Protein AF-A0A0G1YGH4-F1 (afdb_monomer)

Secondary structure (DSSP, 8-state):
----HHHHHHHHHHHHHTTTTT---TT-TTS-EEE---PPPPSSSPPPHHHHHHHHHHHHHHHHHHHTT-EEE-EEEE--SSHHHHHHHHHHT--HHHHHHHHHHHHHHHHHHHT---EEEEEEETTSHHHHHHHHHHHHHHHHTT-EEEEEEEEEEETTTTEEE-GGGEETTEETTT-PBPEEEEEEEEEE-GGGGHHHHHHHHHHS---HHHHHHHHHHH-B--EEEEEEEEETSTT-EEEEEES-GGGGGG--EEEE-TT-GGGG-HHHHTTSS-HHHHHHHHHHHTTS-HHHHHH-SS--EEEEEEEEEEPTTT--EEEEEEETTS-TTSTTSEEEE-TTT-HHHHHHIIIIIHHHH-S-GGGG----EEEPHHHHTTS-EEEETTEEEEHHHHHHTTSS---S-EEE-S-GGGTTSBHHHHHHHHHHHTT-EEE--BGGGG--EE-----S--------------------PPP-----------------------STHHHHHHHHHHHTTSSSS--

Radius of gyration: 31.5 Å; Cα contacts (8 Å, |Δi|>4): 763; chains: 1; bounding box: 83×82×84 Å

pLDDT: mean 78.15, std 22.45, range [21.91, 98.0]

Foldseek 3Di:
DDDDCVVVLVVVLVVVVVVLLQAFDPPPPVAAEDEQEFPAEALLAEDDVVNVVRQVVSQVVQVVCVVVVHRYAYAYEHALDDDSLVVSCVVVVHDSVVSSVVSVVNRVVVVSSSVGSHNDVPYDYCPDPVHCVVVVVVQVVCVVVVQKDKDKDWFWADPVSRFTDFPVQADPCAGVPPRGHTDTDTDTFMFGPCVVCLVVQLVVLVPDPDDVVVNVVSCVQQAWAWWWWFWWDKPQAPPDIDIATDSQLLQLLQQQEKEAELPAVLCVDPRSLVRFDPNPVSVVVSVVLSVDDLVSLCPDPDKEKDWGHRMFTQRLQPRDTHTYIYISPQDCLPGNRMHRQRLQADVVSVNCLVHHVCVHVVDDSLVSHDDFFQAAPVVQVVQDWDADPNDTDRVRVCS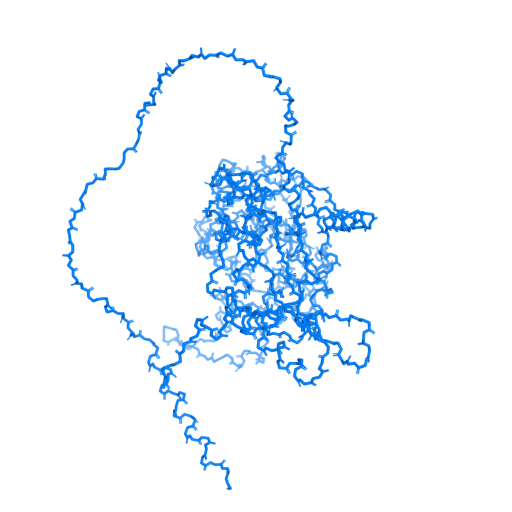VSSVDHHNDWHATDSRPPRHRPTSVVCSVVSCVSSVMDIDIGTSNVPRGRDTPVPPPPPPPPPPDDDDDDDDDDDDDDDDDDDDDDDDDDDDDDDDDDDDPDPDVPPPVVVVVVVVVVVPPPDD

Sequence (523 aa):
MAYDHTDIEKKAREKWAGLDLYSTDLLDASRELYYLLVEFPYPSGDLHIGHWYAFAVTDIYARLLRARGKNVLFPIGFDAFGLPAENAAIKNGVDPKEWTYTNMERMREQLATMGASFDWSKEVVTCDPEYYHWTQWLFVKLFEHKLAERKEAAVKWCPKDQTVLANEQVQDGCCERCGTPIEEKWLTQWFFKITDYAERLLDGLETLPWRNEIKDAQRAWIGKSEGAKLKFKVQGVSDKEIEVFTTRPDTVFGATYVVLAPEHPLLSDVGFTKSYMNGEEVEKYVKATTKKTERERSENKEKTGVKLEGVVAINPATKEEIPIFIADYVLASYGTGAVMAVPAHDERDFEFAQTVIASETRSDPQSFIKLVVEPDLVVVKSWGREWINGKEISLLDEIRAGRYPYTGNGTLVNSGEFTGRNSEEVKWDIVKAAGGEKTSPARLARESAEILGMSHSYRLYPRREAARHPARASAVAPADGCGLSAEGRPAFGGHSFKITTRVIQGTQRARDQNIRRGLDAGV

Mean predicted aligned error: 15.32 Å

Solvent-accessible surface area (backbone atoms only — not comparable to full-atom values): 30436 Å² total; per-residue (Å²): 132,82,91,60,62,72,63,52,52,52,54,50,42,60,54,48,69,76,59,66,79,34,65,62,68,91,80,55,76,93,32,58,76,42,84,48,81,64,90,54,50,63,32,52,57,80,87,51,72,69,54,52,53,58,50,51,59,50,39,56,51,51,51,52,42,41,75,72,57,34,41,50,44,30,49,47,43,33,50,54,55,62,64,65,29,42,52,43,11,59,76,69,75,41,57,44,66,62,41,31,54,55,22,42,54,54,41,51,53,54,48,52,72,71,59,61,67,50,13,71,91,60,54,46,48,50,64,39,69,94,44,41,54,55,54,54,50,49,50,51,50,34,38,77,69,67,35,37,47,77,48,75,40,80,38,42,27,30,81,84,78,71,38,69,46,38,63,89,46,45,49,95,57,12,32,64,84,78,65,45,64,50,43,82,42,80,44,78,45,44,30,49,52,60,57,85,40,46,64,60,57,56,62,50,51,75,77,49,98,62,60,63,72,62,48,51,52,49,52,63,54,41,38,72,43,65,30,30,39,40,56,25,43,35,49,81,42,90,97,43,66,48,54,20,39,38,72,59,50,55,42,53,58,14,41,47,33,37,38,29,10,68,76,24,70,62,76,74,34,69,72,57,49,70,47,32,75,51,48,69,60,52,53,52,49,33,64,58,53,73,73,48,44,75,59,60,35,67,69,45,82,76,71,54,66,48,74,50,38,78,37,32,29,30,38,54,70,72,65,45,81,22,49,34,33,37,26,59,82,41,51,49,88,48,83,60,8,25,34,69,32,27,19,27,46,32,68,66,38,30,51,36,33,62,48,43,44,26,66,75,66,73,44,67,38,66,82,46,37,38,65,24,60,43,73,40,72,75,61,54,73,73,55,71,78,45,78,58,96,90,39,82,43,50,64,66,58,38,37,74,69,52,76,44,54,48,74,72,72,24,34,20,32,80,40,72,94,49,42,76,37,50,32,75,87,40,22,65,60,46,31,55,72,33,69,31,44,84,47,62,61,40,59,45,72,76,52,46,48,54,72,81,70,72,78,66,78,77,70,77,74,74,86,76,76,90,79,90,83,88,86,83,90,80,90,81,85,84,81,86,85,83,88,82,88,86,85,83,86,83,81,91,79,94,77,86,84,79,78,86,86,80,76,74,75,69,64,55,62,58,53,60,58,55,60,66,64,66,74,81,74,84,128

Structure (mmCIF, N/CA/C/O backbone):
data_AF-A0A0G1YGH4-F1
#
_entry.id   AF-A0A0G1YGH4-F1
#
loop_
_atom_site.group_PDB
_atom_site.id
_atom_site.type_symbol
_atom_site.label_atom_id
_atom_site.label_alt_id
_atom_site.label_comp_id
_atom_site.label_asym_id
_atom_site.label_entity_id
_atom_site.label_seq_id
_atom_site.pdbx_PDB_ins_code
_atom_site.Cartn_x
_atom_site.Cartn_y
_atom_site.Cartn_z
_atom_site.occupancy
_atom_site.B_iso_or_equiv
_atom_site.auth_seq_id
_atom_site.auth_comp_id
_atom_site.auth_asym_id
_atom_site.auth_atom_id
_atom_site.pdbx_PDB_model_num
ATOM 1 N N . MET A 1 1 ? 52.676 3.681 -25.878 1.00 76.19 1 MET A N 1
ATOM 2 C CA . MET A 1 1 ? 51.630 4.677 -26.193 1.00 76.19 1 MET A CA 1
ATOM 3 C C . MET A 1 1 ? 50.621 4.668 -25.061 1.00 76.19 1 MET A C 1
ATOM 5 O O . MET A 1 1 ? 50.390 3.597 -24.512 1.00 76.19 1 MET A O 1
ATOM 9 N N . ALA A 1 2 ? 50.095 5.829 -24.673 1.00 86.44 2 ALA A N 1
ATOM 10 C CA . ALA A 1 2 ? 49.012 5.902 -23.694 1.00 86.44 2 ALA A CA 1
ATOM 11 C C . ALA A 1 2 ? 47.699 5.402 -24.322 1.00 86.44 2 ALA A C 1
ATOM 13 O O . ALA A 1 2 ? 47.532 5.485 -25.538 1.00 86.44 2 ALA A O 1
ATOM 14 N N . TYR A 1 3 ? 46.800 4.859 -23.503 1.00 91.75 3 TYR A N 1
ATOM 15 C CA . TYR A 1 3 ? 45.451 4.492 -23.929 1.00 91.75 3 TYR A CA 1
ATOM 16 C C . TYR A 1 3 ? 44.639 5.765 -24.211 1.00 91.75 3 TYR A C 1
ATOM 18 O O . TYR A 1 3 ? 44.468 6.584 -23.310 1.00 91.75 3 TYR A O 1
ATOM 26 N N . ASP A 1 4 ? 44.160 5.927 -25.446 1.00 92.81 4 ASP A N 1
ATOM 27 C CA . ASP A 1 4 ? 43.261 7.013 -25.850 1.00 92.81 4 ASP A CA 1
ATOM 28 C C . ASP A 1 4 ? 41.860 6.447 -26.093 1.00 92.81 4 ASP A C 1
ATOM 30 O O . ASP A 1 4 ? 41.567 5.862 -27.138 1.00 92.81 4 ASP A O 1
ATOM 34 N N . HIS A 1 5 ? 40.994 6.598 -25.096 1.00 92.94 5 HIS A N 1
ATOM 35 C CA . HIS A 1 5 ? 39.629 6.092 -25.167 1.00 92.94 5 HIS A CA 1
ATOM 36 C C . HIS A 1 5 ? 38.777 6.843 -26.202 1.00 92.94 5 HIS A C 1
ATOM 38 O O . HIS A 1 5 ? 37.872 6.249 -26.780 1.00 92.94 5 HIS A O 1
ATOM 44 N N . THR A 1 6 ? 39.074 8.116 -26.489 1.00 91.81 6 THR A N 1
ATOM 45 C CA . THR A 1 6 ? 38.208 8.963 -27.323 1.00 91.81 6 THR A CA 1
ATOM 46 C C . THR A 1 6 ? 38.146 8.475 -28.770 1.00 91.81 6 THR A C 1
ATOM 48 O O . THR A 1 6 ? 37.062 8.362 -29.349 1.00 91.81 6 THR A O 1
ATOM 51 N N . ASP A 1 7 ? 39.299 8.115 -29.336 1.00 91.25 7 ASP A N 1
ATOM 52 C CA . ASP A 1 7 ? 39.414 7.563 -30.686 1.00 91.25 7 ASP A CA 1
ATOM 53 C C . ASP A 1 7 ? 38.901 6.114 -30.755 1.00 91.25 7 ASP A C 1
ATOM 55 O O . ASP A 1 7 ? 38.148 5.755 -31.665 1.00 91.25 7 ASP A O 1
ATOM 59 N N . ILE A 1 8 ? 39.256 5.284 -29.765 1.00 93.25 8 ILE A N 1
ATOM 60 C CA . ILE A 1 8 ? 38.905 3.855 -29.741 1.00 93.25 8 ILE A CA 1
ATOM 61 C C . ILE A 1 8 ? 37.393 3.656 -29.595 1.00 93.25 8 ILE A C 1
ATOM 63 O O . ILE A 1 8 ? 36.799 2.886 -30.354 1.00 93.25 8 ILE A O 1
ATOM 67 N N . GLU A 1 9 ? 36.753 4.353 -28.655 1.00 93.56 9 GLU A N 1
ATOM 68 C CA . GLU A 1 9 ? 35.314 4.232 -28.410 1.00 93.56 9 GLU A CA 1
ATOM 69 C C . GLU A 1 9 ? 34.501 4.720 -29.610 1.00 93.56 9 GLU A C 1
ATOM 71 O O . GLU A 1 9 ? 33.551 4.053 -30.021 1.00 93.56 9 GLU A O 1
ATOM 76 N N . LYS A 1 10 ? 34.893 5.848 -30.223 1.00 90.44 10 LYS A N 1
ATOM 77 C CA . LYS A 1 10 ? 34.224 6.370 -31.422 1.00 90.44 10 LYS A CA 1
ATOM 78 C C . LYS A 1 10 ? 34.267 5.356 -32.566 1.00 90.44 10 LYS A C 1
ATOM 80 O O . LYS A 1 10 ? 33.216 5.004 -33.099 1.00 90.44 10 LYS A O 1
ATOM 85 N N . LYS A 1 11 ? 35.455 4.833 -32.886 1.00 92.00 11 LYS A N 1
ATOM 86 C CA . LYS A 1 11 ? 35.634 3.821 -33.940 1.00 92.00 11 LYS A CA 1
ATOM 87 C C . LYS A 1 11 ? 34.844 2.544 -33.660 1.00 92.00 11 LYS A C 1
ATOM 89 O O . LYS A 1 11 ? 34.265 1.967 -34.579 1.00 92.00 11 LYS A O 1
ATOM 94 N N . ALA A 1 12 ? 34.811 2.090 -32.406 1.00 90.62 12 ALA A N 1
ATOM 95 C CA . ALA A 1 12 ? 34.050 0.906 -32.017 1.00 90.62 12 ALA A CA 1
ATOM 96 C C . ALA A 1 12 ? 32.539 1.110 -32.205 1.00 90.62 12 ALA A C 1
ATOM 98 O O . ALA A 1 12 ? 31.884 0.250 -32.795 1.00 90.62 12 ALA A O 1
ATOM 99 N N . ARG A 1 13 ? 31.998 2.258 -31.774 1.00 87.69 13 ARG A N 1
ATOM 100 C CA . ARG A 1 13 ? 30.577 2.597 -31.952 1.00 87.69 13 ARG A CA 1
ATOM 101 C C . ARG A 1 13 ? 30.182 2.677 -33.423 1.00 87.69 13 ARG A C 1
ATOM 103 O O . ARG A 1 13 ? 29.207 2.043 -33.810 1.00 87.69 13 ARG A O 1
ATOM 110 N N . GLU A 1 14 ? 30.954 3.395 -34.240 1.00 87.06 14 GLU A N 1
ATOM 111 C CA . GLU A 1 14 ? 30.711 3.509 -35.688 1.00 87.06 14 GLU A CA 1
ATOM 112 C C . GLU A 1 14 ? 30.722 2.134 -36.365 1.00 87.06 14 GLU A C 1
ATOM 114 O O . GLU A 1 14 ? 29.841 1.818 -37.164 1.00 87.06 14 GLU A O 1
ATOM 119 N N . LYS A 1 15 ? 31.675 1.274 -35.985 1.00 89.31 15 LYS A N 1
ATOM 120 C CA . LYS A 1 15 ? 31.732 -0.104 -36.473 1.00 89.31 15 LYS A CA 1
ATOM 121 C C . LYS A 1 15 ? 30.492 -0.904 -36.071 1.00 89.31 15 LYS A C 1
ATOM 123 O O . LYS A 1 15 ? 29.946 -1.610 -36.909 1.00 89.31 15 LYS A O 1
ATOM 128 N N . TRP A 1 16 ? 30.064 -0.845 -34.811 1.00 86.56 16 TRP A N 1
ATOM 129 C CA . TRP A 1 16 ? 28.913 -1.621 -34.335 1.00 86.56 16 TRP A CA 1
ATOM 130 C C . TRP A 1 16 ? 27.584 -1.141 -34.915 1.00 86.56 16 TRP A C 1
ATOM 132 O O . TRP A 1 16 ? 26.745 -1.982 -35.229 1.00 86.56 16 TRP A O 1
ATOM 142 N N . ALA A 1 17 ? 27.413 0.169 -35.111 1.00 79.50 17 ALA A N 1
ATOM 143 C CA . ALA A 1 17 ? 26.212 0.738 -35.719 1.00 79.50 17 ALA A CA 1
ATOM 144 C C . ALA A 1 17 ? 25.970 0.206 -37.144 1.00 79.50 17 ALA A C 1
ATOM 146 O O . ALA A 1 17 ? 24.829 -0.020 -37.528 1.00 79.50 17 ALA A O 1
ATOM 147 N N . GLY A 1 18 ? 27.034 -0.058 -37.911 1.00 80.81 18 GLY A N 1
ATOM 148 C CA . GLY A 1 18 ? 26.932 -0.615 -39.266 1.00 80.81 18 GLY A CA 1
ATOM 149 C C . GLY A 1 18 ? 26.749 -2.136 -39.347 1.00 80.81 18 GLY A C 1
ATOM 150 O O . GLY A 1 18 ? 26.661 -2.666 -40.450 1.00 80.81 18 GLY A O 1
ATOM 151 N N . LEU A 1 19 ? 26.744 -2.851 -38.217 1.00 86.19 19 LEU A N 1
ATOM 152 C CA . LEU A 1 19 ? 26.753 -4.320 -38.178 1.00 86.19 19 LEU A CA 1
ATOM 153 C C . LEU A 1 19 ? 25.432 -4.945 -37.700 1.00 86.19 19 LEU A C 1
ATOM 155 O O . LEU A 1 19 ? 25.368 -6.167 -37.611 1.00 86.19 19 LEU A O 1
ATOM 159 N N . ASP A 1 20 ? 24.428 -4.129 -37.362 1.00 82.75 20 ASP A N 1
ATOM 160 C CA . ASP A 1 20 ? 23.116 -4.559 -36.841 1.00 82.75 20 ASP A CA 1
ATOM 161 C C . ASP A 1 20 ? 23.207 -5.672 -35.772 1.00 82.75 20 ASP A C 1
ATOM 163 O O . ASP A 1 20 ? 22.497 -6.673 -35.778 1.00 82.75 20 ASP A O 1
ATOM 167 N N . LEU A 1 21 ? 24.167 -5.527 -34.851 1.00 85.12 21 LEU A N 1
ATOM 168 C CA . LEU A 1 21 ? 24.580 -6.605 -33.940 1.00 85.12 21 LEU A CA 1
ATOM 169 C C . LEU A 1 21 ? 23.538 -6.972 -32.879 1.00 85.12 21 LEU A C 1
ATOM 171 O O . LEU A 1 21 ? 23.675 -8.009 -32.223 1.00 85.12 21 LEU A O 1
ATOM 175 N N . TYR A 1 22 ? 22.588 -6.076 -32.622 1.00 90.38 22 TYR A N 1
ATOM 176 C CA . TYR A 1 22 ? 21.732 -6.121 -31.437 1.00 90.38 22 TYR A CA 1
ATOM 177 C C . TYR A 1 22 ? 20.243 -6.226 -31.766 1.00 90.38 22 TYR A C 1
ATOM 179 O O . TYR A 1 22 ? 19.450 -6.372 -30.838 1.00 90.38 22 TYR A O 1
ATOM 187 N N . SER A 1 23 ? 19.877 -6.205 -33.052 1.00 92.56 23 SER A N 1
ATOM 188 C CA . SER A 1 23 ? 18.525 -6.534 -33.497 1.00 92.56 23 SER A CA 1
ATOM 189 C C . SER A 1 23 ? 18.212 -7.994 -33.176 1.00 92.56 23 SER A C 1
ATOM 191 O O . SER A 1 23 ? 18.995 -8.902 -33.469 1.00 92.56 23 SER A O 1
ATOM 193 N N . THR A 1 24 ? 17.079 -8.213 -32.515 1.00 94.06 24 THR A N 1
ATOM 194 C CA . THR A 1 24 ? 16.657 -9.524 -32.023 1.00 94.06 24 THR A CA 1
ATOM 195 C C . THR A 1 24 ? 15.520 -10.056 -32.887 1.00 94.06 24 THR A C 1
ATOM 197 O O . THR A 1 24 ? 14.430 -9.475 -32.927 1.00 94.06 24 THR A O 1
ATOM 200 N N . ASP A 1 25 ? 15.748 -11.196 -33.542 1.00 94.19 25 ASP A N 1
ATOM 201 C CA . ASP A 1 25 ? 14.679 -11.961 -34.182 1.00 94.19 25 ASP A CA 1
ATOM 202 C C . ASP A 1 25 ? 13.964 -12.816 -33.130 1.00 94.19 25 ASP A C 1
ATOM 204 O O . ASP A 1 25 ? 14.507 -13.799 -32.633 1.00 94.19 25 ASP A O 1
ATOM 208 N N . LEU A 1 26 ? 12.735 -12.440 -32.777 1.00 94.94 26 LEU A N 1
ATOM 209 C CA . LEU A 1 26 ? 11.937 -13.151 -31.773 1.00 94.94 26 LEU A CA 1
ATOM 210 C C . LEU A 1 26 ? 11.408 -14.504 -32.267 1.00 94.94 26 LEU A C 1
ATOM 212 O O . LEU A 1 26 ? 10.915 -15.290 -31.459 1.00 94.94 26 LEU A O 1
ATOM 216 N N . LEU A 1 27 ? 11.490 -14.772 -33.573 1.00 94.62 27 LEU A N 1
ATOM 217 C CA . LEU A 1 27 ? 11.050 -16.023 -34.185 1.00 94.62 27 LEU A CA 1
ATOM 218 C C . LEU A 1 27 ? 12.198 -17.025 -34.365 1.00 94.62 27 LEU A C 1
ATOM 220 O O . LEU A 1 27 ? 11.942 -18.186 -34.692 1.00 94.62 27 LEU A O 1
ATOM 224 N N . ASP A 1 28 ? 13.447 -16.614 -34.124 1.00 93.75 28 ASP A N 1
ATOM 225 C CA . 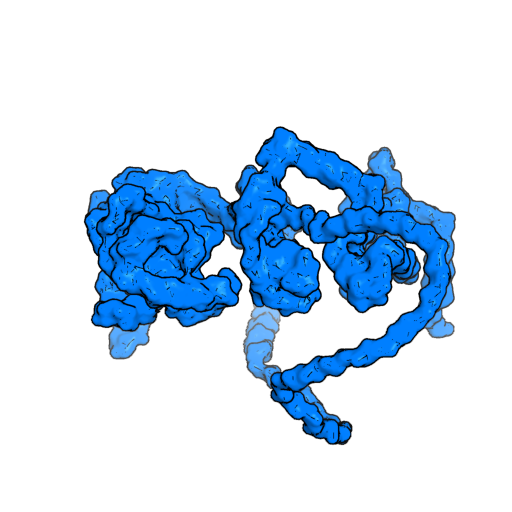ASP A 1 28 ? 14.600 -17.509 -34.171 1.00 93.75 28 ASP A CA 1
ATOM 226 C C . ASP A 1 28 ? 14.578 -18.498 -32.996 1.00 93.75 28 ASP A C 1
ATOM 228 O O . ASP A 1 28 ? 15.026 -18.209 -31.884 1.00 93.75 28 ASP A O 1
ATOM 232 N N . ALA A 1 29 ? 14.077 -19.701 -33.278 1.00 92.94 29 ALA A N 1
ATOM 233 C CA . ALA A 1 29 ? 14.044 -20.825 -32.350 1.00 92.94 29 ALA A CA 1
ATOM 234 C C . ALA A 1 29 ? 15.343 -21.660 -32.340 1.00 92.94 29 ALA A C 1
ATOM 236 O O . ALA A 1 29 ? 15.432 -22.632 -31.590 1.00 92.94 29 ALA A O 1
ATOM 237 N N . SER A 1 30 ? 16.349 -21.326 -33.163 1.00 95.75 30 SER A N 1
ATOM 238 C CA . SER A 1 30 ? 17.633 -22.051 -33.191 1.00 95.75 30 SER A CA 1
ATOM 239 C C . SER A 1 30 ? 18.516 -21.749 -31.976 1.00 95.75 30 SER A C 1
ATOM 241 O O . SER A 1 30 ? 19.449 -22.494 -31.666 1.00 95.75 30 SER A O 1
ATOM 243 N N . ARG A 1 31 ? 18.206 -20.661 -31.269 1.00 95.00 31 ARG A N 1
ATOM 244 C CA . ARG A 1 31 ? 18.906 -20.171 -30.086 1.00 95.00 31 ARG A CA 1
ATOM 245 C C . ARG A 1 31 ? 17.909 -19.985 -28.952 1.00 95.00 31 ARG A C 1
ATOM 247 O O . ARG A 1 31 ? 16.755 -19.634 -29.166 1.00 95.00 31 ARG A O 1
ATOM 254 N N . GLU A 1 32 ? 18.367 -20.177 -27.721 1.00 96.88 32 GLU A N 1
ATOM 255 C CA . GLU A 1 32 ? 17.540 -19.908 -26.543 1.00 96.88 32 GLU A CA 1
ATOM 256 C C . GLU A 1 32 ? 17.245 -18.402 -26.451 1.00 96.88 32 GLU A C 1
ATOM 258 O O . GLU A 1 32 ? 18.174 -17.604 -26.277 1.00 96.88 32 GLU A O 1
ATOM 263 N N . LEU A 1 33 ? 15.967 -18.024 -26.565 1.00 97.25 33 LEU A N 1
ATOM 264 C CA . LEU A 1 33 ? 15.517 -16.651 -26.350 1.00 97.25 33 LEU A CA 1
ATOM 265 C C . LEU A 1 33 ? 15.671 -16.280 -24.873 1.00 97.25 33 LEU A C 1
ATOM 267 O O . LEU A 1 33 ? 15.206 -16.989 -23.983 1.00 97.25 33 LEU A O 1
ATOM 271 N N . TYR A 1 34 ? 16.293 -15.136 -24.618 1.00 97.44 34 TYR A N 1
ATOM 272 C CA . TYR A 1 34 ? 16.432 -14.567 -23.289 1.00 97.44 34 TYR A CA 1
ATOM 273 C C . TYR A 1 34 ? 15.987 -13.108 -23.305 1.00 97.44 34 TYR A C 1
ATOM 275 O O . TYR A 1 34 ? 16.586 -12.283 -23.993 1.00 97.44 34 TYR A O 1
ATOM 283 N N . TYR A 1 35 ? 14.955 -12.787 -22.526 1.00 97.06 35 TYR A N 1
ATOM 284 C CA . TYR A 1 35 ? 14.499 -11.415 -22.348 1.00 97.06 35 TYR A CA 1
ATOM 285 C C . TYR A 1 35 ? 15.181 -10.808 -21.123 1.00 97.06 35 TYR A C 1
ATOM 287 O O . TYR A 1 35 ? 14.943 -11.223 -19.990 1.00 97.06 35 TYR A O 1
ATOM 295 N N . LEU A 1 36 ? 16.047 -9.831 -21.370 1.00 96.19 36 LEU A N 1
ATOM 296 C CA . LEU A 1 36 ? 16.668 -9.009 -20.348 1.00 96.19 36 LEU A CA 1
ATOM 297 C C . LEU A 1 36 ? 16.105 -7.589 -20.436 1.00 96.19 36 LEU A C 1
ATOM 299 O O . LEU A 1 36 ? 16.067 -7.007 -21.514 1.00 96.19 36 LEU A O 1
ATOM 303 N N . LEU A 1 37 ? 15.675 -7.029 -19.309 1.00 95.31 37 LEU A N 1
ATOM 304 C CA . LEU A 1 37 ? 15.043 -5.714 -19.256 1.00 95.31 37 LEU A CA 1
ATOM 305 C C . LEU A 1 37 ? 15.737 -4.835 -18.220 1.00 95.31 37 LEU A C 1
ATOM 307 O O . LEU A 1 37 ? 16.139 -5.309 -17.158 1.00 95.31 37 LEU A O 1
ATOM 311 N N . VAL A 1 38 ? 15.833 -3.550 -18.536 1.00 94.25 38 VAL A N 1
ATOM 312 C CA . VAL A 1 38 ? 16.108 -2.489 -17.573 1.00 94.25 38 VAL A CA 1
ATOM 313 C C . VAL A 1 38 ? 14.945 -1.506 -17.604 1.00 94.25 38 VAL A C 1
ATOM 315 O O . VAL A 1 38 ? 14.315 -1.336 -18.647 1.00 94.25 38 VAL A O 1
ATOM 318 N N . GLU A 1 39 ? 14.641 -0.887 -16.468 1.00 94.62 39 GLU A N 1
ATOM 319 C CA . GLU A 1 39 ? 13.624 0.161 -16.402 1.00 94.62 39 GLU A CA 1
ATOM 320 C C . GLU A 1 39 ? 14.024 1.309 -17.339 1.00 94.62 39 GLU A C 1
ATOM 322 O O . GLU A 1 39 ? 15.094 1.908 -17.204 1.00 94.62 39 GLU A O 1
ATOM 327 N N . PHE A 1 40 ? 13.189 1.555 -18.346 1.00 93.38 40 PHE A N 1
ATOM 328 C CA . PHE A 1 40 ? 13.378 2.621 -19.321 1.00 93.38 40 PHE A CA 1
ATOM 329 C C . PHE A 1 40 ? 13.272 4.023 -18.683 1.00 93.38 40 PHE A C 1
ATOM 331 O O . PHE A 1 40 ? 12.554 4.211 -17.701 1.00 93.38 40 PHE A O 1
ATOM 338 N N . PRO A 1 41 ? 14.015 5.021 -19.187 1.00 93.56 41 PRO A N 1
ATOM 339 C CA . PRO A 1 41 ? 14.107 6.314 -18.525 1.00 93.56 41 PRO A CA 1
ATOM 340 C C . PRO A 1 41 ? 12.920 7.241 -18.820 1.00 93.56 41 PRO A C 1
ATOM 342 O O . PRO A 1 41 ? 12.350 7.236 -19.914 1.00 93.56 41 PRO A O 1
ATOM 345 N N . TYR A 1 42 ? 12.647 8.138 -17.871 1.00 92.06 42 TYR A N 1
ATOM 346 C CA . TYR A 1 42 ? 11.815 9.319 -18.100 1.00 92.06 42 TYR A CA 1
ATOM 347 C C . TYR A 1 42 ? 12.600 10.377 -18.901 1.00 92.06 42 TYR A C 1
ATOM 349 O O . TYR A 1 42 ? 13.700 10.753 -18.480 1.00 92.06 42 TYR A O 1
ATOM 357 N N . PRO A 1 43 ? 12.050 10.949 -19.989 1.00 91.44 43 PRO A N 1
ATOM 358 C CA . PRO A 1 43 ? 12.686 12.011 -20.769 1.00 91.44 43 PRO A CA 1
ATOM 359 C C . PRO A 1 43 ? 12.522 13.395 -20.115 1.00 91.44 43 PRO A C 1
ATOM 361 O O . PRO A 1 43 ? 12.089 14.371 -20.730 1.00 91.44 43 PRO A O 1
ATOM 364 N N . SER A 1 44 ? 12.865 13.494 -18.831 1.00 84.06 44 SER A N 1
ATOM 365 C CA . SER A 1 44 ? 12.723 14.708 -18.017 1.00 84.06 44 SER A CA 1
ATOM 366 C C . SER A 1 44 ? 13.978 15.595 -18.000 1.00 84.06 44 SER A C 1
ATOM 368 O O . SER A 1 44 ? 13.933 16.698 -17.453 1.00 84.06 44 SER A O 1
ATOM 370 N N . GLY A 1 45 ? 15.087 15.151 -18.603 1.00 86.62 45 GLY A N 1
ATOM 371 C CA . GLY A 1 45 ? 16.360 15.872 -18.602 1.00 86.62 45 GLY A CA 1
ATOM 372 C C . GLY A 1 45 ? 17.510 15.085 -19.233 1.00 86.62 45 GLY A C 1
ATOM 373 O O . GLY A 1 45 ? 17.347 14.482 -20.290 1.00 86.62 45 GLY A O 1
ATOM 374 N N . ASP A 1 46 ? 18.690 15.158 -18.618 1.00 91.88 46 ASP A N 1
ATOM 375 C CA . ASP A 1 46 ? 19.894 14.419 -19.016 1.00 91.88 46 ASP A CA 1
ATOM 376 C C . ASP A 1 46 ? 20.076 13.134 -18.205 1.00 91.88 46 ASP A C 1
ATOM 378 O O . ASP A 1 46 ? 19.733 13.070 -17.020 1.00 91.88 46 ASP A O 1
ATOM 382 N N . LEU A 1 47 ? 20.707 12.124 -18.810 1.00 92.56 47 LEU A N 1
ATOM 383 C CA . LEU A 1 47 ? 21.104 10.919 -18.091 1.00 92.56 47 LEU A CA 1
ATOM 384 C C . LEU A 1 47 ? 22.209 11.214 -17.064 1.00 92.56 47 LEU A C 1
ATOM 386 O O . LEU A 1 47 ? 23.333 11.574 -17.405 1.00 92.56 47 LEU A O 1
ATOM 390 N N . HIS A 1 48 ? 21.918 10.979 -15.786 1.00 91.50 48 HIS A N 1
ATOM 391 C CA . HIS A 1 48 ? 22.906 10.989 -14.698 1.00 91.50 48 HIS A CA 1
ATOM 392 C C . HIS A 1 48 ? 23.538 9.611 -14.410 1.00 91.50 48 HIS A C 1
ATOM 394 O O . HIS A 1 48 ? 23.055 8.579 -14.873 1.00 91.50 48 HIS A O 1
ATOM 400 N N . ILE A 1 49 ? 24.566 9.564 -13.549 1.00 92.00 49 ILE A N 1
ATOM 401 C CA . ILE A 1 49 ? 25.341 8.347 -13.215 1.00 92.00 49 ILE A CA 1
ATOM 402 C C . ILE A 1 49 ? 24.497 7.161 -12.709 1.00 92.00 49 ILE A C 1
ATOM 404 O O . ILE A 1 49 ? 24.854 6.011 -12.946 1.00 92.00 49 ILE A O 1
ATOM 408 N N . GLY A 1 50 ? 23.354 7.418 -12.063 1.00 91.81 50 GLY A N 1
ATOM 409 C CA . GLY A 1 50 ? 22.402 6.362 -11.689 1.00 91.81 50 GLY A CA 1
ATOM 410 C C . GLY A 1 50 ? 21.886 5.556 -12.890 1.00 91.81 50 GLY A C 1
ATOM 411 O O . GLY A 1 50 ? 21.862 4.330 -12.831 1.00 91.81 50 GLY A O 1
ATOM 412 N N . HIS A 1 51 ? 21.575 6.224 -14.007 1.00 93.69 51 HIS A N 1
ATOM 413 C CA . HIS A 1 51 ? 21.182 5.558 -15.248 1.00 93.69 51 HIS A CA 1
ATOM 414 C C . HIS A 1 51 ? 22.334 4.728 -15.816 1.00 93.69 51 HIS A C 1
ATOM 416 O O . HIS A 1 51 ? 22.148 3.566 -16.160 1.00 93.69 51 HIS A O 1
ATOM 422 N N . TRP A 1 52 ? 23.548 5.291 -15.838 1.00 91.69 52 TRP A N 1
ATOM 423 C CA . TRP A 1 52 ? 24.746 4.575 -16.282 1.00 91.69 52 TRP A CA 1
ATOM 424 C C . TRP A 1 52 ? 24.976 3.292 -15.485 1.00 91.69 52 TRP A C 1
ATOM 426 O O . TRP A 1 52 ? 25.271 2.258 -16.075 1.00 91.69 52 TRP A O 1
ATOM 436 N N . TYR A 1 53 ? 24.805 3.332 -14.162 1.00 92.31 53 TYR A N 1
ATOM 437 C CA . TYR A 1 53 ? 24.926 2.144 -13.322 1.00 92.31 53 TYR A CA 1
ATOM 438 C C . TYR A 1 53 ? 23.886 1.074 -13.689 1.00 92.31 53 TYR A C 1
ATOM 440 O O . TYR A 1 53 ? 24.256 -0.077 -13.922 1.00 92.31 53 TYR A O 1
ATOM 448 N N . ALA A 1 54 ? 22.608 1.450 -13.797 1.00 92.38 54 ALA A N 1
ATOM 449 C CA . ALA A 1 54 ? 21.531 0.519 -14.137 1.00 92.38 54 ALA A CA 1
ATOM 450 C C . ALA A 1 54 ? 21.716 -0.105 -15.534 1.00 92.38 54 ALA A C 1
ATOM 452 O O . ALA A 1 54 ? 21.582 -1.321 -15.709 1.00 92.38 54 ALA A O 1
ATOM 453 N N . PHE A 1 55 ? 22.072 0.713 -16.527 1.00 95.06 55 PHE A N 1
ATOM 454 C CA . PHE A 1 55 ? 22.194 0.270 -17.912 1.00 95.06 55 PHE A CA 1
ATOM 455 C C . PHE A 1 55 ? 23.481 -0.523 -18.154 1.00 95.06 55 PHE A C 1
ATOM 457 O O . PHE A 1 55 ? 23.421 -1.586 -18.766 1.00 95.06 55 PHE A O 1
ATOM 464 N N . ALA A 1 56 ? 24.635 -0.074 -17.647 1.00 93.38 56 ALA A N 1
ATOM 465 C CA . ALA A 1 56 ? 25.916 -0.736 -17.899 1.00 93.38 56 ALA A CA 1
ATOM 466 C C . ALA A 1 56 ? 25.999 -2.131 -17.261 1.00 93.38 56 ALA A C 1
ATOM 468 O O . ALA A 1 56 ? 26.499 -3.064 -17.889 1.00 93.38 56 ALA A O 1
ATOM 469 N N . VAL A 1 57 ? 25.486 -2.308 -16.036 1.00 93.00 57 VAL A N 1
ATOM 470 C CA . VAL A 1 57 ? 25.477 -3.623 -15.367 1.00 93.00 57 VAL A CA 1
ATOM 471 C C . VAL A 1 57 ? 24.643 -4.628 -16.164 1.00 93.00 57 VAL A C 1
ATOM 473 O O . VAL A 1 57 ? 25.075 -5.760 -16.394 1.00 93.00 57 VAL A O 1
ATOM 476 N N . THR A 1 58 ? 23.476 -4.195 -16.637 1.00 95.06 58 THR A N 1
ATOM 477 C CA . THR A 1 58 ? 22.579 -5.025 -17.445 1.00 95.06 58 THR A CA 1
ATOM 478 C C . THR A 1 58 ? 23.182 -5.314 -18.826 1.00 95.06 58 THR A C 1
ATOM 480 O O . THR A 1 58 ? 23.146 -6.454 -19.287 1.00 95.06 58 THR A O 1
ATOM 483 N N . ASP A 1 59 ? 23.841 -4.331 -19.447 1.00 96.00 59 ASP A N 1
ATOM 484 C CA . ASP A 1 59 ? 24.527 -4.473 -20.737 1.00 96.00 59 ASP A CA 1
ATOM 485 C C . ASP A 1 59 ? 25.671 -5.498 -20.702 1.00 96.00 59 ASP A C 1
ATOM 487 O O . ASP A 1 59 ? 25.795 -6.334 -21.602 1.00 96.00 59 ASP A O 1
ATOM 491 N N . ILE A 1 60 ? 26.479 -5.498 -19.634 1.00 96.25 60 ILE A N 1
ATOM 492 C CA . ILE A 1 60 ? 27.536 -6.501 -19.423 1.00 96.25 60 ILE A CA 1
ATOM 493 C C . ILE A 1 60 ? 26.937 -7.913 -19.448 1.00 96.25 60 ILE A C 1
ATOM 495 O O . ILE A 1 60 ? 27.487 -8.819 -20.084 1.00 96.25 60 ILE A O 1
ATOM 499 N N . TYR A 1 61 ? 25.790 -8.102 -18.794 1.00 97.00 61 TYR A N 1
ATOM 500 C CA . TYR A 1 61 ? 25.109 -9.390 -18.771 1.00 97.00 61 TYR A CA 1
ATOM 501 C C . TYR A 1 61 ? 24.500 -9.750 -20.134 1.00 97.00 61 TYR A C 1
ATOM 503 O O . TYR A 1 61 ? 24.675 -10.881 -20.592 1.00 97.00 61 TYR A O 1
ATOM 511 N N . ALA A 1 62 ? 23.886 -8.789 -20.834 1.00 96.81 62 ALA A N 1
ATOM 512 C CA . ALA A 1 62 ? 23.375 -8.979 -22.194 1.00 96.81 62 ALA A CA 1
ATOM 513 C C . ALA A 1 62 ? 24.474 -9.494 -23.136 1.00 96.81 62 ALA A C 1
ATOM 515 O O . ALA A 1 62 ? 24.300 -10.491 -23.843 1.00 96.81 62 ALA A O 1
ATOM 516 N N . ARG A 1 63 ? 25.649 -8.855 -23.106 1.00 96.06 63 ARG A N 1
ATOM 517 C CA . ARG A 1 63 ? 26.818 -9.237 -23.911 1.00 96.06 63 ARG A CA 1
ATOM 518 C C . ARG A 1 63 ? 27.338 -10.624 -23.554 1.00 96.06 63 ARG A C 1
ATOM 520 O O . ARG A 1 63 ? 27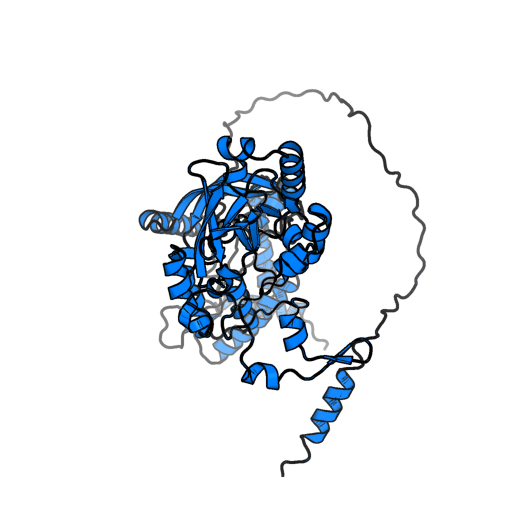.626 -11.406 -24.458 1.00 96.06 63 ARG A O 1
ATOM 527 N N . LEU A 1 64 ? 27.416 -10.952 -22.263 1.00 97.69 64 LEU A N 1
ATOM 528 C CA . LEU A 1 64 ? 27.800 -12.288 -21.801 1.00 97.69 64 LEU A CA 1
ATOM 529 C C . LEU A 1 64 ? 26.847 -13.366 -22.336 1.00 97.69 64 LEU A C 1
ATOM 531 O O . LEU A 1 64 ? 27.301 -14.405 -22.813 1.00 97.69 64 LEU A O 1
ATOM 535 N N . LEU A 1 65 ? 25.535 -13.130 -22.272 1.00 97.31 65 LEU A N 1
ATOM 536 C CA . LEU A 1 65 ? 24.528 -14.074 -22.759 1.00 97.31 65 LEU A CA 1
ATOM 537 C C . LEU A 1 65 ? 24.591 -14.248 -24.281 1.00 97.31 65 LEU A C 1
ATOM 539 O O . LEU A 1 65 ? 24.567 -15.385 -24.758 1.00 97.31 65 LEU A O 1
ATOM 543 N N . ARG A 1 66 ? 24.760 -13.157 -25.040 1.00 95.50 66 ARG A N 1
ATOM 544 C CA . ARG A 1 66 ? 24.967 -13.224 -26.497 1.00 95.50 66 ARG A CA 1
ATOM 545 C C . ARG A 1 66 ? 26.237 -14.000 -26.849 1.00 95.50 66 ARG A C 1
ATOM 547 O O . ARG A 1 66 ? 26.192 -14.863 -27.720 1.00 95.50 66 ARG A O 1
ATOM 554 N N . ALA A 1 67 ? 27.340 -13.765 -26.133 1.00 96.00 67 ALA A N 1
ATOM 555 C CA . ALA A 1 67 ? 28.598 -14.495 -26.322 1.00 96.00 67 ALA A CA 1
ATOM 556 C C . ALA A 1 67 ? 28.480 -15.995 -25.993 1.00 96.00 67 ALA A C 1
ATOM 558 O O . ALA A 1 67 ? 29.200 -16.811 -26.560 1.00 96.00 67 ALA A O 1
ATOM 559 N N . ARG A 1 68 ? 27.543 -16.372 -25.115 1.00 96.94 68 ARG A N 1
ATOM 560 C CA . ARG A 1 68 ? 27.178 -17.771 -24.828 1.00 96.94 68 ARG A CA 1
ATOM 561 C C . ARG A 1 68 ? 26.204 -18.374 -25.847 1.00 96.94 68 ARG A C 1
ATOM 563 O O . ARG A 1 68 ? 25.747 -19.493 -25.648 1.00 96.94 68 ARG A O 1
ATOM 570 N N . GLY A 1 69 ? 25.878 -17.652 -26.916 1.00 95.56 69 GLY A N 1
ATOM 571 C CA . GLY A 1 69 ? 25.021 -18.133 -27.997 1.00 95.56 69 GLY A CA 1
ATOM 572 C C . GLY A 1 69 ? 23.522 -17.923 -27.776 1.00 95.56 69 GLY A C 1
ATOM 573 O O . GLY A 1 69 ? 22.744 -18.328 -28.635 1.00 95.56 69 GLY A O 1
ATOM 574 N N . LYS A 1 70 ? 23.081 -17.254 -26.700 1.00 97.00 70 LYS A N 1
ATOM 575 C CA . LYS A 1 70 ? 21.648 -16.954 -26.499 1.00 97.00 70 LYS A CA 1
ATOM 576 C C . LYS A 1 70 ? 21.156 -15.871 -27.451 1.00 97.00 70 LYS A C 1
ATOM 578 O O . LYS A 1 70 ? 21.922 -14.966 -27.784 1.00 97.00 70 LYS A O 1
ATOM 583 N N . ASN A 1 71 ? 19.895 -15.946 -27.859 1.00 96.69 71 ASN A N 1
ATOM 584 C CA . ASN A 1 71 ? 19.205 -14.889 -28.590 1.00 96.69 71 ASN A CA 1
ATOM 585 C C . ASN A 1 71 ? 18.645 -13.890 -27.569 1.00 96.69 71 ASN A C 1
ATOM 587 O O . ASN A 1 71 ? 17.725 -14.219 -26.831 1.00 96.69 71 ASN A O 1
ATOM 591 N N . VAL A 1 72 ? 19.272 -12.723 -27.416 1.00 97.25 72 VAL A N 1
ATOM 592 C CA . VAL A 1 72 ? 18.998 -11.830 -26.278 1.00 97.25 72 VAL A CA 1
ATOM 593 C C . VAL A 1 72 ? 18.196 -10.620 -26.729 1.00 97.25 72 VAL A C 1
ATOM 595 O O . VAL A 1 72 ? 18.767 -9.726 -27.356 1.00 97.25 72 VAL A O 1
ATOM 598 N N . LEU A 1 73 ? 16.928 -10.564 -26.315 1.00 97.50 73 LEU A N 1
ATOM 599 C CA . LEU A 1 73 ? 16.118 -9.352 -26.370 1.00 97.50 73 LEU A CA 1
ATOM 600 C C . LEU A 1 73 ? 16.543 -8.447 -25.213 1.00 97.50 73 LEU A C 1
ATOM 602 O O . LEU A 1 73 ? 16.259 -8.749 -24.054 1.00 97.50 73 LEU A O 1
ATOM 606 N N . PHE A 1 74 ? 17.228 -7.350 -25.535 1.00 96.94 74 PHE A N 1
ATOM 607 C CA . PHE A 1 74 ? 17.583 -6.293 -24.588 1.00 96.94 74 PHE A CA 1
ATOM 608 C C . PHE A 1 74 ? 17.060 -4.955 -25.124 1.00 96.94 74 PHE A C 1
ATOM 610 O O . PHE A 1 74 ? 17.793 -4.254 -25.820 1.00 96.94 74 PHE A O 1
ATOM 617 N N . PRO A 1 75 ? 15.773 -4.640 -24.907 1.00 96.75 75 PRO A N 1
ATOM 618 C CA . PRO A 1 75 ? 15.132 -3.480 -25.502 1.00 96.75 75 PRO A CA 1
ATOM 619 C C . PRO A 1 75 ? 15.358 -2.232 -24.646 1.00 96.75 75 PRO A C 1
ATOM 621 O O . PRO A 1 75 ? 15.797 -2.305 -23.495 1.00 96.75 75 PRO A O 1
ATOM 624 N N . ILE A 1 76 ? 15.008 -1.085 -25.215 1.00 96.25 76 ILE A N 1
ATOM 625 C CA . ILE A 1 76 ? 14.934 0.197 -24.518 1.00 96.25 76 ILE A CA 1
ATOM 626 C C . ILE A 1 76 ? 13.696 0.951 -25.006 1.00 96.25 76 ILE A C 1
ATOM 628 O O . ILE A 1 76 ? 13.041 0.540 -25.960 1.00 96.25 76 ILE A O 1
ATOM 632 N N . GLY A 1 77 ? 13.358 2.045 -24.345 1.00 96.38 77 GLY A N 1
ATOM 633 C CA . GLY A 1 77 ? 12.289 2.941 -24.754 1.00 96.38 77 GLY A CA 1
ATOM 634 C C . GLY A 1 77 ? 12.320 4.201 -23.908 1.00 96.38 77 GLY A C 1
ATOM 635 O O . GLY A 1 77 ? 13.318 4.474 -23.241 1.00 96.38 77 GLY A O 1
ATOM 636 N N . PHE A 1 78 ? 11.213 4.930 -23.902 1.00 96.44 78 PHE A N 1
ATOM 637 C CA . PHE A 1 78 ? 11.049 6.132 -23.099 1.00 96.44 78 PHE A CA 1
ATOM 638 C C . PHE A 1 78 ? 9.684 6.139 -22.428 1.00 96.44 78 PHE A C 1
ATOM 640 O O . PHE A 1 78 ? 8.652 6.058 -23.105 1.00 96.44 78 PHE A O 1
ATOM 647 N N . ASP A 1 79 ? 9.685 6.293 -21.103 1.00 94.25 79 ASP A N 1
ATOM 648 C CA . ASP A 1 79 ? 8.460 6.547 -20.356 1.00 94.25 79 ASP A CA 1
ATOM 649 C C . ASP A 1 79 ? 8.114 8.036 -20.433 1.00 94.25 79 ASP A C 1
ATOM 651 O O . ASP A 1 79 ? 8.531 8.858 -19.619 1.00 94.25 79 ASP A O 1
ATOM 655 N N . ALA A 1 80 ? 7.447 8.398 -21.521 1.00 91.44 80 ALA A N 1
ATOM 656 C CA . ALA A 1 80 ? 7.330 9.753 -22.030 1.00 91.44 80 ALA A CA 1
ATOM 657 C C . ALA A 1 80 ? 6.000 10.446 -21.683 1.00 91.44 80 ALA A C 1
ATOM 659 O O . ALA A 1 80 ? 5.805 11.606 -22.052 1.00 91.44 80 ALA A O 1
ATOM 660 N N . PHE A 1 81 ? 5.087 9.765 -20.986 1.00 84.44 81 PHE A N 1
ATOM 661 C CA . PHE A 1 81 ? 3.878 10.372 -20.428 1.00 84.44 81 PHE A CA 1
ATOM 662 C C . PHE A 1 81 ? 4.018 10.692 -18.938 1.00 84.44 81 PHE A C 1
ATOM 664 O O . PHE A 1 81 ? 4.942 10.269 -18.249 1.00 84.44 81 PHE A O 1
ATOM 671 N N . GLY A 1 82 ? 3.046 11.446 -18.434 1.00 78.56 82 GLY A N 1
ATOM 672 C CA . GLY A 1 82 ? 2.913 11.716 -17.016 1.00 78.56 82 GLY A CA 1
ATOM 673 C C . GLY A 1 82 ? 3.712 12.919 -16.528 1.00 78.56 82 GLY A C 1
ATOM 674 O O . GLY A 1 82 ? 4.335 13.686 -17.266 1.00 78.56 82 GLY A O 1
ATOM 675 N N . LEU A 1 83 ? 3.636 13.088 -15.217 1.00 72.75 83 LEU A N 1
ATOM 676 C CA . LEU A 1 83 ? 3.999 14.320 -14.534 1.00 72.75 83 LEU A CA 1
ATOM 677 C C . LEU A 1 83 ? 5.501 14.658 -14.560 1.00 72.75 83 LEU A C 1
ATOM 679 O O . LEU A 1 83 ? 5.807 15.848 -14.573 1.00 72.75 83 LEU A O 1
ATOM 683 N N . PRO A 1 84 ? 6.462 13.707 -14.609 1.00 75.56 84 PRO A N 1
ATOM 684 C CA . PRO A 1 84 ? 7.881 14.057 -14.714 1.00 75.56 84 PRO A CA 1
ATOM 685 C C . PRO A 1 84 ? 8.223 14.892 -15.957 1.00 75.56 84 PRO A C 1
ATOM 687 O O . PRO A 1 84 ? 8.920 15.902 -15.840 1.00 75.56 84 PRO A O 1
ATOM 690 N N . ALA A 1 85 ? 7.728 14.498 -17.135 1.00 75.62 85 ALA A N 1
ATOM 691 C CA . ALA A 1 85 ? 7.993 15.201 -18.390 1.00 75.62 85 ALA A CA 1
ATOM 692 C C . ALA A 1 85 ? 7.215 16.526 -18.471 1.00 75.62 85 ALA A C 1
ATOM 694 O O . ALA A 1 85 ? 7.788 17.562 -18.813 1.00 75.62 85 ALA A O 1
ATOM 695 N N . GLU A 1 86 ? 5.938 16.514 -18.077 1.00 78.19 86 GLU A N 1
ATOM 696 C CA . GLU A 1 86 ? 5.073 17.699 -18.077 1.00 78.19 86 GLU A CA 1
ATOM 697 C C . GLU A 1 86 ? 5.577 18.785 -17.113 1.00 78.19 86 GLU A C 1
ATOM 699 O O . GLU A 1 86 ? 5.759 19.936 -17.514 1.00 78.19 86 GLU A O 1
ATOM 704 N N . ASN A 1 87 ? 5.901 18.429 -15.865 1.00 76.94 87 ASN A N 1
ATOM 705 C CA . ASN A 1 87 ? 6.408 19.387 -14.880 1.00 76.94 87 ASN A CA 1
ATOM 706 C C . ASN A 1 87 ? 7.754 19.987 -15.305 1.00 76.94 87 ASN A C 1
ATOM 708 O O . ASN A 1 87 ? 8.009 21.172 -15.072 1.00 76.94 87 ASN A O 1
ATOM 712 N N . ALA A 1 88 ? 8.624 19.185 -15.926 1.00 77.62 88 ALA A N 1
ATOM 713 C CA . ALA A 1 88 ? 9.896 19.668 -16.447 1.00 77.62 88 ALA A CA 1
ATOM 714 C C . ALA A 1 88 ? 9.686 20.664 -17.598 1.00 77.62 88 ALA A C 1
ATOM 716 O O . ALA A 1 88 ? 10.323 21.720 -17.606 1.00 77.62 88 ALA A O 1
ATOM 717 N N . ALA A 1 89 ? 8.751 20.392 -18.509 1.00 83.38 89 ALA A N 1
ATOM 718 C CA . ALA A 1 89 ? 8.394 21.311 -19.584 1.00 83.38 89 ALA A CA 1
ATOM 719 C C . ALA A 1 89 ? 7.810 22.631 -19.050 1.00 83.38 89 ALA A C 1
ATOM 721 O O . ALA A 1 89 ? 8.299 23.708 -19.401 1.00 83.38 89 ALA A O 1
ATOM 722 N N . ILE A 1 90 ? 6.857 22.558 -18.110 1.00 80.75 90 ILE A N 1
ATOM 723 C CA . ILE A 1 90 ? 6.248 23.727 -17.451 1.00 80.75 90 ILE A CA 1
ATOM 724 C C . ILE A 1 90 ? 7.314 24.577 -16.753 1.00 80.75 90 ILE A C 1
ATOM 726 O O . ILE A 1 90 ? 7.346 25.796 -16.927 1.00 80.75 90 ILE A O 1
ATOM 730 N N . LYS A 1 91 ? 8.222 23.951 -15.993 1.00 80.50 91 LYS A N 1
ATOM 731 C CA . LYS A 1 91 ? 9.306 24.649 -15.284 1.00 80.50 91 LYS A CA 1
ATOM 732 C C . LYS A 1 91 ? 10.223 25.429 -16.230 1.00 80.50 91 LYS A C 1
ATOM 734 O O . LYS A 1 91 ? 10.752 26.465 -15.834 1.00 80.50 91 LYS A O 1
ATOM 739 N N . ASN A 1 92 ? 10.416 24.936 -17.452 1.00 81.31 92 ASN A N 1
ATOM 740 C CA . ASN A 1 92 ? 11.260 25.569 -18.464 1.00 81.31 92 ASN A CA 1
ATOM 741 C C . ASN A 1 92 ? 10.474 26.463 -19.439 1.00 81.31 92 ASN A C 1
ATOM 743 O O . ASN A 1 92 ? 11.085 27.104 -20.290 1.00 81.31 92 ASN A O 1
ATOM 747 N N . GLY A 1 93 ? 9.144 26.542 -19.312 1.00 87.81 93 GLY A N 1
ATOM 748 C CA . GLY A 1 93 ? 8.291 27.341 -20.193 1.00 87.81 93 GLY A CA 1
ATOM 749 C C . GLY A 1 93 ? 8.234 26.823 -21.634 1.00 87.81 93 GLY A C 1
ATOM 750 O O . GLY A 1 93 ? 8.071 27.623 -22.552 1.00 87.81 93 GLY A O 1
ATOM 751 N N . VAL A 1 94 ? 8.397 25.511 -21.830 1.00 90.06 94 VAL A N 1
ATOM 752 C CA . VAL A 1 94 ? 8.410 24.845 -23.144 1.00 90.06 94 VAL A CA 1
ATOM 753 C C . VAL A 1 94 ? 7.167 23.967 -23.288 1.00 90.06 94 VAL A C 1
ATOM 755 O O . VAL A 1 94 ? 6.620 23.487 -22.294 1.00 90.06 94 VAL A O 1
ATOM 758 N N . ASP A 1 95 ? 6.708 23.755 -24.522 1.00 90.31 95 ASP A N 1
ATOM 759 C CA . ASP A 1 95 ? 5.639 22.798 -24.808 1.00 90.31 95 ASP A CA 1
ATOM 760 C C . ASP A 1 95 ? 6.046 21.373 -24.359 1.00 90.31 95 ASP A C 1
ATOM 762 O O . ASP A 1 95 ? 7.149 20.926 -24.692 1.00 90.31 95 ASP A O 1
ATOM 766 N N . PRO A 1 96 ? 5.197 20.631 -23.614 1.00 87.62 96 PRO A N 1
ATOM 767 C CA . PRO A 1 96 ? 5.538 19.296 -23.124 1.00 87.62 96 PRO A CA 1
ATOM 768 C C . PRO A 1 96 ? 5.915 18.302 -24.213 1.00 87.62 96 PRO A C 1
ATOM 770 O O . PRO A 1 96 ? 6.795 17.470 -23.991 1.00 87.62 96 PRO A O 1
ATOM 773 N N . LYS A 1 97 ? 5.297 18.394 -25.396 1.00 91.12 97 LYS A N 1
ATOM 774 C CA . LYS A 1 97 ? 5.648 17.535 -26.522 1.00 91.12 97 LYS A CA 1
ATOM 775 C C . LYS A 1 97 ? 7.053 17.886 -27.000 1.00 91.12 97 LYS A C 1
ATOM 777 O O . LYS A 1 97 ? 7.916 17.015 -27.029 1.00 91.12 97 LYS A O 1
ATOM 782 N N . GLU A 1 98 ? 7.308 19.154 -27.312 1.00 92.56 98 GLU A N 1
ATOM 783 C CA . GLU A 1 98 ? 8.623 19.614 -27.783 1.00 92.56 98 GLU A CA 1
ATOM 784 C C . GLU A 1 98 ? 9.750 19.277 -26.794 1.00 92.56 98 GLU A C 1
ATOM 786 O O . GLU A 1 98 ? 10.779 18.724 -27.192 1.00 92.56 98 GLU A O 1
ATOM 791 N N . TRP A 1 99 ? 9.533 19.539 -25.502 1.00 91.00 99 TRP A N 1
ATOM 792 C CA . TRP A 1 99 ? 10.465 19.203 -24.425 1.00 91.00 99 TRP A CA 1
ATOM 793 C C . TRP A 1 99 ? 10.787 17.705 -24.395 1.00 91.00 99 TRP A C 1
ATOM 795 O O . TRP A 1 99 ? 11.955 17.313 -24.364 1.00 91.00 99 TRP A O 1
ATOM 805 N N . THR A 1 100 ? 9.746 16.873 -24.446 1.00 92.38 100 THR A N 1
ATOM 806 C CA . THR A 1 100 ? 9.861 15.416 -24.361 1.00 92.38 100 THR A CA 1
ATOM 807 C C . THR A 1 100 ? 10.652 14.849 -25.535 1.00 92.38 100 THR A C 1
ATOM 809 O O . THR A 1 100 ? 11.637 14.151 -25.308 1.00 92.38 100 THR A O 1
ATOM 812 N N . TYR A 1 101 ? 10.305 15.193 -26.783 1.00 95.00 101 TYR A N 1
ATOM 813 C CA . TYR A 1 101 ? 11.050 14.696 -27.950 1.00 95.00 101 TYR A CA 1
ATOM 814 C C . TYR A 1 101 ? 12.486 15.220 -27.990 1.00 95.00 101 TYR A C 1
ATOM 816 O O . TYR A 1 101 ? 13.396 14.446 -28.268 1.00 95.00 101 TYR A O 1
ATOM 824 N N . THR A 1 102 ? 12.721 16.486 -27.632 1.00 94.75 102 THR A N 1
ATOM 825 C CA . THR A 1 102 ? 14.085 17.041 -27.580 1.00 94.75 102 THR A CA 1
ATOM 826 C C . THR A 1 102 ? 14.957 16.296 -26.568 1.00 94.75 102 THR A C 1
ATOM 828 O O . THR A 1 102 ? 16.110 15.970 -26.857 1.00 94.75 102 THR A O 1
ATOM 831 N N . ASN A 1 103 ? 14.413 15.983 -25.389 1.00 94.38 103 ASN A N 1
ATOM 832 C CA . ASN A 1 103 ? 15.131 15.191 -24.396 1.00 94.38 103 ASN A CA 1
ATOM 833 C C . ASN A 1 103 ? 15.341 13.749 -24.855 1.00 94.38 103 ASN A C 1
ATOM 835 O O . ASN A 1 103 ? 16.431 13.227 -24.649 1.00 94.38 103 ASN A O 1
ATOM 839 N N . MET A 1 104 ? 14.350 13.121 -25.499 1.00 95.75 104 MET A N 1
ATOM 840 C CA . MET A 1 104 ? 14.514 11.776 -26.057 1.00 95.75 104 MET A CA 1
ATOM 841 C C . MET A 1 104 ? 15.662 11.733 -27.067 1.00 95.75 104 MET A C 1
ATOM 843 O O . MET A 1 104 ? 16.537 10.887 -26.916 1.00 95.75 104 MET A O 1
ATOM 847 N N . GLU A 1 105 ? 15.742 12.673 -28.019 1.00 96.25 105 GLU A N 1
ATOM 848 C CA . GLU A 1 105 ? 16.861 12.717 -28.976 1.00 96.25 105 GLU A CA 1
ATOM 849 C C . GLU A 1 105 ? 18.215 12.841 -28.271 1.00 96.25 105 GLU A C 1
ATOM 851 O O . GLU A 1 105 ? 19.132 12.054 -28.514 1.00 96.25 105 GLU A O 1
ATOM 856 N N . ARG A 1 106 ? 18.329 13.766 -27.313 1.00 95.25 106 ARG A N 1
ATOM 857 C CA . ARG A 1 106 ? 19.564 13.944 -26.539 1.00 95.25 106 ARG A CA 1
ATOM 858 C C . ARG A 1 106 ? 19.926 12.696 -25.731 1.00 95.25 106 ARG A C 1
ATOM 860 O O . ARG A 1 106 ? 21.095 12.327 -25.632 1.00 95.25 106 ARG A O 1
ATOM 867 N N . MET A 1 107 ? 18.938 12.020 -25.155 1.00 95.44 107 MET A N 1
ATOM 868 C CA . MET A 1 107 ? 19.152 10.783 -24.410 1.00 95.44 107 MET A CA 1
ATOM 869 C C . MET A 1 107 ? 19.537 9.624 -25.330 1.00 95.44 107 MET A C 1
ATOM 871 O O . MET A 1 107 ? 20.395 8.832 -24.945 1.00 95.44 107 MET A O 1
ATOM 875 N N . ARG A 1 108 ? 18.994 9.538 -26.554 1.00 94.25 108 ARG A N 1
ATOM 876 C CA . ARG A 1 108 ? 19.462 8.576 -27.567 1.00 94.25 108 ARG A CA 1
ATOM 877 C C . ARG A 1 108 ? 20.938 8.792 -27.878 1.00 94.25 108 ARG A C 1
ATOM 879 O O . ARG A 1 108 ? 21.696 7.824 -27.874 1.00 94.25 108 ARG A O 1
ATOM 886 N N . GLU A 1 109 ? 21.375 10.040 -28.052 1.00 92.62 109 GLU A N 1
ATOM 887 C CA . GLU A 1 109 ? 22.796 10.362 -28.241 1.00 92.62 109 GLU A CA 1
ATOM 888 C C . GLU A 1 109 ? 23.643 9.919 -27.037 1.00 92.62 109 GLU A C 1
ATOM 890 O O . GLU A 1 109 ? 24.665 9.251 -27.209 1.00 92.62 109 GLU A O 1
ATOM 895 N N . GLN A 1 110 ? 23.205 10.216 -25.809 1.00 93.50 110 GLN A N 1
ATOM 896 C CA . GLN A 1 110 ? 23.904 9.809 -24.583 1.00 93.50 110 GLN A CA 1
ATOM 897 C C . GLN A 1 110 ? 24.008 8.282 -24.454 1.00 93.50 110 GLN A C 1
ATOM 899 O O . GLN A 1 110 ? 25.099 7.758 -24.216 1.00 93.50 110 GLN A O 1
ATOM 904 N N . LEU A 1 111 ? 22.914 7.550 -24.672 1.00 91.69 111 LEU A N 1
ATOM 905 C CA . LEU A 1 111 ? 22.903 6.082 -24.668 1.00 91.69 111 LEU A CA 1
ATOM 906 C C . LEU A 1 111 ? 23.783 5.506 -25.780 1.00 91.69 111 LEU A C 1
ATOM 908 O O . LEU A 1 111 ? 24.490 4.521 -25.560 1.00 91.69 111 LEU A O 1
ATOM 912 N N . ALA A 1 112 ? 23.807 6.144 -26.952 1.00 88.31 112 ALA A N 1
ATOM 913 C CA . ALA A 1 112 ? 24.717 5.769 -28.021 1.00 88.31 112 ALA A CA 1
ATOM 914 C C . ALA A 1 112 ? 26.177 5.942 -27.582 1.00 88.31 112 ALA A C 1
ATOM 916 O O . ALA A 1 112 ? 26.983 5.049 -27.838 1.00 88.31 112 ALA A O 1
ATOM 917 N N . THR A 1 113 ? 26.531 7.016 -26.857 1.00 89.38 113 THR A N 1
ATOM 918 C CA . THR A 1 113 ? 27.908 7.195 -26.354 1.00 89.38 113 THR A CA 1
ATOM 919 C C . THR A 1 113 ? 28.350 6.096 -25.390 1.00 89.38 113 THR A C 1
ATOM 921 O O . THR A 1 113 ? 29.518 5.706 -25.448 1.00 89.38 113 THR A O 1
ATOM 924 N N . MET A 1 114 ? 27.423 5.528 -24.603 1.00 88.38 114 MET A N 1
ATOM 925 C CA . MET A 1 114 ? 27.676 4.356 -23.753 1.00 88.38 114 MET A CA 1
ATOM 926 C C . MET A 1 114 ? 28.102 3.126 -24.564 1.00 88.38 114 MET A C 1
ATOM 928 O O . MET A 1 114 ? 28.744 2.224 -24.033 1.00 88.38 114 MET A O 1
ATOM 932 N N . GLY A 1 115 ? 27.740 3.068 -25.849 1.00 87.88 115 GLY A N 1
ATOM 933 C CA . GLY A 1 115 ? 27.912 1.873 -26.665 1.00 87.88 115 GLY A CA 1
ATOM 934 C C . GLY A 1 115 ? 27.018 0.730 -26.187 1.00 87.88 115 GLY A C 1
ATOM 935 O O . GLY A 1 115 ? 27.400 -0.428 -26.328 1.00 87.88 115 GLY A O 1
ATOM 936 N N . ALA A 1 116 ? 25.865 1.047 -25.594 1.00 86.81 116 ALA A N 1
ATOM 937 C CA . ALA A 1 116 ? 24.905 0.074 -25.089 1.00 86.81 116 ALA A CA 1
ATOM 938 C C . ALA A 1 116 ? 24.440 -0.886 -26.193 1.00 86.81 116 ALA A C 1
ATOM 940 O O . ALA A 1 116 ? 24.239 -0.486 -27.338 1.00 86.81 116 ALA A O 1
ATOM 941 N N . SER A 1 117 ? 24.230 -2.151 -25.847 1.00 92.75 117 SER A N 1
ATOM 942 C CA . SER A 1 117 ? 23.805 -3.205 -26.769 1.00 92.75 117 SER A CA 1
ATOM 943 C C . SER A 1 117 ? 22.285 -3.381 -26.829 1.00 92.75 117 SER A C 1
ATOM 945 O O . SER A 1 117 ? 21.782 -4.511 -26.867 1.00 92.75 117 SER A O 1
ATOM 947 N N . PHE A 1 118 ? 21.566 -2.256 -26.811 1.00 94.44 118 PHE A N 1
ATOM 948 C CA . PHE A 1 118 ? 20.112 -2.228 -26.922 1.00 94.44 118 PHE A CA 1
ATOM 949 C C . PHE A 1 118 ? 19.639 -2.593 -28.329 1.00 94.44 118 PHE A C 1
ATOM 951 O O . PHE A 1 118 ? 20.278 -2.253 -29.327 1.00 94.44 118 PHE A O 1
ATOM 958 N N . ASP A 1 119 ? 18.480 -3.237 -28.390 1.00 94.88 119 ASP A N 1
ATOM 959 C CA . ASP A 1 119 ? 17.719 -3.425 -29.617 1.00 94.88 119 ASP A CA 1
ATOM 960 C C . ASP A 1 119 ? 16.823 -2.203 -29.877 1.00 94.88 119 ASP A C 1
ATOM 962 O O . ASP A 1 119 ? 15.681 -2.133 -29.421 1.00 94.88 119 ASP A O 1
ATOM 966 N N . TRP A 1 120 ? 17.350 -1.232 -30.625 1.00 92.81 120 TRP A N 1
ATOM 967 C CA . TRP A 1 120 ? 16.617 -0.022 -31.015 1.00 92.81 120 TRP A CA 1
ATOM 968 C C . TRP A 1 120 ? 15.454 -0.299 -31.976 1.00 92.81 120 TRP A C 1
ATOM 970 O O . TRP A 1 120 ? 14.539 0.510 -32.072 1.00 92.81 120 TRP A O 1
ATOM 980 N N . SER A 1 121 ? 15.426 -1.457 -32.649 1.00 93.06 121 SER A N 1
ATOM 981 C CA . SER A 1 121 ? 14.286 -1.834 -33.501 1.00 93.06 121 SER A CA 1
ATOM 982 C C . SER A 1 121 ? 13.022 -2.161 -32.696 1.00 93.06 121 SER A C 1
ATOM 984 O O . SER A 1 121 ? 11.949 -2.337 -33.272 1.00 93.06 121 SER A O 1
ATOM 986 N N . LYS A 1 122 ? 13.155 -2.288 -31.369 1.00 95.19 122 LYS A N 1
ATOM 987 C CA . LYS A 1 122 ? 12.078 -2.559 -30.409 1.00 95.19 122 LYS A CA 1
ATOM 988 C C . LYS A 1 122 ? 11.824 -1.365 -29.485 1.00 95.19 122 LYS A C 1
ATOM 990 O O . LYS A 1 122 ? 11.257 -1.545 -28.410 1.00 95.19 122 LYS A O 1
ATOM 995 N N . GLU A 1 123 ? 12.268 -0.174 -29.886 1.00 96.12 123 GLU A N 1
ATOM 996 C CA . GLU A 1 123 ? 12.019 1.057 -29.146 1.00 96.12 123 GLU A CA 1
ATOM 997 C C . GLU A 1 123 ? 10.516 1.319 -28.998 1.00 96.12 123 GLU A C 1
ATOM 999 O O . GLU A 1 123 ? 9.744 1.176 -29.947 1.00 96.12 123 GLU A O 1
ATOM 1004 N N . VAL A 1 124 ? 10.111 1.729 -27.796 1.00 96.62 124 VAL A N 1
ATOM 1005 C CA . VAL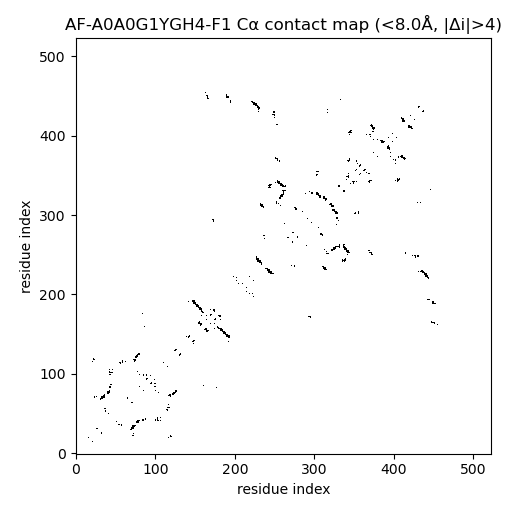 A 1 124 ? 8.751 2.193 -27.508 1.00 96.62 124 VAL A CA 1
ATOM 1006 C C . VAL A 1 124 ? 8.782 3.569 -26.855 1.00 96.62 124 VAL A C 1
ATOM 1008 O O . VAL A 1 124 ? 9.644 3.852 -26.023 1.00 96.62 124 VAL A O 1
ATOM 1011 N N . VAL A 1 125 ? 7.811 4.411 -27.198 1.00 96.88 125 VAL A N 1
ATOM 1012 C CA . VAL A 1 125 ? 7.625 5.748 -26.623 1.00 96.88 125 VAL A CA 1
ATOM 1013 C C . VAL A 1 125 ? 6.202 5.829 -26.085 1.00 96.88 125 VAL A C 1
ATOM 1015 O O . VAL A 1 125 ? 5.238 5.773 -26.848 1.00 96.88 125 VAL A O 1
ATOM 1018 N N . THR A 1 126 ? 6.042 5.938 -24.763 1.00 95.88 126 THR A N 1
ATOM 1019 C CA . THR A 1 126 ? 4.714 5.757 -24.142 1.00 95.88 126 THR A CA 1
ATOM 1020 C C . THR A 1 126 ? 3.714 6.869 -24.472 1.00 95.88 126 THR A C 1
ATOM 1022 O O . THR A 1 126 ? 2.507 6.643 -24.370 1.00 95.88 126 THR A O 1
ATOM 1025 N N . CYS A 1 127 ? 4.187 8.040 -24.920 1.00 94.50 127 CYS A N 1
ATOM 1026 C CA . CYS A 1 127 ? 3.339 9.158 -25.340 1.00 94.50 127 CYS A CA 1
ATOM 1027 C C . CYS A 1 127 ? 2.894 9.116 -26.810 1.00 94.50 127 CYS A C 1
ATOM 1029 O O . CYS A 1 127 ? 2.050 9.924 -27.213 1.00 94.50 127 CYS A O 1
ATOM 1031 N N . ASP A 1 128 ? 3.389 8.158 -27.600 1.00 95.31 128 ASP A N 1
ATOM 1032 C CA . ASP A 1 128 ? 2.975 8.004 -28.991 1.00 95.31 128 ASP A CA 1
ATOM 1033 C C . ASP A 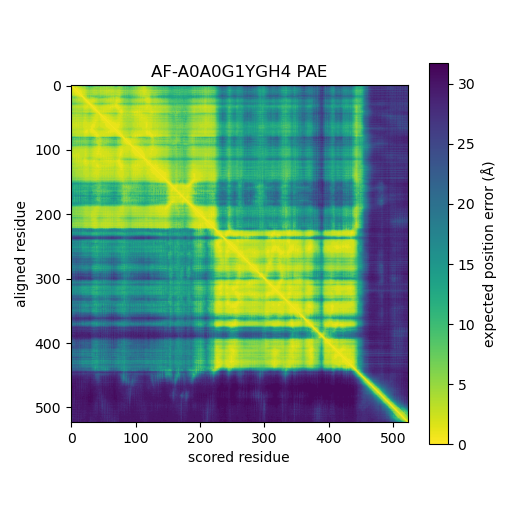1 128 ? 1.595 7.331 -29.090 1.00 95.31 128 ASP A C 1
ATOM 1035 O O . ASP A 1 128 ? 1.326 6.356 -28.376 1.00 95.31 128 ASP A O 1
ATOM 1039 N N . PRO A 1 129 ? 0.709 7.781 -30.005 1.00 96.12 129 PRO A N 1
ATOM 1040 C CA . PRO A 1 129 ? -0.588 7.138 -30.233 1.00 96.12 129 PRO A CA 1
ATOM 1041 C C . PRO A 1 129 ? -0.479 5.653 -30.573 1.00 96.12 129 PRO A C 1
ATOM 1043 O O . PRO A 1 129 ? -1.332 4.867 -30.169 1.00 96.12 129 PRO A O 1
ATOM 1046 N N . GLU A 1 130 ? 0.591 5.251 -31.261 1.00 96.44 130 GLU A N 1
ATOM 1047 C CA . GLU A 1 130 ? 0.891 3.853 -31.590 1.00 96.44 130 GLU A CA 1
ATOM 1048 C C . GLU A 1 130 ? 1.179 2.990 -30.349 1.00 96.44 130 GLU A C 1
ATOM 1050 O O . GLU A 1 130 ? 1.057 1.771 -30.416 1.00 96.44 130 GLU A O 1
ATOM 1055 N N . TYR A 1 131 ? 1.472 3.603 -29.198 1.00 96.62 131 TYR A N 1
ATOM 1056 C CA . TYR A 1 131 ? 1.604 2.914 -27.918 1.00 96.62 131 TYR A CA 1
ATOM 1057 C C . TYR A 1 131 ? 0.331 3.034 -27.071 1.00 96.62 131 TYR A C 1
ATOM 1059 O O . TYR A 1 131 ? -0.296 2.025 -26.741 1.00 96.62 131 TYR A O 1
ATOM 1067 N N . TYR A 1 132 ? -0.100 4.254 -26.725 1.00 96.06 132 TYR A N 1
ATOM 1068 C CA . TYR A 1 132 ? -1.154 4.434 -25.716 1.00 96.06 132 TYR A CA 1
ATOM 1069 C C . TYR A 1 132 ? -2.553 4.006 -26.182 1.00 96.06 132 TYR A C 1
ATOM 1071 O O . TYR A 1 132 ? -3.448 3.830 -25.356 1.00 96.06 132 TYR A O 1
ATOM 1079 N N . HIS A 1 133 ? -2.791 3.789 -27.480 1.00 97.00 133 HIS A N 1
ATOM 1080 C CA . HIS A 1 133 ? -4.063 3.196 -27.903 1.00 97.00 133 HIS A CA 1
ATOM 1081 C C . HIS A 1 133 ? -4.263 1.790 -27.301 1.00 97.00 133 HIS A C 1
ATOM 1083 O O . HIS A 1 133 ? -5.399 1.396 -27.031 1.00 97.00 133 HIS A O 1
ATOM 1089 N N . TRP A 1 134 ? -3.177 1.061 -27.004 1.00 97.50 134 TRP A N 1
ATOM 1090 C CA . TRP A 1 134 ? -3.237 -0.222 -26.300 1.00 97.50 134 TRP A CA 1
ATOM 1091 C C . TRP A 1 134 ? -3.601 -0.074 -24.823 1.00 97.50 134 TRP A C 1
ATOM 1093 O O . TRP A 1 134 ? -4.314 -0.924 -24.290 1.00 97.50 134 TRP A O 1
ATOM 1103 N N . THR A 1 135 ? -3.179 1.006 -24.158 1.00 95.50 135 THR A N 1
ATOM 1104 C CA . THR A 1 135 ? -3.573 1.266 -22.763 1.00 95.50 135 THR A CA 1
ATOM 1105 C C . THR A 1 135 ? -5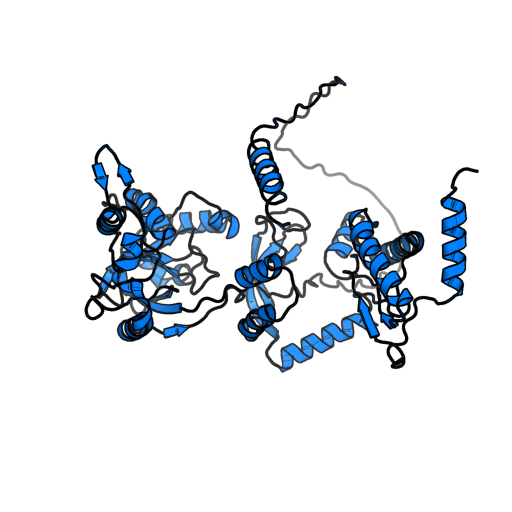.037 1.695 -22.682 1.00 95.50 135 THR A C 1
ATOM 1107 O O . THR A 1 135 ? -5.770 1.208 -21.823 1.00 95.50 135 THR A O 1
ATOM 1110 N N . GLN A 1 136 ? -5.514 2.498 -23.641 1.00 96.12 136 GLN A N 1
ATOM 1111 C CA . GLN A 1 136 ? -6.939 2.811 -23.801 1.00 96.12 136 GLN A CA 1
ATOM 1112 C C . GLN A 1 136 ? -7.770 1.546 -24.053 1.00 96.12 136 GLN A C 1
ATOM 1114 O O . GLN A 1 136 ? -8.807 1.346 -23.421 1.00 96.12 136 GLN A O 1
ATOM 1119 N N . TRP A 1 137 ? -7.301 0.663 -24.939 1.00 97.94 137 TRP A N 1
ATOM 1120 C CA . TRP A 1 137 ? -7.945 -0.624 -25.195 1.00 97.94 137 TRP A CA 1
ATOM 1121 C C . TRP A 1 137 ? -7.994 -1.502 -23.935 1.00 97.94 137 TRP A C 1
ATOM 1123 O O . TRP A 1 137 ? -9.057 -2.034 -23.607 1.00 97.94 137 TRP A O 1
ATOM 1133 N N . LEU A 1 138 ? -6.886 -1.611 -23.192 1.00 97.38 138 LEU A N 1
ATOM 1134 C CA . LEU A 1 138 ? -6.823 -2.385 -21.949 1.00 97.38 138 LEU A CA 1
ATOM 1135 C C . LEU A 1 138 ? -7.784 -1.825 -20.897 1.00 97.38 138 LEU A C 1
ATOM 1137 O O . LEU A 1 138 ? -8.513 -2.593 -20.273 1.00 97.38 138 LEU A O 1
ATOM 1141 N N . PHE A 1 139 ? -7.845 -0.501 -20.744 1.00 95.88 139 PHE A N 1
ATOM 1142 C CA . PHE A 1 139 ? -8.794 0.150 -19.845 1.00 95.88 139 PHE A CA 1
ATOM 1143 C C . PHE A 1 139 ? -10.242 -0.213 -20.195 1.00 95.88 139 PHE A C 1
ATOM 1145 O O . PHE A 1 139 ? -11.008 -0.592 -19.310 1.00 95.88 139 PHE A O 1
ATOM 1152 N N . VAL A 1 140 ? -10.614 -0.169 -21.481 1.00 97.50 140 VAL A N 1
ATOM 1153 C CA . VAL A 1 140 ? -11.954 -0.580 -21.935 1.00 97.50 140 VAL A CA 1
ATOM 1154 C C . VAL A 1 140 ? -12.227 -2.039 -21.570 1.00 97.50 140 VAL A C 1
ATOM 1156 O O . VAL A 1 140 ? -13.308 -2.338 -21.068 1.00 97.50 140 VAL A O 1
ATOM 1159 N N . LYS A 1 141 ? -11.249 -2.941 -21.724 1.00 98.00 141 LYS A N 1
ATOM 1160 C CA . LYS A 1 141 ? -11.396 -4.341 -21.292 1.00 98.00 141 LYS A CA 1
ATOM 1161 C C . LYS A 1 141 ? -11.572 -4.477 -19.786 1.00 98.00 141 LYS A C 1
ATOM 1163 O O . LYS A 1 141 ? -12.492 -5.162 -19.346 1.00 98.00 141 LYS A O 1
ATOM 1168 N N . LEU A 1 142 ? -10.767 -3.792 -18.982 1.00 96.06 142 LEU A N 1
ATOM 1169 C CA . LEU A 1 142 ? -10.923 -3.798 -17.526 1.00 96.06 142 LEU A CA 1
ATOM 1170 C C . LEU A 1 142 ? -12.293 -3.244 -17.109 1.00 96.06 142 LEU A C 1
ATOM 1172 O O . LEU A 1 142 ? -12.939 -3.806 -16.226 1.00 96.06 142 LEU A O 1
ATOM 1176 N N . PHE A 1 143 ? -12.782 -2.203 -17.781 1.00 94.69 143 PHE A N 1
ATOM 1177 C CA . PHE A 1 143 ? -14.108 -1.640 -17.548 1.00 94.69 143 PHE A CA 1
ATOM 1178 C C . PHE A 1 143 ? -15.241 -2.614 -17.912 1.00 94.69 143 PHE A C 1
ATOM 1180 O O . PHE A 1 143 ? -16.120 -2.859 -17.085 1.00 94.69 143 PHE A O 1
ATOM 1187 N N . GLU A 1 144 ? -15.194 -3.234 -19.097 1.00 97.38 144 GLU A N 1
ATOM 1188 C CA . GLU A 1 144 ? -16.147 -4.270 -19.538 1.00 97.38 144 GLU A CA 1
ATOM 1189 C C . GLU A 1 144 ? -16.220 -5.441 -18.540 1.00 97.38 144 GLU A C 1
ATOM 1191 O O . GLU A 1 144 ? -17.298 -5.977 -18.271 1.00 97.38 144 GLU A O 1
ATOM 1196 N N . HIS A 1 145 ? -15.084 -5.792 -17.933 1.00 96.50 145 HIS A N 1
ATOM 1197 C CA . HIS A 1 145 ? -14.969 -6.843 -16.923 1.00 96.50 145 HIS A CA 1
ATOM 1198 C C . HIS A 1 145 ? -15.209 -6.367 -15.479 1.00 96.50 145 HIS A C 1
ATOM 1200 O O . HIS A 1 145 ? -15.018 -7.144 -14.545 1.00 96.50 145 HIS A O 1
ATOM 1206 N N . LYS A 1 146 ? -15.680 -5.128 -15.274 1.00 95.44 146 LYS A N 1
ATOM 1207 C CA . LYS A 1 146 ? -15.967 -4.524 -13.954 1.00 95.44 146 LYS A CA 1
ATOM 1208 C C . LYS A 1 146 ? -14.753 -4.421 -13.020 1.00 95.44 146 LYS A C 1
ATOM 1210 O O . LYS A 1 146 ? -14.936 -4.297 -11.807 1.00 95.44 146 LYS A O 1
ATOM 1215 N N . LEU A 1 147 ? -13.549 -4.450 -13.588 1.00 92.50 147 LEU A N 1
ATOM 1216 C CA . LEU A 1 147 ? -12.262 -4.268 -12.916 1.00 92.50 147 LEU A CA 1
ATOM 1217 C C . LEU A 1 147 ? -11.789 -2.811 -12.935 1.00 92.50 147 LEU A C 1
ATOM 1219 O O . LEU A 1 147 ? -10.871 -2.482 -12.196 1.00 92.50 147 LEU A O 1
ATOM 1223 N N . ALA A 1 148 ? -12.419 -1.943 -13.729 1.00 92.38 148 ALA A N 1
ATOM 1224 C CA . ALA A 1 148 ? -12.299 -0.492 -13.623 1.00 92.38 148 ALA A CA 1
ATOM 1225 C C . ALA A 1 148 ? -13.641 0.098 -13.170 1.00 92.38 148 ALA A C 1
ATOM 1227 O O . ALA A 1 148 ? -14.684 -0.217 -13.746 1.00 92.38 148 ALA A O 1
ATOM 1228 N N . GLU A 1 149 ? -13.638 0.945 -12.145 1.00 87.12 149 GLU A N 1
ATOM 1229 C CA . GLU A 1 149 ? -14.847 1.574 -11.608 1.00 87.12 149 GLU A CA 1
ATOM 1230 C C . GLU A 1 149 ? -14.651 3.064 -11.345 1.00 87.12 149 GLU A C 1
ATOM 1232 O O . GLU A 1 149 ? -13.533 3.529 -11.135 1.00 87.12 149 GLU A O 1
ATOM 1237 N N . ARG A 1 150 ? -15.756 3.816 -11.332 1.00 87.56 150 ARG A N 1
ATOM 1238 C CA . ARG A 1 150 ? -15.753 5.238 -10.992 1.00 87.56 150 ARG A CA 1
ATOM 1239 C C . ARG A 1 150 ? -16.476 5.449 -9.669 1.00 87.56 150 ARG A C 1
ATOM 1241 O O . ARG A 1 150 ? -17.648 5.090 -9.562 1.00 87.56 150 ARG A O 1
ATOM 1248 N N . LYS A 1 151 ? -15.806 6.051 -8.689 1.00 78.25 151 LYS A N 1
ATOM 1249 C CA . LYS A 1 151 ? -16.387 6.357 -7.373 1.00 78.25 151 LYS A CA 1
ATOM 1250 C C . LYS A 1 151 ? -15.875 7.681 -6.829 1.00 78.25 151 LYS A C 1
ATOM 1252 O O . LYS A 1 151 ? -14.831 8.176 -7.254 1.00 78.25 151 LYS A O 1
ATOM 1257 N N . GLU A 1 152 ? -16.643 8.256 -5.915 1.00 76.00 152 GLU A N 1
ATOM 1258 C CA . GLU A 1 152 ? -16.209 9.404 -5.130 1.00 76.00 152 GLU A CA 1
ATOM 1259 C C . GLU A 1 152 ? -15.284 8.922 -4.011 1.00 76.00 152 GLU A C 1
ATOM 1261 O O . GLU A 1 152 ? -15.585 7.943 -3.324 1.00 76.00 152 GLU A O 1
ATOM 1266 N N . ALA A 1 153 ? -14.141 9.578 -3.856 1.00 67.88 153 ALA A N 1
ATOM 1267 C CA . ALA A 1 153 ? -13.191 9.273 -2.801 1.00 67.88 153 ALA A CA 1
ATOM 1268 C C . ALA A 1 153 ? -12.454 10.540 -2.370 1.00 67.88 153 ALA A C 1
ATOM 1270 O O . ALA A 1 153 ? -12.243 11.453 -3.175 1.00 67.88 153 ALA A O 1
ATOM 1271 N N . ALA A 1 154 ? -12.025 10.563 -1.108 1.00 67.06 154 ALA A N 1
ATOM 1272 C CA . ALA A 1 154 ? -10.966 11.457 -0.677 1.00 67.06 154 ALA A CA 1
ATOM 1273 C C . ALA A 1 154 ? -9.680 11.062 -1.416 1.00 67.06 154 ALA A C 1
ATOM 1275 O O . ALA A 1 154 ? -9.232 9.917 -1.341 1.00 67.06 154 ALA A O 1
ATOM 1276 N N . VAL A 1 155 ? -9.124 12.000 -2.172 1.00 70.19 155 VAL A N 1
ATOM 1277 C CA . VAL A 1 155 ? -7.893 11.834 -2.939 1.00 70.19 155 VAL A CA 1
ATOM 1278 C C . VAL A 1 155 ? -6.834 12.787 -2.425 1.00 70.19 155 VAL A C 1
ATOM 1280 O O . VAL A 1 155 ? -7.125 13.919 -2.029 1.00 70.19 155 VAL A O 1
ATOM 1283 N N . LYS A 1 156 ? -5.589 12.323 -2.473 1.00 74.62 156 LYS A N 1
ATOM 1284 C CA . LYS A 1 156 ? -4.414 13.130 -2.165 1.00 74.62 156 LYS A CA 1
ATOM 1285 C C . LYS A 1 156 ? -4.200 14.099 -3.323 1.00 74.62 156 LYS A C 1
ATOM 1287 O O . LYS A 1 156 ? -4.066 13.678 -4.466 1.00 74.62 156 LYS A O 1
ATOM 1292 N N . TRP A 1 157 ? -4.216 15.394 -3.052 1.00 80.44 157 TRP A N 1
ATOM 1293 C CA . TRP A 1 157 ? -4.120 16.461 -4.042 1.00 80.44 157 TRP A CA 1
ATOM 1294 C C . TRP A 1 157 ? -2.835 17.251 -3.835 1.00 80.44 157 TRP A C 1
ATOM 1296 O O . TRP A 1 157 ? -2.570 17.740 -2.738 1.00 80.44 157 TRP A O 1
ATOM 1306 N N . CYS A 1 158 ? -2.049 17.432 -4.895 1.00 82.88 158 CYS A N 1
ATOM 1307 C CA . CYS A 1 158 ? -0.924 18.356 -4.867 1.00 82.88 158 CYS A CA 1
ATOM 1308 C C . CYS A 1 158 ? -1.391 19.754 -5.306 1.00 82.88 158 CYS A C 1
ATOM 1310 O O . CYS A 1 158 ? -1.705 19.943 -6.485 1.00 82.88 158 CYS A O 1
ATOM 1312 N N . PRO A 1 159 ? -1.404 20.773 -4.423 1.00 84.12 159 PRO A N 1
ATOM 1313 C CA . PRO A 1 159 ? -1.832 22.120 -4.800 1.00 84.12 159 PRO A CA 1
ATOM 1314 C C . PRO A 1 159 ? -0.835 22.829 -5.723 1.00 84.12 159 PRO A C 1
ATOM 1316 O O . PRO A 1 159 ? -1.198 23.798 -6.383 1.00 84.12 159 PRO A O 1
ATOM 1319 N N . LYS A 1 160 ? 0.408 22.352 -5.813 1.00 82.69 160 LYS A N 1
ATOM 1320 C CA . LYS A 1 160 ? 1.402 22.903 -6.737 1.00 82.69 160 LYS A CA 1
ATOM 1321 C C . LYS A 1 160 ? 1.299 22.287 -8.131 1.00 82.69 160 LYS A C 1
ATOM 1323 O O . LYS A 1 160 ? 1.229 23.025 -9.106 1.00 82.69 160 LYS A O 1
ATOM 1328 N N . ASP A 1 161 ? 1.236 20.960 -8.201 1.00 79.06 161 ASP A N 1
ATOM 1329 C CA . ASP A 1 161 ? 1.162 20.220 -9.469 1.00 79.06 161 ASP A CA 1
ATOM 1330 C C . ASP A 1 161 ? -0.274 20.176 -10.030 1.00 79.06 161 ASP A C 1
ATOM 1332 O O . ASP A 1 161 ? -0.482 19.725 -11.149 1.00 79.06 161 ASP A O 1
ATOM 1336 N N . GLN A 1 162 ? -1.267 20.643 -9.259 1.00 82.69 162 GLN A N 1
ATOM 1337 C CA . GLN A 1 162 ? -2.687 20.695 -9.631 1.00 82.69 162 GLN A CA 1
ATOM 1338 C C . GLN A 1 162 ? -3.211 19.347 -10.145 1.00 82.69 162 GLN A C 1
ATOM 1340 O O . GLN A 1 162 ? -3.914 19.261 -11.152 1.00 82.69 162 GLN A O 1
ATOM 1345 N N . THR A 1 163 ? -2.858 18.285 -9.428 1.00 78.25 163 THR A N 1
ATOM 1346 C CA . THR A 1 163 ? -3.206 16.917 -9.796 1.00 78.25 163 THR A CA 1
ATOM 1347 C C . THR A 1 163 ? -3.416 16.053 -8.562 1.00 78.25 163 THR A C 1
ATOM 1349 O O . THR A 1 163 ? -2.914 16.343 -7.469 1.00 78.25 163 THR A O 1
ATOM 1352 N N . VAL A 1 164 ? -4.186 14.990 -8.751 1.00 75.44 164 VAL A N 1
ATOM 1353 C CA . VAL A 1 164 ? -4.334 13.913 -7.774 1.00 75.44 164 VAL A CA 1
ATOM 1354 C C . VAL A 1 164 ? -3.049 13.077 -7.729 1.00 75.44 164 VAL A C 1
ATOM 1356 O O . VAL A 1 164 ? -2.326 12.999 -8.718 1.00 75.44 164 VAL A O 1
ATOM 1359 N N . LEU A 1 165 ? -2.738 12.496 -6.573 1.00 70.94 165 LEU A N 1
ATOM 1360 C CA . LEU A 1 165 ? -1.583 11.633 -6.316 1.00 70.94 165 LEU A CA 1
ATOM 1361 C C . LEU A 1 165 ? -2.072 10.261 -5.839 1.00 70.94 165 LEU A C 1
ATOM 1363 O O . LEU A 1 165 ? -2.958 10.187 -4.984 1.00 70.94 165 LEU A O 1
ATOM 1367 N N . ALA A 1 166 ? -1.479 9.188 -6.365 1.00 68.38 166 ALA A N 1
ATOM 1368 C CA . ALA A 1 166 ? -1.640 7.856 -5.797 1.00 68.38 166 ALA A CA 1
ATOM 1369 C C . ALA A 1 166 ? -0.896 7.786 -4.454 1.00 68.38 166 ALA A C 1
ATOM 1371 O O . ALA A 1 166 ? -0.061 8.644 -4.145 1.00 68.38 166 ALA A O 1
ATOM 1372 N N . ASN A 1 167 ? -1.185 6.780 -3.629 1.00 64.88 167 ASN A N 1
ATOM 1373 C CA . ASN A 1 167 ? -0.552 6.671 -2.313 1.00 64.88 167 ASN A CA 1
ATOM 1374 C C . ASN A 1 167 ? 0.967 6.507 -2.415 1.00 64.88 167 ASN A C 1
ATOM 1376 O O . ASN A 1 167 ? 1.694 7.081 -1.608 1.00 64.88 167 ASN A O 1
ATOM 1380 N N . GLU A 1 168 ? 1.417 5.787 -3.437 1.00 67.00 168 GLU A N 1
ATOM 1381 C CA . GLU A 1 168 ? 2.811 5.513 -3.773 1.00 67.00 168 GLU A CA 1
ATOM 1382 C C . GLU A 1 168 ? 3.572 6.785 -4.163 1.00 67.00 168 GLU A C 1
ATOM 1384 O O . GLU A 1 168 ? 4.782 6.849 -3.986 1.00 67.00 168 GLU A O 1
ATOM 1389 N N . GLN A 1 169 ? 2.858 7.817 -4.629 1.00 66.88 169 GLN A N 1
ATOM 1390 C CA . GLN A 1 169 ? 3.430 9.102 -5.045 1.00 66.88 169 GLN A CA 1
ATOM 1391 C C . GLN A 1 169 ? 3.501 10.127 -3.905 1.00 66.88 169 GLN A C 1
ATOM 1393 O O . GLN A 1 169 ? 3.763 11.317 -4.129 1.00 66.88 169 GLN A O 1
ATOM 1398 N N . VAL A 1 170 ? 3.229 9.683 -2.676 1.00 66.25 170 VAL A N 1
ATOM 1399 C CA . VAL A 1 170 ? 3.296 10.501 -1.469 1.00 66.25 170 VAL A CA 1
ATOM 1400 C C . VAL A 1 170 ? 4.401 9.999 -0.557 1.00 66.25 170 VAL A C 1
ATOM 1402 O O . VAL A 1 170 ? 4.321 8.916 0.020 1.00 66.25 170 VAL A O 1
ATOM 1405 N N . GLN A 1 171 ? 5.404 10.848 -0.360 1.00 68.62 171 GLN A N 1
ATOM 1406 C CA . GLN A 1 171 ? 6.534 10.599 0.521 1.00 68.62 171 GLN A CA 1
ATOM 1407 C C . GLN A 1 171 ? 6.478 11.576 1.694 1.00 68.62 171 GLN A C 1
ATOM 1409 O O . GLN A 1 171 ? 6.426 12.786 1.494 1.00 68.62 171 GLN A O 1
ATOM 1414 N N . ASP A 1 172 ? 6.450 11.049 2.920 1.00 72.44 172 ASP A N 1
ATOM 1415 C CA . ASP A 1 172 ? 6.420 11.848 4.155 1.00 72.44 172 ASP A CA 1
ATOM 1416 C C . ASP A 1 172 ? 5.283 12.899 4.172 1.00 72.44 172 ASP A C 1
ATOM 1418 O O . ASP A 1 172 ? 5.470 14.042 4.576 1.00 72.44 172 ASP A O 1
ATOM 1422 N N . GLY A 1 173 ? 4.098 12.536 3.656 1.00 65.44 173 GLY A N 1
ATOM 1423 C CA . GLY A 1 173 ? 2.942 13.445 3.570 1.00 65.44 173 GLY A CA 1
ATOM 1424 C C . GLY A 1 173 ? 3.054 14.532 2.489 1.00 65.44 173 GLY A C 1
ATOM 1425 O O . GLY A 1 173 ? 2.165 15.373 2.352 1.00 65.44 173 GLY A O 1
ATOM 1426 N N . CYS A 1 174 ? 4.118 14.505 1.692 1.00 77.25 174 CYS A N 1
ATOM 1427 C CA . CYS A 1 174 ? 4.385 15.451 0.620 1.00 77.25 174 CYS A CA 1
ATOM 1428 C C . CYS A 1 174 ? 4.345 14.761 -0.748 1.00 77.25 174 CYS A C 1
ATOM 1430 O O . CYS A 1 174 ? 4.536 13.552 -0.871 1.00 77.25 174 CYS A O 1
ATOM 1432 N N . CYS A 1 175 ? 4.117 15.542 -1.802 1.00 75.69 175 CYS A N 1
ATOM 1433 C CA . CYS A 1 175 ? 4.287 15.075 -3.176 1.00 75.69 175 CYS A CA 1
ATOM 1434 C C . CYS A 1 175 ? 5.736 14.607 -3.398 1.00 75.69 175 CYS A C 1
ATOM 1436 O O . CYS A 1 175 ? 6.655 15.410 -3.212 1.00 75.69 175 CYS A O 1
ATOM 1438 N N . GLU A 1 176 ? 5.939 13.364 -3.857 1.00 77.00 176 GLU A N 1
ATOM 1439 C CA . GLU A 1 176 ? 7.273 12.787 -4.130 1.00 77.00 176 GLU A CA 1
ATOM 1440 C C . GLU A 1 176 ? 8.108 13.657 -5.096 1.00 77.00 176 GLU A C 1
ATOM 1442 O O . GLU A 1 176 ? 9.336 13.668 -5.059 1.00 77.00 176 GLU A O 1
ATOM 1447 N N . ARG A 1 177 ? 7.428 14.404 -5.978 1.00 72.81 177 ARG A N 1
ATOM 1448 C CA . ARG A 1 177 ? 8.041 15.170 -7.069 1.00 72.81 177 ARG A CA 1
ATOM 1449 C C . ARG A 1 177 ? 8.420 16.581 -6.651 1.00 72.81 177 ARG A C 1
ATOM 1451 O O . ARG A 1 177 ? 9.528 17.038 -6.921 1.00 72.81 177 ARG A O 1
ATOM 1458 N N . CYS A 1 178 ? 7.480 17.309 -6.049 1.00 79.19 178 CYS A N 1
ATOM 1459 C CA . CYS A 1 178 ? 7.634 18.742 -5.800 1.00 79.19 178 CYS A CA 1
ATOM 1460 C C . CYS A 1 178 ? 7.848 19.096 -4.321 1.00 79.19 178 CYS A C 1
ATOM 1462 O O . CYS A 1 178 ? 8.095 20.270 -4.025 1.00 79.19 178 CYS A O 1
ATOM 1464 N N . GLY A 1 179 ? 7.722 18.118 -3.414 1.00 82.88 179 GLY A N 1
ATOM 1465 C CA . GLY A 1 179 ? 7.886 18.277 -1.967 1.00 82.88 179 GLY A CA 1
ATOM 1466 C C . GLY A 1 179 ? 6.797 19.110 -1.285 1.00 82.88 179 GLY A C 1
ATOM 1467 O O . GLY A 1 179 ? 6.955 19.495 -0.133 1.00 82.88 179 GLY A O 1
ATOM 1468 N N . THR A 1 180 ? 5.710 19.452 -1.983 1.00 84.00 180 THR A N 1
ATOM 1469 C CA . THR A 1 180 ? 4.609 20.237 -1.405 1.00 84.00 180 THR A CA 1
ATOM 1470 C C . THR A 1 180 ? 3.717 19.334 -0.548 1.00 84.00 180 THR A C 1
ATOM 1472 O O . THR A 1 180 ? 3.366 18.252 -1.032 1.00 84.00 180 THR A O 1
ATOM 1475 N N . PRO A 1 181 ? 3.335 19.754 0.677 1.00 81.81 181 PRO A N 1
ATOM 1476 C CA . PRO A 1 181 ? 2.354 19.038 1.485 1.00 81.81 181 PRO A CA 1
ATOM 1477 C C . PRO A 1 181 ? 1.066 18.797 0.700 1.00 81.81 181 PRO A C 1
ATOM 1479 O O . PRO A 1 181 ? 0.582 19.692 0.000 1.00 81.81 181 PRO A O 1
ATOM 1482 N N . ILE A 1 182 ? 0.546 17.576 0.780 1.00 81.12 182 ILE A N 1
ATOM 1483 C CA . ILE A 1 182 ? -0.687 17.209 0.084 1.00 81.12 182 ILE A CA 1
ATOM 1484 C C . ILE A 1 182 ? -1.910 17.739 0.835 1.00 81.12 182 ILE A C 1
ATOM 1486 O O . ILE A 1 182 ? -1.907 17.862 2.058 1.00 81.12 182 ILE A O 1
ATOM 1490 N N . GLU A 1 183 ? -2.978 17.998 0.095 1.00 79.94 183 GLU A N 1
ATOM 1491 C CA . GLU A 1 183 ? -4.308 18.280 0.633 1.00 79.94 183 GLU A CA 1
ATOM 1492 C C . GLU A 1 183 ? -5.227 17.084 0.365 1.00 79.94 183 GLU A C 1
ATOM 1494 O O . GLU A 1 183 ? -5.045 16.376 -0.624 1.00 79.94 183 GLU A O 1
ATOM 1499 N N . GLU A 1 184 ? -6.254 16.876 1.185 1.00 67.81 184 GLU A N 1
ATOM 1500 C CA . GLU A 1 184 ? -7.336 15.954 0.833 1.00 67.81 184 GLU A CA 1
ATOM 1501 C C . GLU A 1 184 ? -8.461 16.695 0.108 1.00 67.81 184 GLU A C 1
ATOM 1503 O O . GLU A 1 184 ? -8.939 17.740 0.557 1.00 67.81 184 GLU A O 1
ATOM 1508 N N . LYS A 1 185 ? -8.911 16.142 -1.023 1.00 70.88 185 LYS A N 1
ATOM 1509 C CA . LYS A 1 185 ? -10.090 16.623 -1.755 1.00 70.88 185 LYS A CA 1
ATOM 1510 C C . LYS A 1 185 ? -11.017 15.469 -2.080 1.00 70.88 185 LYS A C 1
ATOM 1512 O O . LYS A 1 185 ? -10.559 14.391 -2.425 1.00 70.88 185 LYS A O 1
ATOM 1517 N N . TRP A 1 186 ? -12.321 15.705 -2.027 1.00 72.56 186 TRP A N 1
ATOM 1518 C CA . TRP A 1 186 ? -13.307 14.740 -2.507 1.00 72.56 186 TRP A CA 1
ATOM 1519 C C . TRP A 1 186 ? -13.502 14.924 -4.006 1.00 72.56 186 TRP A C 1
ATOM 1521 O O . TRP A 1 186 ? -13.932 15.987 -4.453 1.00 72.56 186 TRP A O 1
ATOM 1531 N N . LEU A 1 187 ? -13.133 13.909 -4.789 1.00 74.06 187 LEU A N 1
ATOM 1532 C CA . LEU A 1 187 ? -13.281 13.913 -6.242 1.00 74.06 187 LEU A CA 1
ATOM 1533 C C . LEU A 1 187 ? -13.827 12.568 -6.724 1.00 74.06 187 LEU A C 1
ATOM 1535 O O . LEU A 1 187 ? -13.545 11.509 -6.168 1.00 74.06 187 LEU A O 1
ATOM 1539 N N . THR A 1 188 ? -14.594 12.609 -7.812 1.00 81.44 188 THR A N 1
ATOM 1540 C CA . THR A 1 188 ? -14.962 11.400 -8.556 1.00 81.44 188 THR A CA 1
ATOM 1541 C C . THR A 1 188 ? -13.786 10.989 -9.439 1.00 81.44 188 THR A C 1
ATOM 1543 O O . THR A 1 188 ? -13.397 11.759 -10.317 1.00 81.44 188 THR A O 1
ATOM 1546 N N . GLN A 1 189 ? -13.226 9.799 -9.217 1.00 80.38 189 GLN A N 1
ATOM 1547 C CA . GLN A 1 189 ? -12.056 9.276 -9.939 1.00 80.38 189 GLN A CA 1
ATOM 1548 C C . GLN A 1 189 ? -12.285 7.845 -10.436 1.00 80.38 189 GLN A C 1
ATOM 1550 O O . GLN A 1 189 ? -13.257 7.190 -10.048 1.00 80.38 189 GLN A O 1
ATOM 1555 N N . TRP A 1 190 ? -11.391 7.386 -11.314 1.00 84.38 190 TRP A N 1
ATOM 1556 C CA . TRP A 1 190 ? -11.329 6.003 -11.774 1.00 84.38 190 TRP A CA 1
ATOM 1557 C C . TRP A 1 190 ? -10.394 5.176 -10.892 1.00 84.38 190 TRP A C 1
ATOM 1559 O O . TRP A 1 190 ? -9.351 5.650 -10.453 1.00 84.38 190 TRP A O 1
ATOM 1569 N N . PHE A 1 191 ? -10.786 3.933 -10.638 1.00 80.94 191 PHE A N 1
ATOM 1570 C CA . PHE A 1 191 ? -10.049 2.993 -9.806 1.00 80.94 191 PHE A CA 1
ATOM 1571 C C . PHE A 1 191 ? -9.991 1.631 -10.475 1.00 80.94 191 PHE A C 1
ATOM 1573 O O . PHE A 1 191 ? -10.979 1.197 -11.075 1.00 80.94 191 PHE A O 1
ATOM 1580 N N . PHE A 1 192 ? -8.875 0.928 -10.301 1.00 85.94 192 PHE A N 1
ATOM 1581 C CA . PHE A 1 192 ? -8.794 -0.489 -10.636 1.00 85.94 192 PHE A CA 1
ATOM 1582 C C . PHE A 1 192 ? -9.054 -1.363 -9.415 1.00 85.94 192 PHE A C 1
ATOM 1584 O O . PHE A 1 192 ? -8.538 -1.116 -8.331 1.00 85.94 192 PHE A O 1
ATOM 1591 N N . LYS A 1 193 ? -9.809 -2.448 -9.592 1.00 85.75 193 LYS A N 1
ATOM 1592 C CA . LYS A 1 193 ? -10.074 -3.445 -8.546 1.00 85.75 193 LYS A CA 1
ATOM 1593 C C . LYS A 1 193 ? -8.917 -4.427 -8.388 1.00 85.75 193 LYS A C 1
ATOM 1595 O O . LYS A 1 193 ? -9.099 -5.641 -8.416 1.00 85.75 193 LYS A O 1
ATOM 1600 N N . ILE A 1 194 ? -7.706 -3.909 -8.201 1.00 84.38 194 ILE A N 1
ATOM 1601 C CA . ILE A 1 194 ? -6.515 -4.730 -7.921 1.00 84.38 194 ILE A CA 1
ATOM 1602 C C . ILE A 1 194 ? -6.690 -5.575 -6.647 1.00 84.38 194 ILE A C 1
ATOM 1604 O O . ILE A 1 194 ? -6.092 -6.636 -6.500 1.00 84.38 194 ILE A O 1
ATOM 1608 N N . THR A 1 195 ? -7.572 -5.146 -5.746 1.00 78.62 195 THR A N 1
ATOM 1609 C CA . THR A 1 195 ? -7.968 -5.862 -4.529 1.00 78.62 195 THR A CA 1
ATOM 1610 C C . THR A 1 195 ? -8.590 -7.219 -4.810 1.00 78.62 195 THR A C 1
ATOM 1612 O O . THR A 1 195 ? -8.368 -8.147 -4.037 1.00 78.62 195 THR A O 1
ATOM 1615 N N . ASP A 1 196 ? -9.279 -7.373 -5.943 1.00 86.00 196 ASP A N 1
ATOM 1616 C CA . ASP A 1 196 ? -9.831 -8.659 -6.384 1.00 86.00 196 ASP A CA 1
ATOM 1617 C C . ASP A 1 196 ? -8.704 -9.661 -6.720 1.00 86.00 196 ASP A C 1
ATOM 1619 O O . ASP A 1 196 ? -8.929 -10.867 -6.800 1.00 86.00 196 ASP A O 1
ATOM 1623 N N . TYR A 1 197 ? -7.469 -9.167 -6.876 1.00 88.81 197 TYR A N 1
ATOM 1624 C CA . TYR A 1 197 ? -6.257 -9.936 -7.145 1.00 88.81 197 TYR A CA 1
ATOM 1625 C C . TYR A 1 197 ? -5.302 -9.993 -5.945 1.00 88.81 197 TYR A C 1
ATOM 1627 O O . TYR A 1 197 ? -4.256 -10.624 -6.066 1.00 88.81 197 TYR A O 1
ATOM 1635 N N . ALA A 1 198 ? -5.637 -9.397 -4.793 1.00 83.19 198 ALA A N 1
ATOM 1636 C CA . ALA A 1 198 ? -4.732 -9.306 -3.641 1.00 83.19 198 ALA A CA 1
ATOM 1637 C C . ALA A 1 198 ? -4.192 -10.677 -3.196 1.00 83.19 198 ALA A C 1
ATOM 1639 O O . ALA A 1 198 ? -2.996 -10.809 -2.953 1.00 83.19 198 ALA A O 1
ATOM 1640 N N . GLU A 1 199 ? -5.047 -11.706 -3.168 1.00 84.62 199 GLU A N 1
ATOM 1641 C CA . GLU A 1 199 ? -4.618 -13.066 -2.815 1.00 84.62 199 GLU A CA 1
ATOM 1642 C C . GLU A 1 199 ? -3.644 -13.643 -3.834 1.00 84.62 199 GLU A C 1
ATOM 1644 O O . GLU A 1 199 ? -2.572 -14.117 -3.486 1.00 84.62 199 GLU A O 1
ATOM 1649 N N . ARG A 1 200 ? -3.977 -13.526 -5.120 1.00 90.50 200 ARG A N 1
ATOM 1650 C CA . ARG A 1 200 ? -3.123 -14.029 -6.197 1.00 90.50 200 ARG A CA 1
ATOM 1651 C C . ARG A 1 200 ? -1.774 -13.315 -6.236 1.00 90.50 200 ARG A C 1
ATOM 1653 O O . ARG A 1 200 ? -0.776 -13.937 -6.587 1.00 90.50 200 ARG A O 1
ATOM 1660 N N . LEU A 1 201 ? -1.754 -12.020 -5.915 1.00 89.88 201 LEU A N 1
ATOM 1661 C CA . LEU A 1 201 ? -0.530 -11.232 -5.808 1.00 89.88 201 LEU A CA 1
ATOM 1662 C C . LEU A 1 201 ? 0.334 -11.731 -4.645 1.00 89.88 201 LEU A C 1
ATOM 1664 O O . LEU A 1 201 ? 1.528 -11.923 -4.845 1.00 89.88 201 LEU A O 1
ATOM 1668 N N . LEU A 1 202 ? -0.261 -12.004 -3.479 1.00 85.81 202 LEU A N 1
ATOM 1669 C CA . LEU A 1 202 ? 0.444 -12.572 -2.325 1.00 85.81 202 LEU A CA 1
ATOM 1670 C C . LEU A 1 202 ? 0.977 -13.978 -2.610 1.00 85.81 202 LEU A C 1
ATOM 1672 O O . LEU A 1 202 ? 2.171 -14.214 -2.444 1.00 85.81 202 LEU A O 1
ATOM 1676 N N . ASP A 1 203 ? 0.128 -14.879 -3.101 1.00 90.62 203 ASP A N 1
ATOM 1677 C CA . ASP A 1 203 ? 0.502 -16.261 -3.418 1.00 90.62 203 ASP A CA 1
ATOM 1678 C C . ASP A 1 203 ? 1.607 -16.314 -4.482 1.00 90.62 203 ASP A C 1
ATOM 1680 O O . ASP A 1 203 ? 2.532 -17.127 -4.416 1.00 90.62 203 ASP A O 1
ATOM 1684 N N . GLY A 1 204 ? 1.548 -15.403 -5.459 1.00 92.69 204 GLY A N 1
ATOM 1685 C CA . GLY A 1 204 ? 2.551 -15.279 -6.511 1.00 92.69 204 GLY A CA 1
ATOM 1686 C C . GLY A 1 204 ? 3.960 -15.010 -5.974 1.00 92.69 204 GLY A C 1
ATOM 1687 O O . GLY A 1 204 ? 4.930 -15.520 -6.544 1.00 92.69 204 GLY A O 1
ATOM 1688 N N . LEU A 1 205 ? 4.090 -14.285 -4.853 1.00 91.00 205 LEU A N 1
ATOM 1689 C CA . LEU A 1 205 ? 5.385 -13.950 -4.248 1.00 91.00 205 LEU A CA 1
ATOM 1690 C C . LEU A 1 205 ? 6.185 -15.186 -3.830 1.00 91.00 205 LEU A C 1
ATOM 1692 O O . LEU A 1 205 ? 7.419 -15.141 -3.856 1.00 91.00 205 LEU A O 1
ATOM 1696 N N . GLU A 1 206 ? 5.528 -16.290 -3.476 1.00 89.38 206 GLU A N 1
ATOM 1697 C CA . GLU A 1 206 ? 6.209 -17.501 -3.003 1.00 89.38 206 GLU A CA 1
ATOM 1698 C C . GLU A 1 206 ? 7.108 -18.106 -4.085 1.00 89.38 206 GLU A C 1
ATOM 1700 O O . GLU A 1 206 ? 8.254 -18.475 -3.824 1.00 89.38 206 GLU A O 1
ATOM 1705 N N . THR A 1 207 ? 6.634 -18.113 -5.331 1.00 90.81 207 THR A N 1
ATOM 1706 C CA . THR A 1 207 ? 7.339 -18.746 -6.459 1.00 90.81 207 THR A CA 1
ATOM 1707 C C . THR A 1 207 ? 8.354 -17.834 -7.150 1.00 90.81 207 THR A C 1
ATOM 1709 O O . THR A 1 207 ? 9.216 -18.319 -7.885 1.00 90.81 207 THR A O 1
ATOM 1712 N N . LEU A 1 208 ? 8.293 -16.518 -6.915 1.00 94.06 208 LEU A N 1
ATOM 1713 C CA . LEU A 1 208 ? 9.181 -15.564 -7.577 1.00 94.06 208 LEU A CA 1
ATOM 1714 C C . LEU A 1 208 ? 10.629 -15.708 -7.080 1.00 94.06 208 LEU A C 1
ATOM 1716 O O . LEU A 1 208 ? 10.866 -15.678 -5.871 1.00 94.06 208 LEU A O 1
ATOM 1720 N N . PRO A 1 209 ? 11.636 -15.768 -7.966 1.00 93.94 209 PRO A N 1
ATOM 1721 C CA . PRO A 1 209 ? 13.048 -15.811 -7.581 1.00 93.94 209 PRO A CA 1
ATOM 1722 C C . PRO A 1 209 ? 13.574 -14.409 -7.215 1.00 93.94 209 PRO A C 1
ATOM 1724 O O . PRO A 1 209 ? 14.598 -13.954 -7.719 1.00 93.94 209 PRO A O 1
ATOM 1727 N N . TRP A 1 210 ? 12.833 -13.680 -6.381 1.00 91.44 210 TRP A N 1
ATOM 1728 C CA . TRP A 1 210 ? 13.148 -12.318 -5.950 1.00 91.44 210 TRP A CA 1
ATOM 1729 C C . TRP A 1 210 ? 13.769 -12.298 -4.558 1.00 91.44 210 TRP A C 1
ATOM 1731 O O . TRP A 1 210 ? 13.581 -13.213 -3.758 1.00 91.44 210 TRP A O 1
ATOM 1741 N N . ARG A 1 211 ? 14.486 -11.211 -4.262 1.00 90.06 211 ARG A N 1
ATOM 1742 C CA . ARG A 1 211 ? 15.015 -10.933 -2.925 1.00 90.06 211 ARG A CA 1
ATOM 1743 C C . ARG A 1 211 ? 13.879 -10.833 -1.902 1.00 90.06 211 ARG A C 1
ATOM 1745 O O . ARG A 1 211 ? 12.849 -10.222 -2.194 1.00 90.06 211 ARG A O 1
ATOM 1752 N N . ASN A 1 212 ? 14.084 -11.403 -0.714 1.00 82.00 212 ASN A N 1
ATOM 1753 C CA . ASN A 1 212 ? 13.053 -11.457 0.325 1.00 82.00 212 ASN A CA 1
ATOM 1754 C C . ASN A 1 212 ? 12.611 -10.062 0.766 1.00 82.00 212 ASN A C 1
ATOM 1756 O O . ASN A 1 212 ? 11.424 -9.854 0.950 1.00 82.00 212 ASN A O 1
ATOM 1760 N N . GLU A 1 213 ? 13.516 -9.084 0.798 1.00 77.75 213 GLU A N 1
ATOM 1761 C CA . GLU A 1 213 ? 13.199 -7.712 1.199 1.00 77.75 213 GLU A CA 1
ATOM 1762 C C . GLU A 1 213 ? 12.139 -7.070 0.286 1.00 77.75 213 GLU A C 1
ATOM 1764 O O . GLU A 1 213 ? 11.286 -6.321 0.754 1.00 77.75 213 GLU A O 1
ATOM 1769 N N . ILE A 1 214 ? 12.154 -7.396 -1.013 1.00 85.31 214 ILE A N 1
ATOM 1770 C CA . ILE A 1 214 ? 11.151 -6.914 -1.976 1.00 85.31 214 ILE A CA 1
ATOM 1771 C C . ILE A 1 214 ? 9.814 -7.620 -1.734 1.00 85.31 214 ILE A C 1
ATOM 1773 O O . ILE A 1 214 ? 8.767 -6.975 -1.720 1.00 85.31 214 ILE A O 1
ATOM 1777 N N . LYS A 1 215 ? 9.844 -8.942 -1.518 1.00 83.38 215 LYS A N 1
ATOM 1778 C CA . LYS A 1 215 ? 8.635 -9.723 -1.221 1.00 83.38 215 LYS A CA 1
ATOM 1779 C C . LYS A 1 215 ? 7.984 -9.255 0.078 1.00 83.38 215 LYS A C 1
ATOM 1781 O O . LYS A 1 215 ? 6.778 -9.056 0.111 1.00 83.38 215 LYS A O 1
ATOM 1786 N N . ASP A 1 216 ? 8.774 -9.040 1.122 1.00 76.56 216 ASP A N 1
ATOM 1787 C CA . ASP A 1 216 ? 8.305 -8.601 2.435 1.00 76.56 216 ASP A CA 1
ATOM 1788 C C . ASP A 1 216 ? 7.707 -7.195 2.370 1.00 76.56 216 ASP A C 1
ATOM 1790 O O . ASP A 1 216 ? 6.634 -6.970 2.929 1.00 76.56 216 ASP A O 1
ATOM 1794 N N . ALA A 1 217 ? 8.323 -6.282 1.609 1.00 73.56 217 ALA A N 1
ATOM 1795 C CA . ALA A 1 217 ? 7.739 -4.972 1.333 1.00 73.56 217 ALA A CA 1
ATOM 1796 C C . ALA A 1 217 ? 6.370 -5.093 0.640 1.00 73.56 217 ALA A C 1
ATOM 1798 O O . ALA A 1 217 ? 5.425 -4.422 1.047 1.00 73.56 217 ALA A O 1
ATOM 1799 N N . GLN A 1 218 ? 6.222 -5.991 -0.343 1.00 81.94 218 GLN A N 1
ATOM 1800 C CA . GLN A 1 218 ? 4.930 -6.221 -1.000 1.00 81.94 218 GLN A CA 1
ATOM 1801 C C . GLN A 1 218 ? 3.898 -6.898 -0.089 1.00 81.94 218 GLN A C 1
ATOM 1803 O O . GLN A 1 218 ? 2.733 -6.509 -0.109 1.00 81.94 218 GLN A O 1
ATOM 1808 N N . ARG A 1 219 ? 4.292 -7.864 0.752 1.00 80.19 219 ARG A N 1
ATOM 1809 C CA . ARG A 1 219 ? 3.386 -8.476 1.742 1.00 80.19 219 ARG A CA 1
ATOM 1810 C C . ARG A 1 219 ? 2.880 -7.441 2.740 1.00 80.19 219 ARG A C 1
ATOM 1812 O O . ARG A 1 219 ? 1.681 -7.391 3.007 1.00 80.19 219 ARG A O 1
ATOM 1819 N N . ALA A 1 220 ? 3.777 -6.600 3.254 1.00 72.38 220 ALA A N 1
ATOM 1820 C CA . ALA A 1 220 ? 3.432 -5.514 4.164 1.00 72.38 220 ALA A CA 1
ATOM 1821 C C . ALA A 1 220 ? 2.520 -4.473 3.495 1.00 72.38 220 ALA A C 1
ATOM 1823 O O . ALA A 1 220 ? 1.588 -3.979 4.130 1.00 72.38 220 ALA A O 1
ATOM 1824 N N . TRP A 1 221 ? 2.765 -4.181 2.214 1.00 71.75 221 TRP A N 1
ATOM 1825 C CA . TRP A 1 221 ? 1.944 -3.285 1.404 1.00 71.75 221 TRP A CA 1
ATOM 1826 C C . TRP A 1 221 ? 0.527 -3.830 1.187 1.00 71.75 221 TRP A C 1
ATOM 1828 O O . TRP A 1 221 ? -0.451 -3.180 1.546 1.00 71.75 221 TRP A O 1
ATOM 1838 N N . ILE A 1 222 ? 0.401 -5.062 0.676 1.00 80.25 222 ILE A N 1
ATOM 1839 C CA . ILE A 1 222 ? -0.903 -5.692 0.422 1.00 80.25 222 ILE A CA 1
ATOM 1840 C C . ILE A 1 222 ? -1.667 -5.890 1.740 1.00 80.25 222 ILE A C 1
ATOM 1842 O O . ILE A 1 222 ? -2.879 -5.658 1.795 1.00 80.25 222 ILE A O 1
ATOM 1846 N N . GLY A 1 223 ? -0.963 -6.289 2.806 1.00 70.94 223 GLY A N 1
ATOM 1847 C CA . GLY A 1 223 ? -1.455 -6.256 4.182 1.00 70.94 223 GLY A CA 1
ATOM 1848 C C . GLY A 1 223 ? -2.764 -7.018 4.390 1.00 70.94 223 GLY A C 1
ATOM 1849 O O . GLY A 1 223 ? -3.684 -6.489 5.015 1.00 70.94 223 GLY A O 1
ATOM 1850 N N . LYS A 1 224 ? -2.891 -8.231 3.830 1.00 70.81 224 LYS A N 1
ATOM 1851 C CA . LYS A 1 224 ? -4.071 -9.078 4.048 1.00 70.81 224 LYS A CA 1
ATOM 1852 C C . LYS A 1 224 ? -4.068 -9.588 5.482 1.00 70.81 224 LYS A C 1
ATOM 1854 O O . LYS A 1 224 ? -3.140 -10.277 5.894 1.00 70.81 224 LYS A O 1
ATOM 1859 N N . SER A 1 225 ? -5.130 -9.275 6.214 1.00 69.88 225 SER A N 1
ATOM 1860 C CA . SER A 1 225 ? -5.325 -9.787 7.567 1.00 69.88 225 SER A CA 1
ATOM 1861 C C . SER A 1 225 ? -6.667 -10.495 7.662 1.00 69.88 225 SER A C 1
ATOM 1863 O O . SER A 1 225 ? -7.709 -9.923 7.343 1.00 69.88 225 SER A O 1
ATOM 1865 N N . GLU A 1 226 ? -6.651 -11.751 8.095 1.00 81.19 226 GLU A N 1
ATOM 1866 C CA . GLU A 1 226 ? -7.874 -12.468 8.443 1.00 81.19 226 GLU A CA 1
ATOM 1867 C C . GLU A 1 226 ? -8.408 -11.921 9.774 1.00 81.19 226 GLU A C 1
ATOM 1869 O O . GLU A 1 226 ? -7.659 -11.756 10.737 1.00 81.19 226 GLU A O 1
ATOM 1874 N N . GLY A 1 227 ? -9.698 -11.604 9.832 1.00 87.31 227 GLY A N 1
ATOM 1875 C CA . GLY A 1 227 ? -10.295 -10.980 11.004 1.00 87.31 227 GLY A CA 1
ATOM 1876 C C . GLY A 1 227 ? -11.814 -11.058 11.008 1.00 87.31 227 GLY A C 1
ATOM 1877 O O . GLY A 1 227 ? -12.423 -11.859 10.296 1.00 87.31 227 GLY A O 1
ATOM 1878 N N . ALA A 1 228 ? -12.442 -10.223 11.822 1.00 91.12 228 ALA A N 1
ATOM 1879 C CA . ALA A 1 228 ? -13.885 -10.169 11.963 1.00 91.12 228 ALA A CA 1
ATOM 1880 C C . ALA A 1 228 ? -14.396 -8.735 12.002 1.00 91.12 228 ALA A C 1
ATOM 1882 O O . ALA A 1 228 ? -13.730 -7.832 12.513 1.00 91.12 228 ALA A O 1
ATOM 1883 N N . LYS A 1 229 ? -15.613 -8.562 11.494 1.00 94.38 229 LYS A N 1
ATOM 1884 C CA . LYS A 1 229 ? -16.442 -7.388 11.720 1.00 94.38 229 LYS A CA 1
ATOM 1885 C C . LYS A 1 229 ? -17.364 -7.642 12.901 1.00 94.38 229 LYS A C 1
ATOM 1887 O O . LYS A 1 229 ? -18.059 -8.658 12.937 1.00 94.38 229 LYS A O 1
ATOM 1892 N N . LEU A 1 230 ? -17.370 -6.723 13.857 1.00 96.00 230 LEU A N 1
ATOM 1893 C CA . LEU A 1 230 ? -18.216 -6.775 15.048 1.00 96.00 230 LEU A CA 1
ATOM 1894 C C . LEU A 1 230 ? -19.024 -5.485 15.146 1.00 96.00 230 LEU A C 1
ATOM 1896 O O . LEU A 1 230 ? -18.512 -4.409 14.851 1.00 96.00 230 LEU A O 1
ATOM 1900 N N . LYS A 1 231 ? -20.284 -5.590 15.566 1.00 96.50 231 LYS A N 1
ATOM 1901 C CA . LYS A 1 231 ? -21.200 -4.449 15.662 1.00 96.50 231 LYS A CA 1
ATOM 1902 C C . LYS A 1 231 ? -21.432 -4.077 17.119 1.00 96.50 231 LYS A C 1
ATOM 1904 O O . LYS A 1 231 ? -21.957 -4.873 17.896 1.00 96.50 231 LYS A O 1
ATOM 1909 N N . PHE A 1 232 ? -21.060 -2.854 17.471 1.00 97.06 232 PHE A N 1
ATOM 1910 C CA . PHE A 1 232 ? -21.253 -2.270 18.791 1.00 97.06 232 PHE A CA 1
ATOM 1911 C C . PHE A 1 232 ? -22.433 -1.303 18.724 1.00 97.06 232 PHE A C 1
ATOM 1913 O O . PHE A 1 232 ? -22.365 -0.275 18.050 1.00 97.06 232 PHE A O 1
ATOM 1920 N N . LYS A 1 233 ? -23.540 -1.627 19.395 1.00 95.69 233 LYS A N 1
ATOM 1921 C CA . LYS A 1 233 ? -24.711 -0.735 19.434 1.00 95.69 233 LYS A CA 1
ATOM 1922 C C . LYS A 1 233 ? -24.368 0.532 20.208 1.00 95.69 233 LYS A C 1
ATOM 1924 O O . LYS A 1 233 ? -23.723 0.433 21.246 1.00 95.69 233 LYS A O 1
ATOM 1929 N N . VAL A 1 234 ? -24.824 1.690 19.742 1.00 94.12 234 VAL A N 1
ATOM 1930 C CA . VAL A 1 234 ? -24.632 2.958 20.456 1.00 94.12 234 VAL A CA 1
ATOM 1931 C C . VAL A 1 234 ? -25.856 3.230 21.320 1.00 94.12 234 VAL A C 1
ATOM 1933 O O . VAL A 1 234 ? -26.968 3.385 20.822 1.00 94.12 234 VAL A O 1
ATOM 1936 N N . GLN A 1 235 ? -25.662 3.287 22.629 1.00 88.44 235 GLN A N 1
ATOM 1937 C CA . GLN A 1 235 ? -26.715 3.660 23.563 1.00 88.44 235 GLN A CA 1
ATOM 1938 C C . GLN A 1 235 ? -26.851 5.181 23.619 1.00 88.44 235 GLN A C 1
ATOM 1940 O O . GLN A 1 235 ? -25.863 5.911 23.598 1.00 88.44 235 GLN A O 1
ATOM 1945 N N . GLY A 1 236 ? -28.097 5.652 23.674 1.00 74.19 236 GLY A N 1
ATOM 1946 C CA . GLY A 1 236 ? -28.429 7.076 23.576 1.00 74.19 236 GLY A CA 1
ATOM 1947 C C . GLY A 1 236 ? -28.768 7.539 22.154 1.00 74.19 236 GLY A C 1
ATOM 1948 O O . GLY A 1 236 ? -29.294 8.637 21.996 1.00 74.19 236 GLY A O 1
ATOM 1949 N N . VAL A 1 237 ? -28.564 6.697 21.128 1.00 82.25 237 VAL A N 1
ATOM 1950 C CA . VAL A 1 237 ? -28.909 7.010 19.729 1.00 82.25 237 VAL A CA 1
ATOM 1951 C C . VAL A 1 237 ? -29.646 5.834 19.098 1.00 82.25 237 VAL A C 1
ATOM 1953 O O . VAL A 1 237 ? -29.060 4.776 18.877 1.00 82.25 237 VAL A O 1
ATOM 1956 N N . SER A 1 238 ? -30.943 6.003 18.816 1.00 76.44 238 SER A N 1
ATOM 1957 C CA . SER A 1 238 ? -31.740 4.940 18.185 1.00 76.44 238 SER A CA 1
ATOM 1958 C C . SER A 1 238 ? -31.127 4.530 16.847 1.00 76.44 238 SER A C 1
ATOM 1960 O O . SER A 1 238 ? -30.735 5.385 16.052 1.00 76.44 238 SER A O 1
ATOM 1962 N N . ASP A 1 239 ? -31.066 3.220 16.611 1.00 80.62 239 ASP A N 1
ATOM 1963 C CA . ASP A 1 239 ? -30.695 2.613 15.327 1.00 80.62 239 ASP A CA 1
ATOM 1964 C C . ASP A 1 239 ? -29.277 2.944 14.823 1.00 80.62 239 ASP A C 1
ATOM 1966 O O . ASP A 1 239 ? -29.000 2.846 13.625 1.00 80.62 239 ASP A O 1
ATOM 1970 N N . LYS A 1 240 ? -28.353 3.315 15.723 1.00 88.31 240 LYS A N 1
ATOM 1971 C CA . LYS A 1 240 ? -26.931 3.492 15.393 1.00 88.31 240 LYS A CA 1
ATOM 1972 C C . LYS A 1 240 ? -26.064 2.378 15.968 1.00 88.31 240 LYS A C 1
ATOM 1974 O O . LYS A 1 240 ? -26.190 1.969 17.123 1.00 88.31 240 LYS A O 1
ATOM 1979 N N . GLU A 1 241 ? -25.132 1.922 15.144 1.00 93.56 241 GLU A N 1
ATOM 1980 C CA . GLU A 1 241 ? -24.117 0.936 15.490 1.00 93.56 241 GLU A CA 1
ATOM 1981 C C . GLU A 1 241 ? -22.760 1.362 14.929 1.00 93.56 241 GLU A C 1
ATOM 1983 O O . GLU A 1 241 ? -22.676 2.007 13.882 1.00 93.56 241 GLU A O 1
ATOM 1988 N N . ILE A 1 242 ? -21.701 1.008 15.649 1.00 95.06 242 ILE A N 1
ATOM 1989 C CA . ILE A 1 242 ? -20.317 1.139 15.211 1.00 95.06 242 ILE A CA 1
ATOM 1990 C C . ILE A 1 242 ? -19.865 -0.252 14.779 1.00 95.06 242 ILE A C 1
ATOM 1992 O O . ILE A 1 242 ? -19.745 -1.161 15.603 1.00 95.06 242 ILE A O 1
ATOM 1996 N N . GLU A 1 243 ? -19.637 -0.432 13.483 1.00 95.50 243 GLU A N 1
ATOM 1997 C CA . GLU A 1 243 ? -18.987 -1.634 12.970 1.00 95.50 243 GLU A CA 1
ATOM 1998 C C . GLU A 1 243 ? -17.474 -1.464 13.128 1.00 95.50 243 GLU A C 1
ATOM 2000 O O . GLU A 1 243 ? -16.915 -0.488 12.635 1.00 95.50 243 GLU A O 1
ATOM 2005 N N . VAL A 1 244 ? -16.806 -2.391 13.811 1.00 94.44 244 VAL A N 1
ATOM 2006 C CA . VAL A 1 244 ? -15.345 -2.410 13.977 1.00 94.44 244 VAL A CA 1
ATOM 2007 C C . VAL A 1 244 ? -14.750 -3.586 13.218 1.00 94.44 244 VAL A C 1
ATOM 2009 O O . VAL A 1 244 ? -15.387 -4.635 13.112 1.00 94.44 244 VAL A O 1
ATOM 2012 N N . PHE A 1 245 ? -13.513 -3.446 12.746 1.00 91.38 245 PHE A N 1
ATOM 2013 C CA . PHE A 1 245 ? -12.719 -4.566 12.240 1.00 91.38 245 PHE A CA 1
ATOM 2014 C C . PHE A 1 245 ? -11.606 -4.926 13.230 1.00 91.38 245 PHE A C 1
ATOM 2016 O O . PHE A 1 245 ? -10.896 -4.048 13.715 1.00 91.38 245 PHE A O 1
ATOM 2023 N N . THR A 1 246 ? -11.427 -6.219 13.504 1.00 91.12 246 THR A N 1
ATOM 2024 C CA . THR A 1 246 ? -10.341 -6.732 14.352 1.00 91.12 246 THR A CA 1
ATOM 2025 C C . THR A 1 246 ? -9.751 -8.021 13.792 1.00 91.12 246 THR A C 1
ATOM 2027 O O . THR A 1 246 ? -10.473 -8.881 13.291 1.00 91.12 246 THR A O 1
ATOM 2030 N N . THR A 1 247 ? -8.436 -8.187 13.913 1.00 89.25 247 THR A N 1
ATOM 2031 C CA . THR A 1 247 ? -7.725 -9.447 13.631 1.00 89.25 247 THR A CA 1
ATOM 2032 C C . THR A 1 247 ? -7.653 -10.363 14.854 1.00 89.25 247 THR A C 1
ATOM 2034 O O . THR A 1 247 ? -7.263 -11.522 14.739 1.00 89.25 247 THR A O 1
ATOM 2037 N N . ARG A 1 248 ? -8.066 -9.855 16.022 1.00 92.50 248 ARG A N 1
ATOM 2038 C CA . ARG A 1 248 ? -8.082 -10.544 17.316 1.00 92.50 248 ARG A CA 1
ATOM 2039 C C . ARG A 1 248 ? -9.498 -10.607 17.894 1.00 92.50 248 ARG A C 1
ATOM 2041 O O . ARG A 1 248 ? -9.762 -10.045 18.954 1.00 92.50 248 ARG A O 1
ATOM 2048 N N . PRO A 1 249 ? -10.467 -11.235 17.201 1.00 95.19 249 PRO A N 1
ATOM 2049 C CA . PRO A 1 249 ? -11.822 -11.329 17.733 1.00 95.19 249 PRO A CA 1
ATOM 2050 C C . PRO A 1 249 ? -11.910 -12.194 18.998 1.00 95.19 249 PRO A C 1
ATOM 2052 O O . PRO A 1 249 ? -12.866 -12.054 19.755 1.00 95.19 249 PRO A O 1
ATOM 2055 N N . ASP A 1 250 ? -10.904 -13.034 19.260 1.00 96.00 250 ASP A N 1
ATOM 2056 C CA . ASP A 1 250 ? -10.741 -13.783 20.507 1.00 96.00 250 ASP A CA 1
ATOM 2057 C C . ASP A 1 250 ? -10.700 -12.882 21.750 1.00 96.00 250 ASP A C 1
ATOM 2059 O O . ASP A 1 250 ? -11.097 -13.309 22.831 1.00 96.00 250 ASP A O 1
ATOM 2063 N N . THR A 1 251 ? -10.293 -11.619 21.603 1.00 97.25 251 THR A N 1
ATOM 2064 C CA . THR A 1 251 ? -10.098 -10.698 22.727 1.00 97.25 251 THR A CA 1
ATOM 2065 C C . THR A 1 251 ? -11.274 -9.742 22.973 1.00 97.25 251 THR A C 1
ATOM 2067 O O . THR A 1 251 ? -11.191 -8.881 23.847 1.00 97.25 251 THR A O 1
ATOM 2070 N N . VAL A 1 252 ? -12.407 -9.899 22.272 1.00 97.81 252 VAL A N 1
ATOM 2071 C CA . VAL A 1 252 ? -13.576 -8.991 22.369 1.00 97.81 252 VAL A CA 1
ATOM 2072 C C . VAL A 1 252 ? -14.128 -8.829 23.795 1.00 97.81 252 VAL A C 1
ATOM 2074 O O . VAL A 1 252 ? -14.623 -7.760 24.150 1.00 97.81 252 VAL A O 1
ATOM 2077 N N . PHE A 1 253 ? -14.001 -9.845 24.655 1.00 97.88 253 PHE A N 1
ATOM 2078 C CA . PHE A 1 253 ? -14.415 -9.771 26.065 1.00 97.88 253 PHE A CA 1
ATOM 2079 C C . PHE A 1 253 ? -13.590 -8.769 26.890 1.00 97.88 253 PHE A C 1
ATOM 2081 O O . PHE A 1 253 ? -14.045 -8.315 27.944 1.00 97.88 253 PHE A O 1
ATOM 2088 N N . GLY A 1 254 ? -12.386 -8.444 26.412 1.00 97.06 254 GLY A N 1
ATOM 2089 C CA . GLY A 1 254 ? -11.465 -7.470 26.987 1.00 97.06 254 GLY A CA 1
ATOM 2090 C C . GLY A 1 254 ? -11.585 -6.083 26.359 1.00 97.06 254 GLY A C 1
ATOM 2091 O O . GLY A 1 254 ? -10.832 -5.194 26.746 1.00 97.06 254 GLY A O 1
ATOM 2092 N N . ALA A 1 255 ? -12.501 -5.881 25.404 1.00 97.81 255 ALA A N 1
ATOM 2093 C CA . ALA A 1 255 ? -12.716 -4.571 24.804 1.00 97.81 255 ALA A CA 1
ATOM 2094 C C . ALA A 1 255 ? -13.391 -3.628 25.805 1.00 97.81 255 ALA A C 1
ATOM 2096 O O . ALA A 1 255 ? -14.566 -3.811 26.140 1.00 97.81 255 ALA A O 1
ATOM 2097 N N . THR A 1 256 ? -12.637 -2.634 26.275 1.00 96.31 256 THR A N 1
ATOM 2098 C CA . THR A 1 256 ? -13.052 -1.687 27.324 1.00 96.31 256 THR A CA 1
ATOM 2099 C C . THR A 1 256 ? -13.390 -0.299 26.792 1.00 96.31 256 THR A C 1
ATOM 2101 O O . THR A 1 256 ? -13.925 0.514 27.539 1.00 96.31 256 THR A O 1
ATOM 2104 N N . TYR A 1 257 ? -13.119 -0.020 25.516 1.00 96.12 257 TYR A N 1
ATOM 2105 C CA . TYR A 1 257 ? -13.571 1.176 24.807 1.00 96.12 257 TYR A CA 1
ATOM 2106 C C . TYR A 1 257 ? -13.570 0.953 23.288 1.00 96.12 257 TYR A C 1
ATOM 2108 O O . TYR A 1 257 ? -12.975 0.001 22.778 1.00 96.12 257 TYR A O 1
ATOM 2116 N N . VAL A 1 258 ? -14.276 1.818 22.560 1.00 97.12 258 VAL A N 1
ATOM 2117 C CA . VAL A 1 258 ? -14.286 1.852 21.087 1.00 97.12 258 VAL A CA 1
ATOM 2118 C C . VAL A 1 258 ? -13.635 3.143 20.625 1.00 97.12 258 VAL A C 1
ATOM 2120 O O . VAL A 1 258 ? -13.856 4.193 21.227 1.00 97.12 258 VAL A O 1
ATOM 2123 N N . VAL A 1 259 ? -12.863 3.083 19.543 1.00 96.31 259 VAL A N 1
ATOM 2124 C CA . VAL A 1 259 ? -12.192 4.258 18.982 1.00 96.31 259 VAL A CA 1
ATOM 2125 C C . VAL A 1 259 ? -12.586 4.448 17.524 1.00 96.31 259 VAL A C 1
ATOM 2127 O O . VAL A 1 259 ? -12.476 3.529 16.713 1.00 96.31 259 VAL A O 1
ATOM 2130 N N . LEU A 1 260 ? -13.047 5.653 17.198 1.00 95.56 260 LEU A N 1
ATOM 2131 C CA . LEU A 1 260 ? -13.376 6.096 15.848 1.00 95.56 260 LEU A CA 1
ATOM 2132 C C . LEU A 1 260 ? -12.220 6.907 15.258 1.00 95.56 260 LEU A C 1
ATOM 2134 O O . LEU A 1 260 ? -11.574 7.693 15.957 1.00 95.56 260 LEU A O 1
ATOM 2138 N N . ALA A 1 261 ? -12.004 6.774 13.951 1.00 92.38 261 ALA A N 1
ATOM 2139 C CA . ALA A 1 261 ? -11.168 7.709 13.213 1.00 92.38 261 ALA A CA 1
ATOM 2140 C C . ALA A 1 261 ? -11.802 9.121 13.202 1.00 92.38 261 ALA A C 1
ATOM 2142 O O . ALA A 1 261 ? -13.032 9.236 13.154 1.00 92.38 261 ALA A O 1
ATOM 2143 N N . PRO A 1 262 ? -11.003 10.203 13.169 1.00 90.62 262 PRO A N 1
ATOM 2144 C CA . PRO A 1 262 ? -11.498 11.574 13.009 1.00 90.62 262 PRO A CA 1
ATOM 2145 C C . PRO A 1 262 ? -12.351 11.782 11.750 1.00 90.62 262 PRO A C 1
ATOM 2147 O O . PRO A 1 262 ? -13.227 12.640 11.731 1.00 90.62 262 PRO A O 1
ATOM 2150 N N . GLU A 1 263 ? -12.125 10.981 10.708 1.00 87.25 263 GLU A N 1
ATOM 2151 C CA . GLU A 1 263 ? -12.856 11.014 9.439 1.00 87.25 263 GLU A CA 1
ATOM 2152 C C . GLU A 1 263 ? -14.014 9.993 9.381 1.00 87.25 263 GLU A C 1
ATOM 2154 O O . GLU A 1 263 ? -14.569 9.736 8.310 1.00 87.25 263 GLU A O 1
ATOM 2159 N N . HIS A 1 264 ? -14.379 9.361 10.505 1.00 90.75 264 HIS A N 1
ATOM 2160 C CA . HIS A 1 264 ? -15.395 8.308 10.521 1.00 90.75 264 HIS A CA 1
ATOM 2161 C C . HIS A 1 264 ? -16.785 8.845 10.103 1.00 90.75 264 HIS A C 1
ATOM 2163 O O . HIS A 1 264 ? -17.228 9.862 10.644 1.00 90.75 264 HIS A O 1
ATOM 2169 N N . PRO A 1 265 ? -17.542 8.152 9.219 1.00 87.81 265 PRO A N 1
ATOM 2170 C CA . PRO A 1 265 ? -18.808 8.659 8.672 1.00 87.81 265 PRO A CA 1
ATOM 2171 C C . PRO A 1 265 ? -19.867 9.057 9.710 1.00 87.81 265 PRO A C 1
ATOM 2173 O O . PRO A 1 265 ? -20.644 9.979 9.467 1.00 87.81 265 PRO A O 1
ATOM 2176 N N . LEU A 1 266 ? -19.889 8.412 10.884 1.00 89.50 266 LEU A N 1
ATOM 2177 C CA . LEU A 1 266 ? -20.809 8.785 11.971 1.00 89.50 266 LEU A CA 1
ATOM 2178 C C . LEU A 1 266 ? -20.614 10.231 12.450 1.00 89.50 266 LEU A C 1
ATOM 2180 O O . LEU A 1 266 ? -21.579 10.852 12.879 1.00 89.50 266 LEU A O 1
ATOM 2184 N N . LEU A 1 267 ? -19.411 10.796 12.327 1.00 88.94 267 LEU A N 1
ATOM 2185 C CA . LEU A 1 267 ? -19.129 12.181 12.719 1.00 88.94 267 LEU A CA 1
ATOM 2186 C C . LEU A 1 267 ? -19.711 13.211 11.739 1.00 88.94 267 LEU A C 1
ATOM 2188 O O . LEU A 1 267 ? -19.750 14.395 12.049 1.00 88.94 267 LEU A O 1
ATOM 2192 N N . SER A 1 268 ? -20.200 12.768 10.576 1.00 85.06 268 SER A N 1
ATOM 2193 C CA . SER A 1 268 ? -20.969 13.599 9.636 1.00 85.06 268 SER A CA 1
ATOM 2194 C C . SER A 1 268 ? -22.487 13.404 9.768 1.00 85.06 268 SER A C 1
ATOM 2196 O O . SER A 1 268 ? -23.261 14.124 9.138 1.00 85.06 268 SER A O 1
ATOM 2198 N N . ASP A 1 269 ? -22.943 12.441 10.574 1.00 87.50 269 ASP A N 1
ATOM 2199 C CA . ASP A 1 269 ? -24.364 12.168 10.778 1.00 87.50 269 ASP A CA 1
ATOM 2200 C C . ASP A 1 269 ? -24.958 13.126 11.823 1.00 87.50 269 ASP A C 1
ATOM 2202 O O . ASP A 1 269 ? -24.532 13.171 12.976 1.00 87.50 269 ASP A O 1
ATOM 2206 N N . VAL A 1 270 ? -25.975 13.898 11.435 1.00 84.38 270 VAL A N 1
ATOM 2207 C CA . VAL A 1 270 ? -26.595 14.911 12.311 1.00 84.38 270 VAL A CA 1
ATOM 2208 C C . VAL A 1 270 ? -27.278 14.292 13.538 1.00 84.38 270 VAL A C 1
ATOM 2210 O O . VAL A 1 270 ? -27.323 14.916 14.597 1.00 84.38 270 VAL A O 1
ATOM 2213 N N . GLY A 1 271 ? -27.830 13.083 13.412 1.00 84.50 271 GLY A N 1
ATOM 2214 C CA . GLY A 1 271 ? -28.468 12.383 14.527 1.00 84.50 271 GLY A CA 1
ATOM 2215 C C . GLY A 1 271 ? -27.445 11.921 15.560 1.00 84.50 271 GLY A C 1
ATOM 2216 O O . GLY A 1 271 ? -27.673 12.061 16.759 1.00 84.50 271 GLY A O 1
ATOM 2217 N N . PHE A 1 272 ? -26.293 11.441 15.095 1.00 87.06 272 PHE A N 1
ATOM 2218 C CA . PHE A 1 272 ? -25.180 11.058 15.954 1.00 87.06 272 PHE A CA 1
ATOM 2219 C C . PHE A 1 272 ? -24.494 12.278 16.584 1.00 87.06 272 PHE A C 1
ATOM 2221 O O . PHE A 1 272 ? -24.306 12.316 17.795 1.00 87.06 272 PHE A O 1
ATOM 2228 N N . THR A 1 273 ? -24.188 13.323 15.814 1.00 86.19 273 THR A N 1
ATOM 2229 C CA . THR A 1 273 ? -23.475 14.509 16.333 1.00 86.19 273 THR A CA 1
ATOM 2230 C C . THR A 1 273 ? -24.253 15.300 17.382 1.00 86.19 273 THR A C 1
ATOM 2232 O O . THR A 1 273 ? -23.654 15.912 18.259 1.00 86.19 273 THR A O 1
ATOM 2235 N N . LYS A 1 274 ? -25.589 15.249 17.352 1.00 87.50 274 LYS A N 1
ATOM 2236 C CA . LYS A 1 274 ? -26.453 15.869 18.372 1.00 87.50 274 LYS A CA 1
ATOM 2237 C C . LYS A 1 274 ? -26.604 15.054 19.655 1.00 87.50 274 LYS A C 1
ATOM 2239 O O . LYS A 1 274 ? -27.231 15.538 20.594 1.00 87.50 274 LYS A O 1
ATOM 2244 N N . SER A 1 275 ? -26.115 13.818 19.676 1.00 87.12 275 SER A N 1
ATOM 2245 C CA . SER A 1 275 ? -26.347 12.906 20.796 1.00 87.12 275 SER A CA 1
ATOM 2246 C C . SER A 1 275 ? -25.325 13.025 21.922 1.00 87.12 275 SER A C 1
ATOM 2248 O O . SER A 1 275 ? -25.658 12.714 23.063 1.00 87.12 275 SER A O 1
ATOM 2250 N N . TYR A 1 276 ? -24.111 13.495 21.625 1.00 90.44 276 TYR A N 1
ATOM 2251 C CA . TYR A 1 276 ? -23.066 13.695 22.623 1.00 90.44 276 TYR A CA 1
ATOM 2252 C C . TYR A 1 276 ? -22.962 15.160 23.059 1.00 90.44 276 TYR A C 1
ATOM 2254 O O . TYR A 1 276 ? -23.304 16.084 22.321 1.00 90.44 276 TYR A O 1
ATOM 2262 N N . MET A 1 277 ? -22.512 15.371 24.294 1.00 91.81 277 MET A N 1
ATOM 2263 C CA . MET A 1 277 ? -22.603 16.660 24.987 1.00 91.81 277 MET A CA 1
ATOM 2264 C C . MET A 1 277 ? -21.459 17.623 24.642 1.00 91.81 277 MET A C 1
ATOM 2266 O O . MET A 1 277 ? -21.646 18.837 24.703 1.00 91.81 277 MET A O 1
ATOM 2270 N N . ASN A 1 278 ? -20.298 17.108 24.233 1.00 93.12 278 ASN A N 1
ATOM 2271 C CA . ASN A 1 278 ? -19.084 17.885 23.967 1.00 93.12 278 ASN A CA 1
ATOM 2272 C C . ASN A 1 278 ? -18.825 18.126 22.463 1.00 93.12 278 ASN A C 1
ATOM 2274 O O . ASN A 1 278 ? -17.704 18.004 21.969 1.00 93.12 278 ASN A O 1
ATOM 2278 N N . GLY A 1 279 ? -19.879 18.515 21.732 1.00 90.50 279 GLY A N 1
ATOM 2279 C CA . GLY A 1 279 ? -19.870 18.837 20.295 1.00 90.50 279 GLY A CA 1
ATOM 2280 C C . GLY A 1 279 ? -18.693 19.695 19.819 1.00 90.50 279 GLY A C 1
ATOM 2281 O O . GLY A 1 279 ? -17.971 19.319 18.896 1.00 90.50 279 GLY A O 1
ATOM 2282 N N . GLU A 1 280 ? -18.495 20.843 20.468 1.00 91.25 280 GLU A N 1
ATOM 2283 C CA . GLU A 1 280 ? -17.489 21.840 20.074 1.00 91.25 280 GLU A CA 1
ATOM 2284 C C . GLU A 1 280 ? -16.049 21.338 20.253 1.00 91.25 280 GLU A C 1
ATOM 2286 O O . GLU A 1 280 ? -15.175 21.612 19.427 1.00 91.25 280 GLU A O 1
ATOM 2291 N N . GLU A 1 281 ? -15.794 20.584 21.323 1.00 92.81 281 GLU A N 1
ATOM 2292 C CA . GLU A 1 281 ? -14.485 19.998 21.607 1.00 92.81 281 GLU A CA 1
ATOM 2293 C C . GLU A 1 281 ? -14.127 18.930 20.572 1.00 92.81 281 GLU A C 1
ATOM 2295 O O . GLU A 1 281 ? -13.029 18.947 20.008 1.00 92.81 281 GLU A O 1
ATOM 2300 N N . VAL A 1 282 ? -15.088 18.059 20.260 1.00 92.81 282 VAL A N 1
ATOM 2301 C CA . VAL A 1 282 ? -14.954 17.029 19.229 1.00 92.81 282 VAL A CA 1
ATOM 2302 C C . VAL A 1 282 ? -14.679 17.658 17.865 1.00 92.81 282 VAL A C 1
ATOM 2304 O O . VAL A 1 282 ? -13.737 17.257 17.184 1.00 92.81 282 VAL A O 1
ATOM 2307 N N . GLU A 1 283 ? -15.442 18.680 17.472 1.00 90.25 283 GLU A N 1
ATOM 2308 C CA . GLU A 1 283 ? -15.241 19.366 16.192 1.00 90.25 283 GLU A CA 1
ATOM 2309 C C . GLU A 1 283 ? -13.854 20.023 16.114 1.00 90.25 283 GLU A C 1
ATOM 2311 O O . GLU A 1 283 ? -13.181 19.963 15.079 1.00 90.25 283 GLU A O 1
ATOM 2316 N N . LYS A 1 284 ? -13.392 20.622 17.218 1.00 92.31 284 LYS A N 1
ATOM 2317 C CA . LYS A 1 284 ? -12.052 21.206 17.314 1.00 92.31 284 LYS A CA 1
ATOM 2318 C C . LYS A 1 284 ? -10.962 20.144 17.178 1.00 92.31 284 LYS A C 1
ATOM 2320 O O . LYS A 1 284 ? -9.998 20.381 16.446 1.00 92.31 284 LYS A O 1
ATOM 2325 N N . TYR A 1 285 ? -11.110 19.000 17.847 1.00 92.25 285 TYR A N 1
ATOM 2326 C CA . TYR A 1 285 ? -10.166 17.888 17.750 1.00 92.25 285 TYR A CA 1
ATOM 2327 C C . TYR A 1 285 ? -10.114 17.332 16.324 1.00 92.25 285 TYR A C 1
ATOM 2329 O O . TYR A 1 285 ? -9.038 17.270 15.735 1.00 92.25 285 TYR A O 1
ATOM 2337 N N . VAL A 1 286 ? -11.270 17.030 15.723 1.00 89.25 286 VAL A N 1
ATOM 2338 C CA . VAL A 1 286 ? -11.357 16.520 14.346 1.00 89.25 286 VAL A CA 1
ATOM 2339 C C . VAL A 1 286 ? -10.681 17.484 13.371 1.00 89.25 286 VAL A C 1
ATOM 2341 O O . VAL A 1 286 ? -9.773 17.074 12.659 1.00 89.25 286 VAL A O 1
ATOM 2344 N N . LYS A 1 287 ? -11.010 18.784 13.403 1.00 84.81 287 LYS A N 1
ATOM 2345 C CA . LYS A 1 287 ? -10.380 19.793 12.526 1.00 84.81 287 LYS A CA 1
ATOM 2346 C C . LYS A 1 287 ? -8.874 19.949 12.733 1.00 84.81 287 LYS A C 1
ATOM 2348 O O . LYS A 1 287 ? -8.182 20.392 11.817 1.00 84.81 287 LYS A O 1
ATOM 2353 N N . ALA A 1 288 ? -8.367 19.711 13.941 1.00 85.06 288 ALA A N 1
ATOM 2354 C CA . ALA A 1 288 ? -6.936 19.775 14.219 1.00 85.06 288 ALA A CA 1
ATOM 2355 C C . ALA A 1 288 ? -6.217 18.526 13.694 1.00 85.06 288 ALA A C 1
ATOM 2357 O O . ALA A 1 288 ? -5.133 18.640 13.123 1.00 85.06 288 ALA A O 1
ATOM 2358 N N . THR A 1 289 ? -6.834 17.356 13.854 1.00 83.94 289 THR A N 1
ATOM 2359 C CA . THR A 1 289 ? -6.251 16.066 13.484 1.00 83.94 289 THR A CA 1
ATOM 2360 C C . THR A 1 289 ? -6.314 15.809 11.982 1.00 83.94 289 THR A C 1
ATOM 2362 O O . THR A 1 289 ? -5.329 15.330 11.432 1.00 83.94 289 THR A O 1
ATOM 2365 N N . THR A 1 290 ? -7.381 16.216 11.288 1.00 76.56 290 THR A N 1
ATOM 2366 C CA . THR A 1 290 ? -7.507 16.068 9.822 1.00 76.56 290 THR A CA 1
ATOM 2367 C C . THR A 1 290 ? -6.564 16.978 9.027 1.00 76.56 290 THR A C 1
ATOM 2369 O O . THR A 1 290 ? -6.439 16.839 7.815 1.00 76.56 290 THR A O 1
ATOM 2372 N N . LYS A 1 291 ? -5.884 17.928 9.685 1.00 74.69 291 LYS A N 1
ATOM 2373 C CA . LYS A 1 291 ? -4.786 18.703 9.076 1.00 74.69 291 LYS A CA 1
ATOM 2374 C C . LYS A 1 291 ? -3.475 17.924 9.017 1.00 74.69 291 LYS A C 1
ATOM 2376 O O . LYS A 1 291 ? -2.574 18.346 8.300 1.00 74.69 291 LYS A O 1
ATOM 2381 N N . LYS A 1 292 ? -3.354 16.856 9.808 1.00 74.50 292 LYS A N 1
ATOM 2382 C CA . LYS A 1 292 ? -2.200 15.959 9.808 1.00 74.50 292 LYS A CA 1
ATOM 2383 C C . LYS A 1 292 ? -2.462 14.821 8.830 1.00 74.50 292 LYS A C 1
ATOM 2385 O O . LYS A 1 292 ? -3.569 14.293 8.766 1.00 74.50 292 LYS A O 1
ATOM 2390 N N . THR A 1 293 ? -1.433 14.396 8.116 1.00 65.69 293 THR A N 1
ATOM 2391 C CA . THR A 1 293 ? -1.516 13.224 7.237 1.00 65.69 293 THR A CA 1
ATOM 2392 C C . THR A 1 293 ? -1.605 11.928 8.055 1.00 65.69 293 THR A C 1
ATOM 2394 O O . THR A 1 293 ? -1.124 11.858 9.188 1.00 65.69 293 THR A O 1
ATOM 2397 N N . GLU A 1 294 ? -2.168 10.853 7.486 1.00 65.19 294 GLU A N 1
ATOM 2398 C CA . GLU A 1 294 ? -2.207 9.531 8.148 1.00 65.19 294 GLU A CA 1
ATOM 2399 C C . GLU A 1 294 ? -0.815 9.044 8.578 1.00 65.19 294 GLU A C 1
ATOM 2401 O O . GLU A 1 294 ? -0.672 8.365 9.597 1.00 65.19 294 GLU A O 1
ATOM 2406 N N . ARG A 1 295 ? 0.225 9.410 7.820 1.00 63.94 295 ARG A N 1
ATOM 2407 C CA . ARG A 1 295 ? 1.608 9.066 8.140 1.00 63.94 295 ARG A CA 1
ATOM 2408 C C . ARG A 1 295 ? 2.123 9.833 9.350 1.00 63.94 295 ARG A C 1
ATOM 2410 O O . ARG A 1 295 ? 2.642 9.202 10.262 1.00 63.94 295 ARG A O 1
ATOM 2417 N N . GLU A 1 296 ? 1.922 11.148 9.395 1.00 66.62 296 GLU A N 1
ATOM 2418 C CA . GLU A 1 296 ? 2.267 11.958 10.573 1.00 66.62 296 GLU A CA 1
ATOM 2419 C C . GLU A 1 296 ? 1.548 11.444 11.823 1.00 66.62 296 GLU A C 1
ATOM 2421 O O . GLU A 1 296 ? 2.138 11.387 12.896 1.00 66.62 296 GLU A O 1
ATOM 2426 N N . ARG A 1 297 ? 0.291 11.007 11.682 1.00 71.94 297 ARG A N 1
ATOM 2427 C CA . ARG A 1 297 ? -0.485 10.383 12.763 1.00 71.94 297 ARG A CA 1
ATOM 2428 C C . ARG A 1 297 ? 0.070 9.012 13.171 1.00 71.94 297 ARG A C 1
ATOM 2430 O O . ARG A 1 297 ? 0.106 8.700 14.356 1.00 71.94 297 ARG A O 1
ATOM 2437 N N . SER A 1 298 ? 0.530 8.213 12.209 1.00 65.12 298 SER A N 1
ATOM 2438 C CA . SER A 1 298 ? 1.121 6.888 12.455 1.00 65.12 298 SER A CA 1
ATOM 2439 C C . SER A 1 298 ? 2.511 6.967 13.098 1.00 65.12 298 SER A C 1
ATOM 2441 O O . SER A 1 298 ? 2.853 6.123 13.922 1.00 65.12 298 SER A O 1
ATOM 2443 N N . GLU A 1 299 ? 3.309 7.974 12.734 1.00 66.44 299 GLU A N 1
ATOM 2444 C CA . GLU A 1 299 ? 4.645 8.236 13.288 1.00 66.44 299 GLU A CA 1
ATOM 2445 C C . GLU A 1 299 ? 4.593 9.011 14.616 1.00 66.44 299 GLU A C 1
ATOM 2447 O O . GLU A 1 299 ? 5.589 9.059 15.346 1.00 66.44 299 GLU A O 1
ATOM 2452 N N . ASN A 1 300 ? 3.438 9.597 14.954 1.00 66.94 300 ASN A N 1
ATOM 2453 C CA . ASN A 1 300 ? 3.246 10.303 16.210 1.00 66.94 300 ASN A CA 1
ATOM 2454 C C . ASN A 1 300 ? 3.343 9.333 17.398 1.00 66.94 300 ASN A C 1
ATOM 2456 O O . ASN A 1 300 ? 2.537 8.408 17.565 1.00 66.94 300 ASN A O 1
ATOM 2460 N N . LYS A 1 301 ? 4.351 9.578 18.237 1.00 67.94 301 LYS A N 1
ATOM 2461 C CA . LYS A 1 301 ? 4.567 8.829 19.476 1.00 67.94 301 LYS A CA 1
ATOM 2462 C C . LYS A 1 301 ? 3.568 9.225 20.555 1.00 67.94 301 LYS A C 1
ATOM 2464 O O . LYS A 1 301 ? 3.166 8.378 21.333 1.00 67.94 301 LYS A O 1
ATOM 2469 N N . GLU A 1 302 ? 3.140 10.484 20.589 1.00 79.06 302 GLU A N 1
ATOM 2470 C CA . GLU A 1 302 ? 2.159 10.939 21.572 1.00 79.06 302 GLU A CA 1
ATOM 2471 C C . GLU A 1 302 ? 0.749 10.672 21.053 1.00 79.06 302 GLU A C 1
ATOM 2473 O O . GLU A 1 302 ? 0.289 11.315 20.108 1.00 79.06 302 GLU A O 1
ATOM 2478 N N . LYS A 1 303 ? 0.055 9.715 21.670 1.00 83.25 303 LYS A N 1
ATOM 2479 C CA . LYS A 1 303 ? -1.344 9.441 21.347 1.00 83.25 303 LYS A CA 1
ATOM 2480 C C . LYS A 1 303 ? -2.223 10.587 21.826 1.00 83.25 303 LYS A C 1
ATOM 2482 O O . LYS A 1 303 ? -2.065 11.076 22.941 1.00 83.25 303 LYS A O 1
ATOM 2487 N N . THR A 1 304 ? -3.166 11.001 20.987 1.00 90.38 304 THR A N 1
ATOM 2488 C CA . THR A 1 304 ? -4.165 12.009 21.354 1.00 90.38 304 THR A CA 1
ATOM 2489 C C . THR A 1 304 ? -5.561 11.476 21.081 1.00 90.38 304 THR A C 1
ATOM 2491 O O . THR A 1 304 ? -5.757 10.651 20.188 1.00 90.38 304 THR A O 1
ATOM 2494 N N . GLY A 1 305 ? -6.547 11.950 21.832 1.00 92.38 305 GLY A N 1
ATOM 2495 C CA . GLY A 1 305 ? -7.935 11.598 21.588 1.00 92.38 305 GLY A CA 1
ATOM 2496 C C . GLY A 1 305 ? -8.890 12.390 22.461 1.00 92.38 305 GLY A C 1
ATOM 2497 O O . GLY A 1 305 ? -8.473 13.045 23.410 1.00 92.38 305 GLY A O 1
ATOM 2498 N N . VAL A 1 306 ? -10.170 12.319 22.117 1.00 94.06 306 VAL A N 1
ATOM 2499 C CA . VAL A 1 306 ? -11.268 12.960 22.845 1.00 94.06 306 VAL A CA 1
ATOM 2500 C C . VAL A 1 306 ? -12.362 11.932 23.110 1.00 94.06 306 VAL A C 1
ATOM 2502 O O . VAL A 1 306 ? -12.705 11.133 22.232 1.00 94.06 306 VAL A O 1
ATOM 2505 N N . LYS A 1 307 ? -12.899 11.921 24.331 1.00 94.44 307 LYS A N 1
ATOM 2506 C CA . LYS A 1 307 ? -14.033 11.071 24.709 1.00 94.44 307 LYS A CA 1
ATOM 2507 C C . LYS A 1 307 ? -15.336 11.688 24.204 1.00 94.44 307 LYS A C 1
ATOM 2509 O O . LYS A 1 307 ? -15.518 12.894 24.312 1.00 94.44 307 LYS A O 1
ATOM 2514 N N . LEU A 1 308 ? -16.274 10.875 23.726 1.00 93.25 308 LEU A N 1
ATOM 2515 C CA . LEU A 1 308 ? -17.645 11.330 23.488 1.00 93.25 308 LEU A CA 1
ATOM 2516 C C . LEU A 1 308 ? -18.448 11.294 24.794 1.00 93.25 308 LEU A C 1
ATOM 2518 O O . LEU A 1 308 ? -18.633 10.234 25.395 1.00 93.25 308 LEU A O 1
ATOM 2522 N N . GLU A 1 309 ? -18.926 12.450 25.253 1.00 92.12 309 GLU A N 1
ATOM 2523 C CA . GLU A 1 309 ? -19.720 12.548 26.480 1.00 92.12 309 GLU A CA 1
ATOM 2524 C C . GLU A 1 309 ? -21.206 12.272 26.228 1.00 92.12 309 GLU A C 1
ATOM 2526 O O . GLU A 1 309 ? -21.794 12.813 25.299 1.00 92.12 309 GLU A O 1
ATOM 2531 N N . GLY A 1 310 ? -21.844 11.466 27.081 1.00 88.81 310 GLY A N 1
ATOM 2532 C CA . GLY A 1 310 ? -23.286 11.181 26.999 1.00 88.81 310 GLY A CA 1
ATOM 2533 C C . GLY A 1 310 ? -23.675 10.037 26.056 1.00 88.81 310 GLY A C 1
ATOM 2534 O O . GLY A 1 310 ? -24.843 9.658 26.022 1.00 88.81 310 GLY A O 1
ATOM 2535 N N . VAL A 1 311 ? -22.709 9.442 25.352 1.00 92.31 311 VAL A N 1
ATOM 2536 C CA . VAL A 1 311 ? -22.912 8.257 24.507 1.00 92.31 311 VAL A CA 1
ATOM 2537 C C . VAL A 1 311 ? -21.908 7.165 24.842 1.00 92.31 311 VAL A C 1
ATOM 2539 O O . VAL A 1 311 ? -20.744 7.429 25.145 1.00 92.31 311 VAL A O 1
ATOM 2542 N N . VAL A 1 312 ? -22.369 5.921 24.770 1.00 94.75 312 VAL A N 1
ATOM 2543 C CA . VAL A 1 312 ? -21.561 4.727 25.032 1.00 94.75 312 VAL A CA 1
ATOM 2544 C C . VAL A 1 312 ? -21.875 3.651 24.001 1.00 94.75 312 VAL A C 1
ATOM 2546 O O . VAL A 1 312 ? -22.957 3.620 23.414 1.00 94.75 312 VAL A O 1
ATOM 2549 N N . ALA A 1 313 ? -20.911 2.774 23.762 1.00 96.81 313 ALA A N 1
ATOM 2550 C CA . ALA A 1 313 ? -21.077 1.580 22.954 1.00 96.81 313 ALA A CA 1
ATOM 2551 C C . ALA A 1 313 ? -21.402 0.381 23.856 1.00 96.81 313 ALA A C 1
ATOM 2553 O O . ALA A 1 313 ? -20.922 0.295 24.980 1.00 96.81 313 ALA A O 1
ATOM 2554 N N . ILE A 1 314 ? -22.188 -0.571 23.358 1.00 97.31 314 ILE A N 1
ATOM 2555 C CA . ILE A 1 314 ? -22.453 -1.841 24.039 1.00 97.31 314 ILE A CA 1
ATOM 2556 C C . ILE A 1 314 ? -21.529 -2.908 23.471 1.00 97.31 314 ILE A C 1
ATOM 2558 O O . ILE A 1 314 ? -21.611 -3.224 22.279 1.00 97.31 314 ILE A O 1
ATOM 2562 N N . ASN A 1 315 ? -20.693 -3.500 24.323 1.00 97.56 315 ASN A N 1
ATOM 2563 C CA . ASN A 1 315 ? -19.849 -4.620 23.928 1.00 97.56 315 ASN A CA 1
ATOM 2564 C C . ASN A 1 315 ? -20.730 -5.832 23.548 1.00 97.56 315 ASN A C 1
ATOM 2566 O O . ASN A 1 315 ? -21.529 -6.298 24.368 1.00 97.56 315 ASN A O 1
ATOM 2570 N N . PRO A 1 316 ? -20.623 -6.382 22.323 1.00 96.69 316 PRO A N 1
ATOM 2571 C CA . PRO A 1 316 ? -21.500 -7.457 21.875 1.00 96.69 316 PRO A CA 1
ATOM 2572 C C . PRO A 1 316 ? -21.266 -8.782 22.612 1.00 96.69 316 PRO A C 1
ATOM 2574 O O . PRO A 1 316 ? -22.188 -9.597 22.652 1.00 96.69 316 PRO A O 1
ATOM 2577 N N . ALA A 1 317 ? -20.097 -8.991 23.220 1.00 96.31 317 ALA A N 1
ATOM 2578 C CA . ALA A 1 317 ? -19.770 -10.199 23.969 1.00 96.31 317 ALA A CA 1
ATOM 2579 C C . ALA A 1 317 ? -20.161 -10.097 25.452 1.00 96.31 317 ALA A C 1
ATOM 2581 O O . ALA A 1 317 ? -20.809 -11.000 25.975 1.00 96.31 317 ALA A O 1
ATOM 2582 N N . THR A 1 318 ? -19.823 -8.990 26.123 1.00 96.62 318 THR A N 1
ATOM 2583 C CA . THR A 1 318 ? -20.083 -8.827 27.570 1.00 96.62 318 THR A CA 1
ATOM 2584 C C . THR A 1 318 ? -21.419 -8.159 27.883 1.00 96.62 318 THR A C 1
ATOM 2586 O O . THR A 1 318 ? -21.929 -8.310 28.988 1.00 96.62 318 THR A O 1
ATOM 2589 N N . LYS A 1 319 ? -22.001 -7.439 26.914 1.00 95.69 319 LYS A N 1
ATOM 2590 C CA . LYS A 1 319 ? -23.160 -6.539 27.075 1.00 95.69 319 LYS A CA 1
ATOM 2591 C C . LYS A 1 319 ? -22.910 -5.345 28.004 1.00 95.69 319 LYS A C 1
ATOM 2593 O O . LYS A 1 319 ? -23.856 -4.642 28.341 1.00 95.69 319 LYS A O 1
ATOM 2598 N N . GLU A 1 320 ? -21.658 -5.104 28.384 1.00 95.56 320 GLU A N 1
ATOM 2599 C CA . GLU A 1 320 ? -21.258 -3.959 29.201 1.00 95.56 320 GLU A CA 1
ATOM 2600 C C . GLU A 1 320 ? -21.234 -2.672 28.360 1.00 95.56 320 GLU A C 1
ATOM 2602 O O . GLU A 1 320 ? -20.931 -2.699 27.160 1.00 95.56 320 GLU A O 1
ATOM 2607 N N . GLU A 1 321 ? -21.548 -1.548 29.005 1.00 96.06 321 GLU A N 1
ATOM 2608 C CA . GLU A 1 321 ? -21.402 -0.206 28.439 1.00 96.06 321 GLU A CA 1
ATOM 2609 C C . GLU A 1 321 ? -19.923 0.200 28.462 1.00 96.06 321 GLU A C 1
ATOM 2611 O O . GLU A 1 321 ? -19.272 0.148 29.506 1.00 96.06 321 GLU A O 1
ATOM 2616 N N . ILE A 1 322 ? -19.393 0.621 27.315 1.00 95.69 322 ILE A N 1
ATOM 2617 C CA . ILE A 1 322 ? -18.005 1.057 27.161 1.00 95.69 322 ILE A CA 1
ATOM 2618 C C . ILE A 1 322 ? -17.939 2.424 26.463 1.00 95.69 322 ILE A C 1
ATOM 2620 O O . ILE A 1 322 ? -18.730 2.700 25.556 1.00 95.69 322 ILE A O 1
ATOM 2624 N N . PRO A 1 323 ? -17.023 3.318 26.868 1.00 95.25 323 PRO A N 1
ATOM 2625 C CA . PRO A 1 323 ? -16.916 4.646 26.276 1.00 95.25 323 PRO A CA 1
ATOM 2626 C C . PRO A 1 323 ? -16.454 4.604 24.816 1.00 95.25 323 PRO A C 1
ATOM 2628 O O . PRO A 1 323 ? -15.760 3.683 24.377 1.00 95.25 323 PRO A O 1
ATOM 2631 N N . ILE A 1 324 ? -16.826 5.650 24.078 1.00 95.56 324 ILE A N 1
ATOM 2632 C CA . ILE A 1 324 ? -16.410 5.876 22.694 1.00 95.56 324 ILE A CA 1
ATOM 2633 C C . ILE A 1 324 ? -15.425 7.047 22.675 1.00 95.56 324 ILE A C 1
ATOM 2635 O O . ILE A 1 324 ? -15.692 8.098 23.260 1.00 95.56 324 ILE A O 1
ATOM 2639 N N . PHE A 1 325 ? -14.305 6.871 21.985 1.00 95.56 325 PHE A N 1
ATOM 2640 C CA . PHE A 1 325 ? -13.289 7.894 21.764 1.00 95.56 325 PHE A CA 1
ATOM 2641 C C . PHE A 1 325 ? -13.122 8.183 20.274 1.00 95.56 325 PHE A C 1
ATOM 2643 O O . PHE A 1 325 ? -13.425 7.348 19.422 1.00 95.56 325 PHE A O 1
ATOM 2650 N N . ILE A 1 326 ? -12.588 9.358 19.963 1.00 94.94 326 ILE A N 1
ATOM 2651 C CA . ILE A 1 326 ? -12.028 9.688 18.652 1.00 94.94 326 ILE A CA 1
ATOM 2652 C C . ILE A 1 326 ? -10.531 9.882 18.855 1.00 94.94 326 ILE A C 1
ATOM 2654 O O . ILE A 1 326 ? -10.148 10.666 19.722 1.00 94.94 326 ILE A O 1
ATOM 2658 N N . ALA A 1 327 ? -9.692 9.185 18.089 1.00 92.75 327 ALA A N 1
ATOM 2659 C CA . ALA A 1 327 ? -8.241 9.251 18.268 1.00 92.75 327 ALA A CA 1
ATOM 2660 C C . ALA A 1 327 ? -7.471 9.230 16.948 1.00 92.75 327 ALA A C 1
ATOM 2662 O O . ALA A 1 327 ? -7.896 8.642 15.952 1.00 92.75 327 ALA A O 1
ATOM 2663 N N . ASP A 1 328 ? -6.289 9.839 16.961 1.00 86.81 328 ASP A N 1
ATOM 2664 C CA . ASP A 1 328 ? -5.440 9.997 15.784 1.00 86.81 328 ASP A CA 1
ATOM 2665 C C . ASP A 1 328 ? -4.786 8.692 15.307 1.00 86.81 328 ASP A C 1
ATOM 2667 O O . ASP A 1 328 ? -4.489 8.574 14.119 1.00 86.81 328 ASP A O 1
ATOM 2671 N N . TYR A 1 329 ? -4.628 7.683 16.162 1.00 86.62 329 TYR A N 1
ATOM 2672 C CA . TYR A 1 329 ? -4.011 6.413 15.766 1.00 86.62 329 TYR A CA 1
ATOM 2673 C C . TYR A 1 329 ? -4.938 5.475 14.970 1.00 86.62 329 TYR A C 1
ATOM 2675 O O . TYR A 1 329 ? -4.463 4.486 14.406 1.00 86.62 329 TYR A O 1
ATOM 2683 N N . VAL A 1 330 ? -6.243 5.774 14.898 1.00 86.56 330 VAL A N 1
ATOM 2684 C CA . VAL A 1 330 ? -7.219 4.991 14.124 1.00 86.56 330 VAL A CA 1
ATOM 2685 C C . VAL A 1 330 ? -7.422 5.616 12.753 1.00 86.56 330 VAL A C 1
ATOM 2687 O O . VAL A 1 330 ? -7.852 6.761 12.629 1.00 86.56 330 VAL A O 1
ATOM 2690 N N . LEU A 1 331 ? -7.124 4.852 11.706 1.00 79.62 331 LEU A N 1
ATOM 2691 C CA . LEU A 1 331 ? -7.193 5.320 10.325 1.00 79.62 331 LEU A CA 1
ATOM 2692 C C . LEU A 1 331 ? -8.551 4.981 9.708 1.00 79.62 331 LEU A C 1
ATOM 2694 O O . LEU A 1 331 ? -8.949 3.817 9.682 1.00 79.62 331 LEU A O 1
ATOM 2698 N N . ALA A 1 332 ? -9.240 5.980 9.150 1.00 77.56 332 ALA A N 1
ATOM 2699 C CA . ALA A 1 332 ? -10.518 5.780 8.460 1.00 77.56 332 ALA A CA 1
ATOM 2700 C C . ALA A 1 332 ? -10.390 4.897 7.206 1.00 77.56 332 ALA A C 1
ATOM 2702 O O . ALA A 1 332 ? -11.372 4.324 6.732 1.00 77.56 332 ALA A O 1
ATOM 2703 N N . SER A 1 333 ? -9.178 4.803 6.655 1.00 66.25 333 SER A N 1
ATOM 2704 C CA . SER A 1 333 ? -8.837 3.985 5.495 1.00 66.25 333 SER A CA 1
ATOM 2705 C C . SER A 1 333 ? -8.710 2.489 5.803 1.00 66.25 333 SER A C 1
ATOM 2707 O O . SER A 1 333 ? -8.793 1.686 4.872 1.00 66.25 333 SER A O 1
ATOM 2709 N N . TYR A 1 334 ? -8.542 2.097 7.072 1.00 68.50 334 TYR A N 1
ATOM 2710 C CA . TYR A 1 334 ? -8.319 0.707 7.471 1.00 68.50 334 TYR A CA 1
ATOM 2711 C C . TYR A 1 334 ? -9.553 0.083 8.134 1.00 68.50 334 TYR A C 1
ATOM 2713 O O . TYR A 1 334 ? -10.143 0.640 9.062 1.00 68.50 334 TYR A O 1
ATOM 2721 N N . GLY A 1 335 ? -9.932 -1.114 7.674 1.00 78.50 335 GLY A N 1
ATOM 2722 C CA . GLY A 1 335 ? -11.095 -1.835 8.188 1.00 78.50 335 GLY A CA 1
ATOM 2723 C C . GLY A 1 335 ? -12.390 -1.057 7.952 1.00 78.50 335 GLY A C 1
ATOM 2724 O O . GLY A 1 335 ? -12.812 -0.870 6.814 1.00 78.50 335 GLY A O 1
ATOM 2725 N N . THR A 1 336 ? -13.025 -0.620 9.035 1.00 86.19 336 THR A N 1
ATOM 2726 C CA . THR A 1 336 ? -14.270 0.164 9.021 1.00 86.19 336 THR A CA 1
ATOM 2727 C C . THR A 1 336 ? -14.059 1.623 9.435 1.00 86.19 336 THR A C 1
ATOM 2729 O O . THR A 1 336 ? -15.022 2.380 9.523 1.00 86.19 336 THR A O 1
ATOM 2732 N N . GLY A 1 337 ? -12.813 2.030 9.710 1.00 87.38 337 GLY A N 1
ATOM 2733 C CA . GLY A 1 337 ? -12.502 3.318 10.333 1.00 87.38 337 GLY A CA 1
ATOM 2734 C C . GLY A 1 337 ? -12.830 3.388 11.828 1.00 87.38 337 GLY A C 1
ATOM 2735 O O . GLY A 1 337 ? -12.829 4.476 12.404 1.00 87.38 337 GLY A O 1
ATOM 2736 N N . ALA A 1 338 ? -13.112 2.242 12.449 1.00 93.88 338 ALA A N 1
ATOM 2737 C CA . ALA A 1 338 ? -13.331 2.094 13.878 1.00 93.88 338 ALA A CA 1
ATOM 2738 C C . ALA A 1 338 ? -12.696 0.793 14.385 1.00 93.88 338 ALA A C 1
ATOM 2740 O O . ALA A 1 338 ? -12.684 -0.224 13.684 1.00 93.88 338 ALA A O 1
ATOM 2741 N N . VAL A 1 339 ? -12.196 0.814 15.620 1.00 94.56 339 VAL A N 1
ATOM 2742 C CA . VAL A 1 339 ? -11.591 -0.349 16.285 1.00 94.56 339 VAL A CA 1
ATOM 2743 C C . VAL A 1 339 ? -12.206 -0.561 17.665 1.00 94.56 339 VAL A C 1
ATOM 2745 O O . VAL A 1 339 ? -12.569 0.396 18.352 1.00 94.56 339 VAL A O 1
ATOM 2748 N N . MET A 1 340 ? -12.319 -1.825 18.077 1.00 96.50 340 MET A N 1
ATOM 2749 C CA . MET A 1 340 ? -12.471 -2.148 19.495 1.00 96.50 340 MET A CA 1
ATOM 2750 C C . MET A 1 340 ? -11.085 -2.111 20.125 1.00 96.50 340 MET A C 1
ATOM 2752 O O . MET A 1 340 ? -10.164 -2.712 19.573 1.00 96.50 340 MET A O 1
ATOM 2756 N N . ALA A 1 341 ? -10.946 -1.424 21.251 1.00 96.50 341 ALA A N 1
ATOM 2757 C CA . ALA A 1 341 ? -9.663 -1.308 21.913 1.00 96.50 341 ALA A CA 1
ATOM 2758 C C . ALA A 1 341 ? -9.553 -2.311 23.057 1.00 96.50 341 ALA A C 1
ATOM 2760 O O . ALA A 1 341 ? -10.428 -2.370 23.926 1.00 96.50 341 ALA A O 1
ATOM 2761 N N . VAL A 1 342 ? -8.472 -3.091 23.058 1.00 97.12 342 VAL A N 1
ATOM 2762 C CA . VAL A 1 342 ? -8.217 -4.138 24.053 1.00 97.12 342 VAL A CA 1
ATOM 2763 C C . VAL A 1 342 ? -6.840 -3.921 24.687 1.00 97.12 342 VAL A C 1
ATOM 2765 O O . VAL A 1 342 ? -5.878 -4.594 24.317 1.00 97.12 342 VAL A O 1
ATOM 2768 N N . PRO A 1 343 ? -6.719 -3.015 25.678 1.00 95.44 343 PRO A N 1
ATOM 2769 C CA . PRO A 1 343 ? -5.432 -2.628 26.265 1.00 95.44 343 PRO A CA 1
ATOM 2770 C C . PRO A 1 343 ? -4.581 -3.787 26.779 1.00 95.44 343 PRO A C 1
ATOM 2772 O O . PRO A 1 343 ? -3.363 -3.741 26.713 1.00 95.44 343 PRO A O 1
ATOM 2775 N N . ALA A 1 344 ? -5.195 -4.862 27.275 1.00 94.69 344 ALA A N 1
ATOM 2776 C CA . ALA A 1 344 ? -4.439 -6.019 27.750 1.00 94.69 344 ALA A CA 1
ATOM 2777 C C . ALA A 1 344 ? -3.740 -6.805 26.621 1.00 94.69 344 ALA A C 1
ATOM 2779 O O . ALA A 1 344 ? -2.886 -7.638 26.919 1.00 94.69 344 ALA A O 1
ATOM 2780 N N . HIS A 1 345 ? -4.095 -6.571 25.351 1.00 93.94 345 HIS A N 1
ATOM 2781 C CA . HIS A 1 345 ? -3.685 -7.396 24.209 1.00 93.94 345 HIS A CA 1
ATOM 2782 C C . HIS A 1 345 ? -3.246 -6.615 22.954 1.00 93.94 345 HIS A C 1
ATOM 2784 O O . HIS A 1 345 ? -2.859 -7.246 21.971 1.00 93.94 345 HIS A O 1
ATOM 2790 N N . ASP A 1 346 ? -3.251 -5.279 22.980 1.00 92.75 346 ASP A N 1
ATOM 2791 C CA . ASP A 1 346 ? -2.704 -4.410 21.927 1.00 92.75 346 ASP A CA 1
ATOM 2792 C C . ASP A 1 346 ? -1.887 -3.275 22.563 1.00 92.75 346 ASP A C 1
ATOM 2794 O O . ASP A 1 346 ? -2.351 -2.578 23.465 1.00 92.75 346 ASP A O 1
ATOM 2798 N N . GLU A 1 347 ? -0.650 -3.095 22.101 1.00 89.38 347 GLU A N 1
ATOM 2799 C CA . GLU A 1 347 ? 0.293 -2.116 22.656 1.00 89.38 347 GLU A CA 1
ATOM 2800 C C . GLU A 1 347 ? -0.167 -0.664 22.469 1.00 89.38 347 GLU A C 1
ATOM 2802 O O . GLU A 1 347 ? 0.059 0.171 23.345 1.00 89.38 347 GLU A O 1
ATOM 2807 N N . ARG A 1 348 ? -0.843 -0.353 21.358 1.00 89.81 348 ARG A N 1
ATOM 2808 C CA . ARG A 1 348 ? -1.325 1.006 21.063 1.00 89.81 348 ARG A CA 1
ATOM 2809 C C . ARG A 1 348 ? -2.514 1.345 21.950 1.00 89.81 348 ARG A C 1
ATOM 2811 O O . ARG A 1 348 ? -2.583 2.452 22.476 1.00 89.81 348 ARG A O 1
ATOM 2818 N N . ASP A 1 349 ? -3.413 0.382 22.144 1.00 93.12 349 ASP A N 1
ATOM 2819 C CA . ASP A 1 349 ? -4.560 0.531 23.041 1.00 93.12 349 ASP A CA 1
ATOM 2820 C C . ASP A 1 349 ? -4.111 0.619 24.507 1.00 93.12 349 ASP A C 1
ATOM 2822 O O . ASP A 1 349 ? -4.695 1.353 25.307 1.00 93.12 349 ASP A O 1
ATOM 2826 N N . PHE A 1 350 ? -3.054 -0.111 24.869 1.00 91.62 350 PHE A N 1
ATOM 2827 C CA . PHE A 1 350 ? -2.426 -0.024 26.183 1.00 91.62 350 PHE A CA 1
ATOM 2828 C C . PHE A 1 350 ? -1.847 1.368 26.441 1.00 91.62 350 PHE A C 1
ATOM 2830 O O . PHE A 1 350 ? -2.171 1.997 27.449 1.00 91.62 350 PHE A O 1
ATOM 2837 N N . GLU A 1 351 ? -1.037 1.877 25.511 1.00 90.56 351 GLU A N 1
ATOM 2838 C CA . GLU A 1 351 ? -0.453 3.216 25.595 1.00 90.56 351 GLU A CA 1
ATOM 2839 C C . GLU A 1 351 ? -1.540 4.299 25.653 1.00 90.56 351 GLU A C 1
ATOM 2841 O O . GLU A 1 351 ? -1.476 5.192 26.501 1.00 90.56 351 GLU A O 1
ATOM 2846 N N . PHE A 1 352 ? -2.578 4.197 24.816 1.00 91.69 352 PHE A N 1
ATOM 2847 C CA . PHE A 1 352 ? -3.708 5.129 24.821 1.00 91.69 352 PHE A CA 1
ATOM 2848 C C . PHE A 1 352 ? -4.466 5.109 26.157 1.00 91.69 352 PHE A C 1
ATOM 2850 O O . PHE A 1 352 ? -4.804 6.167 26.694 1.00 91.69 352 PHE A O 1
ATOM 2857 N N . ALA A 1 353 ? -4.690 3.926 26.738 1.00 90.81 353 ALA A N 1
ATOM 2858 C CA . ALA A 1 353 ? -5.330 3.798 28.044 1.00 90.81 353 ALA A CA 1
ATOM 2859 C C . ALA A 1 353 ? -4.486 4.429 29.164 1.00 90.81 353 ALA A C 1
ATOM 2861 O O . ALA A 1 353 ? -5.017 5.160 30.000 1.00 90.81 353 ALA A O 1
ATOM 2862 N N . GLN A 1 354 ? -3.170 4.199 29.164 1.00 87.50 354 GLN A N 1
ATOM 2863 C CA . GLN A 1 354 ? -2.271 4.743 30.186 1.00 87.50 354 GLN A CA 1
ATOM 2864 C C . GLN A 1 354 ? -2.075 6.256 30.101 1.00 87.50 354 GLN A C 1
ATOM 2866 O O . GLN A 1 354 ? -1.828 6.894 31.124 1.00 87.50 354 GLN A O 1
ATOM 2871 N N . THR A 1 355 ? -2.152 6.827 28.901 1.00 85.88 355 THR A N 1
A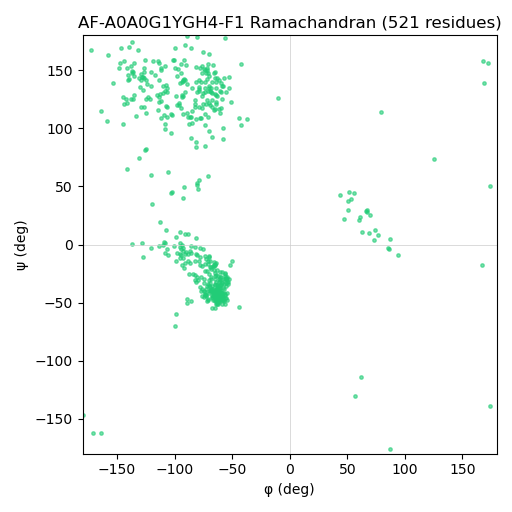TOM 2872 C CA . THR A 1 355 ? -1.864 8.246 28.669 1.00 85.88 355 THR A CA 1
ATOM 2873 C C . THR A 1 355 ? -3.149 9.062 28.581 1.00 85.88 355 THR A C 1
ATOM 2875 O O . THR A 1 355 ? -3.470 9.810 29.503 1.00 85.88 355 THR A O 1
ATOM 2878 N N . VAL A 1 356 ? -3.912 8.881 27.503 1.00 84.56 356 VAL A N 1
ATOM 2879 C CA . VAL A 1 356 ? -5.078 9.703 27.160 1.00 84.56 356 VAL A CA 1
ATOM 2880 C C . VAL A 1 356 ? -6.251 9.429 28.091 1.00 84.56 356 VAL A C 1
ATOM 2882 O O . VAL A 1 356 ? -6.846 10.358 28.631 1.00 84.56 356 VAL A O 1
ATOM 2885 N N . ILE A 1 357 ? -6.598 8.161 28.329 1.00 83.00 357 ILE A N 1
ATOM 2886 C CA . ILE A 1 357 ? -7.757 7.851 29.179 1.00 83.00 357 ILE A CA 1
ATOM 2887 C C . ILE A 1 357 ? -7.495 8.283 30.624 1.00 83.00 357 ILE A C 1
ATOM 2889 O O . ILE A 1 357 ? -8.378 8.882 31.246 1.00 83.00 357 ILE A O 1
ATOM 2893 N N . ALA A 1 358 ? -6.286 8.042 31.139 1.00 78.62 358 ALA A N 1
ATOM 2894 C CA . ALA A 1 358 ? -5.884 8.480 32.473 1.00 78.62 358 ALA A CA 1
ATOM 2895 C C . ALA A 1 358 ? -6.013 10.005 32.650 1.00 78.62 358 ALA A C 1
ATOM 2897 O O . ALA A 1 358 ? -6.497 10.463 33.689 1.00 78.62 358 ALA A O 1
ATOM 2898 N N . SER A 1 359 ? -5.628 10.797 31.639 1.00 74.94 359 SER A N 1
ATOM 2899 C CA . SER A 1 359 ? -5.734 12.259 31.695 1.00 74.94 359 SER A CA 1
ATOM 2900 C C . SER A 1 359 ? -7.169 12.764 31.540 1.00 74.94 359 SER A C 1
ATOM 2902 O O . SER A 1 359 ? -7.598 13.618 32.316 1.00 74.94 359 SER A O 1
ATOM 2904 N N . GLU A 1 360 ? -7.918 12.225 30.577 1.00 69.06 360 GLU A N 1
ATOM 2905 C CA . GLU A 1 360 ? -9.262 12.697 30.209 1.00 69.06 360 GLU A CA 1
ATOM 2906 C C . GLU A 1 360 ? -10.322 12.314 31.245 1.00 69.06 360 GLU A C 1
ATOM 2908 O O . GLU A 1 360 ? -11.178 13.110 31.624 1.00 69.06 360 GLU A O 1
ATOM 2913 N N . THR A 1 361 ? -10.274 11.080 31.748 1.00 66.56 361 THR A N 1
ATOM 2914 C CA . THR A 1 361 ? -11.344 10.553 32.608 1.00 66.56 361 THR A CA 1
ATOM 2915 C C . THR A 1 361 ? -11.068 10.719 34.099 1.00 66.56 361 THR A C 1
ATOM 2917 O O . THR A 1 361 ? -11.949 10.419 34.908 1.00 66.56 361 THR A O 1
ATOM 2920 N N . ARG A 1 362 ? -9.845 11.131 34.480 1.00 64.06 362 ARG A N 1
ATOM 2921 C CA . ARG A 1 362 ? -9.316 11.068 35.861 1.00 64.06 362 ARG A CA 1
ATOM 2922 C C . ARG A 1 362 ? -9.551 9.712 36.544 1.00 64.06 362 ARG A C 1
ATOM 2924 O O . ARG A 1 362 ? -9.600 9.631 37.771 1.00 64.06 362 ARG A O 1
ATOM 2931 N N . SER A 1 363 ? -9.759 8.666 35.753 1.00 65.38 363 SER A N 1
ATOM 2932 C CA . SER A 1 363 ? -10.000 7.311 36.226 1.00 65.38 363 SER A CA 1
ATOM 2933 C C . SER A 1 363 ? -8.680 6.559 36.254 1.00 65.38 363 SER A C 1
ATOM 2935 O O . SER A 1 363 ? -7.746 6.898 35.529 1.00 65.38 363 SER A O 1
ATOM 2937 N N . ASP A 1 364 ? -8.603 5.537 37.101 1.00 75.62 364 ASP A N 1
ATOM 2938 C CA . ASP A 1 364 ? -7.449 4.647 37.126 1.00 75.62 364 ASP A CA 1
ATOM 2939 C C . ASP A 1 364 ? -7.330 3.947 35.757 1.00 75.62 364 ASP A C 1
ATOM 2941 O O . ASP A 1 364 ? -8.253 3.204 35.396 1.00 75.62 364 ASP A O 1
ATOM 2945 N N . PRO A 1 365 ? -6.247 4.155 34.979 1.00 74.56 365 PRO A N 1
ATOM 2946 C CA . PRO A 1 365 ? -6.058 3.486 33.691 1.00 74.56 365 PRO A CA 1
ATOM 2947 C C . PRO A 1 365 ? -6.116 1.961 33.814 1.00 74.56 365 PRO A C 1
ATOM 2949 O O . PRO A 1 365 ? -6.507 1.281 32.865 1.00 74.56 365 PRO A O 1
ATOM 2952 N N . GLN A 1 366 ? -5.829 1.420 35.003 1.00 81.75 366 GLN A N 1
ATOM 2953 C CA . GLN A 1 366 ? -5.926 -0.007 35.272 1.00 81.75 366 GLN A CA 1
ATOM 2954 C C . GLN A 1 366 ? -7.348 -0.556 35.129 1.00 81.75 366 GLN A C 1
ATOM 2956 O O . GLN A 1 366 ? -7.523 -1.718 34.769 1.00 81.75 366 GLN A O 1
ATOM 2961 N N . SER A 1 367 ? -8.372 0.277 35.336 1.00 83.75 367 SER A N 1
ATOM 2962 C CA . SER A 1 367 ? -9.775 -0.119 35.154 1.00 83.75 367 SER A CA 1
ATOM 2963 C C . SER A 1 367 ? -10.136 -0.439 33.696 1.00 83.75 367 SER A C 1
ATOM 2965 O O . SER A 1 367 ? -11.117 -1.137 33.449 1.00 83.75 367 SER A O 1
ATOM 2967 N N . PHE A 1 368 ? -9.318 0.005 32.737 1.00 87.00 368 PHE A N 1
ATOM 2968 C CA . PHE A 1 368 ? -9.493 -0.262 31.308 1.00 87.00 368 PHE A CA 1
ATOM 2969 C C . PHE A 1 368 ? -8.696 -1.479 30.822 1.00 87.00 368 PHE A C 1
ATOM 2971 O O . PHE A 1 368 ? -8.828 -1.871 29.662 1.00 87.00 368 PHE A O 1
ATOM 2978 N N . ILE A 1 369 ? -7.886 -2.102 31.680 1.00 91.56 369 ILE A N 1
ATOM 2979 C CA . ILE A 1 369 ? -7.021 -3.223 31.308 1.00 91.56 369 ILE A CA 1
ATOM 2980 C C . ILE A 1 369 ? -7.655 -4.525 31.804 1.00 91.56 369 ILE A C 1
ATOM 2982 O O . ILE A 1 369 ? -7.491 -4.932 32.953 1.00 91.56 369 ILE A O 1
ATOM 2986 N N . LYS A 1 370 ? -8.396 -5.194 30.912 1.00 94.19 370 LYS A N 1
ATOM 2987 C CA . LYS A 1 370 ? -9.071 -6.469 31.190 1.00 94.19 370 LYS A CA 1
ATOM 2988 C C . LYS A 1 370 ? -8.372 -7.611 30.462 1.00 94.19 370 LYS A C 1
ATOM 2990 O O . LYS A 1 370 ? -8.532 -7.777 29.255 1.00 94.19 370 LYS A O 1
ATOM 2995 N N . LEU A 1 371 ? -7.604 -8.401 31.209 1.00 95.31 371 LEU A N 1
ATOM 2996 C CA . LEU A 1 371 ? -6.935 -9.582 30.672 1.00 95.31 371 LEU A CA 1
ATOM 2997 C C . LEU A 1 371 ? -7.965 -10.647 30.286 1.00 95.31 371 LEU A C 1
ATOM 2999 O O . LEU A 1 371 ? -8.763 -11.070 31.129 1.00 95.31 371 LEU A O 1
ATOM 3003 N N . VAL A 1 372 ? -7.914 -11.090 29.029 1.00 96.69 372 VAL A N 1
ATOM 3004 C CA . VAL A 1 372 ? -8.782 -12.145 28.490 1.00 96.69 372 VAL A CA 1
ATOM 3005 C C . VAL A 1 372 ? -8.040 -13.287 27.803 1.00 96.69 372 VAL A C 1
ATOM 3007 O O . VAL A 1 372 ? -8.635 -14.332 27.580 1.00 96.69 372 VAL A O 1
ATOM 3010 N N . VAL A 1 373 ? -6.740 -13.148 27.543 1.00 94.69 373 VAL A N 1
ATOM 3011 C CA . VAL A 1 373 ? -5.865 -14.230 27.067 1.00 94.69 373 VAL A CA 1
ATOM 3012 C C . VAL A 1 373 ? -4.658 -14.340 27.995 1.00 94.69 373 VAL A C 1
ATOM 3014 O O . VAL A 1 373 ? -3.863 -13.409 28.100 1.00 94.69 373 VAL A O 1
ATOM 3017 N N . GLU A 1 374 ? -4.489 -15.481 28.655 1.00 91.06 374 GLU A N 1
ATOM 3018 C CA . GLU A 1 374 ? -3.253 -15.808 29.367 1.00 91.06 374 GLU A CA 1
ATOM 3019 C C . GLU A 1 374 ? -2.291 -16.593 28.460 1.00 91.06 374 GLU A C 1
ATOM 3021 O O . GLU A 1 374 ? -2.736 -17.476 27.724 1.00 91.06 374 GLU A O 1
ATOM 3026 N N . PRO A 1 375 ? -0.972 -16.334 28.520 1.00 84.69 375 PRO A N 1
ATOM 3027 C CA . PRO A 1 375 ? 0.016 -17.139 27.809 1.00 84.69 375 PRO A CA 1
ATOM 3028 C C . PRO A 1 375 ? -0.001 -18.600 28.279 1.00 84.69 375 PRO A C 1
ATOM 3030 O O . PRO A 1 375 ? -0.081 -18.875 29.479 1.00 84.69 375 PRO A O 1
ATOM 3033 N N . ASP A 1 376 ? 0.167 -19.546 27.355 1.00 77.12 376 ASP A N 1
ATOM 3034 C CA . ASP A 1 376 ? 0.244 -20.964 27.715 1.00 77.12 376 ASP A CA 1
ATOM 3035 C C . ASP A 1 376 ? 1.467 -21.261 28.604 1.00 77.12 376 ASP A C 1
ATOM 3037 O O . ASP A 1 376 ? 2.564 -20.735 28.400 1.00 77.12 376 ASP A O 1
ATOM 3041 N N . LEU A 1 377 ? 1.317 -22.178 29.571 1.00 67.12 377 LEU A N 1
ATOM 3042 C CA . LEU A 1 377 ? 2.359 -22.522 30.558 1.00 67.12 377 LEU A CA 1
ATOM 3043 C C . LEU A 1 377 ? 3.708 -22.922 29.933 1.00 67.12 377 LEU A C 1
ATOM 3045 O O . LEU A 1 377 ? 4.757 -22.735 30.552 1.00 67.12 377 LEU A O 1
ATOM 3049 N N . VAL A 1 378 ? 3.695 -23.492 28.725 1.00 58.72 378 VAL A N 1
ATOM 3050 C CA . VAL A 1 378 ? 4.912 -23.854 27.979 1.00 58.72 378 VAL A CA 1
ATOM 3051 C C . VAL A 1 378 ? 5.671 -22.604 27.530 1.00 58.72 378 VAL A C 1
ATOM 3053 O O . VAL A 1 378 ? 6.893 -22.561 27.650 1.00 58.72 378 VAL A O 1
ATOM 3056 N N . VAL A 1 379 ? 4.949 -21.574 27.085 1.00 58.56 379 VAL A N 1
ATOM 3057 C CA . VAL A 1 379 ? 5.513 -20.287 26.664 1.00 58.56 379 VAL A CA 1
ATOM 3058 C C . VAL A 1 379 ? 6.110 -19.562 27.872 1.00 58.56 379 VAL A C 1
ATOM 3060 O O . VAL A 1 379 ? 7.269 -19.149 27.834 1.00 58.56 379 VAL A O 1
ATOM 3063 N N . VAL A 1 380 ? 5.380 -19.518 28.991 1.00 59.94 380 VAL A N 1
ATOM 3064 C CA . VAL A 1 380 ? 5.815 -18.858 30.237 1.00 59.94 380 VAL A CA 1
ATOM 3065 C C . VAL A 1 380 ? 7.139 -19.420 30.766 1.00 59.94 380 VAL A C 1
ATOM 3067 O O . VAL A 1 380 ? 7.978 -18.661 31.238 1.00 59.94 380 VAL A O 1
ATOM 3070 N N . LYS A 1 381 ? 7.380 -20.735 30.657 1.00 59.09 381 LYS A N 1
ATOM 3071 C CA . LYS A 1 381 ? 8.646 -21.354 31.104 1.00 59.09 381 LYS A CA 1
ATOM 3072 C C . LYS A 1 381 ? 9.878 -20.890 30.318 1.00 59.09 381 LYS A C 1
ATOM 3074 O O . LYS A 1 381 ? 10.990 -21.096 30.796 1.00 59.09 381 LYS A O 1
ATOM 3079 N N . SER A 1 382 ? 9.696 -20.304 29.133 1.00 59.88 382 SER A N 1
ATOM 3080 C CA . SER A 1 382 ? 10.793 -19.785 28.305 1.00 59.88 382 SER A CA 1
ATOM 3081 C C . SER A 1 382 ? 11.122 -18.313 28.577 1.00 59.88 382 SER A C 1
ATOM 3083 O O . SER A 1 382 ? 12.205 -17.851 28.223 1.00 59.88 382 SER A O 1
ATOM 3085 N N . TRP A 1 383 ? 10.223 -17.584 29.240 1.00 61.03 383 TRP A N 1
ATOM 3086 C CA . TRP A 1 383 ? 10.433 -16.203 29.658 1.00 61.03 383 TRP A CA 1
ATOM 3087 C C . TRP A 1 383 ? 11.100 -16.221 31.035 1.00 61.03 383 TRP A C 1
ATOM 3089 O O . TRP A 1 383 ? 10.505 -16.665 32.015 1.00 61.03 383 TRP A O 1
ATOM 3099 N N . GLY A 1 384 ? 12.372 -15.828 31.110 1.00 57.62 384 GLY A N 1
ATOM 3100 C CA . GLY A 1 384 ? 13.124 -15.781 32.369 1.00 57.62 384 GLY A CA 1
ATOM 3101 C C . GLY A 1 384 ? 12.464 -14.908 33.453 1.00 57.62 384 GLY A C 1
ATOM 3102 O O . GLY A 1 384 ? 11.430 -14.279 33.241 1.00 57.62 384 GLY A O 1
ATOM 3103 N N . ARG A 1 385 ? 13.065 -14.863 34.646 1.00 64.31 385 ARG A N 1
ATOM 3104 C CA . ARG A 1 385 ? 12.617 -13.984 35.742 1.00 64.31 385 ARG A CA 1
ATOM 3105 C C . ARG A 1 385 ? 13.379 -12.660 35.705 1.00 64.31 385 ARG A C 1
ATOM 3107 O O . ARG A 1 385 ? 14.586 -12.670 35.465 1.00 64.31 385 ARG A O 1
ATOM 3114 N N . GLU A 1 386 ? 12.699 -11.552 35.987 1.00 56.12 386 GLU A N 1
ATOM 3115 C CA . GLU A 1 386 ? 13.315 -10.222 36.071 1.00 56.12 386 GLU A CA 1
ATOM 3116 C C . GLU A 1 386 ? 13.274 -9.666 37.498 1.00 56.12 386 GLU A C 1
ATOM 3118 O O . GLU A 1 386 ? 12.455 -10.061 38.330 1.00 56.12 386 GLU A O 1
ATOM 3123 N N . TRP A 1 387 ? 14.195 -8.745 37.786 1.00 47.81 387 TRP A N 1
ATOM 3124 C CA . TRP A 1 387 ? 14.328 -8.091 39.085 1.00 47.81 387 TRP A CA 1
ATOM 3125 C C . TRP A 1 387 ? 13.887 -6.633 38.978 1.00 47.81 387 TRP A C 1
ATOM 3127 O O . TRP A 1 387 ? 14.583 -5.818 38.374 1.00 47.81 387 TRP A O 1
ATOM 3137 N N . ILE A 1 388 ? 12.764 -6.287 39.610 1.00 51.94 388 ILE A N 1
ATOM 3138 C CA . ILE A 1 388 ? 12.240 -4.915 39.666 1.00 51.94 388 ILE A CA 1
ATOM 3139 C C . ILE A 1 388 ? 12.137 -4.504 41.137 1.00 51.94 388 ILE A C 1
ATOM 3141 O O . ILE A 1 388 ? 11.525 -5.196 41.950 1.00 51.94 388 ILE A O 1
ATOM 3145 N N . ASN A 1 389 ? 12.766 -3.382 41.510 1.00 43.59 389 ASN A N 1
ATOM 3146 C CA . ASN A 1 389 ? 12.762 -2.839 42.880 1.00 43.59 389 ASN A CA 1
ATOM 3147 C C . ASN A 1 389 ? 13.145 -3.860 43.975 1.00 43.59 389 ASN A C 1
ATOM 3149 O O . ASN A 1 389 ? 12.580 -3.861 45.069 1.00 43.59 389 ASN A O 1
ATOM 3153 N N . GLY A 1 390 ? 14.101 -4.748 43.681 1.00 48.34 390 GLY A N 1
ATOM 3154 C CA . GLY A 1 390 ? 14.598 -5.747 44.633 1.00 48.34 390 GLY A CA 1
ATOM 3155 C C . GLY A 1 390 ? 13.677 -6.953 44.854 1.00 48.34 390 GLY A C 1
ATOM 3156 O O . GLY A 1 390 ? 13.960 -7.763 45.735 1.00 48.34 390 GLY A O 1
ATOM 3157 N N . LYS A 1 391 ? 12.603 -7.098 44.066 1.00 50.56 391 LYS A N 1
ATOM 3158 C CA . LYS A 1 391 ? 11.771 -8.305 44.015 1.00 50.56 391 LYS A CA 1
ATOM 3159 C C . LYS A 1 391 ? 11.965 -9.021 42.683 1.00 50.56 391 LYS A C 1
ATOM 3161 O O . LYS A 1 391 ? 11.989 -8.387 41.631 1.00 50.56 391 LYS A O 1
ATOM 3166 N N . GLU A 1 392 ? 12.087 -10.341 42.750 1.00 61.50 392 GLU A N 1
ATOM 3167 C CA . GLU A 1 392 ? 12.002 -11.211 41.581 1.00 61.50 392 GLU A CA 1
ATOM 3168 C C . GLU A 1 392 ? 10.526 -11.323 41.182 1.00 61.50 392 GLU A C 1
ATOM 3170 O O . GLU A 1 392 ? 9.699 -11.726 42.004 1.00 61.50 392 GLU A O 1
ATOM 3175 N N . ILE A 1 393 ? 10.184 -10.925 39.956 1.00 61.91 393 ILE A N 1
ATOM 3176 C CA . ILE A 1 393 ? 8.807 -10.963 39.454 1.00 61.91 393 ILE A CA 1
ATOM 3177 C C . ILE A 1 393 ? 8.768 -11.777 38.157 1.00 61.91 393 ILE A C 1
ATOM 3179 O O . ILE A 1 393 ? 9.666 -11.685 37.316 1.00 61.91 393 ILE A O 1
ATOM 3183 N N . SER A 1 394 ? 7.741 -12.617 38.003 1.00 77.19 394 SER A N 1
ATOM 3184 C CA . SER A 1 394 ? 7.466 -13.284 36.731 1.00 77.19 394 SER A CA 1
ATOM 3185 C C . SER A 1 394 ? 6.764 -12.313 35.783 1.00 77.19 394 SER A C 1
ATOM 3187 O O . SER A 1 394 ? 5.796 -11.666 36.177 1.00 77.19 394 SER A O 1
ATOM 3189 N N . LEU A 1 395 ? 7.174 -12.271 34.511 1.00 75.06 395 LEU A N 1
ATOM 3190 C CA . LEU A 1 395 ? 6.457 -11.529 33.466 1.00 75.06 395 LEU A CA 1
ATOM 3191 C C . LEU A 1 395 ? 4.966 -11.919 33.398 1.00 75.06 395 LEU A C 1
ATOM 3193 O O . LEU A 1 395 ? 4.120 -11.085 33.094 1.00 75.06 395 LEU A O 1
ATOM 3197 N N . LEU A 1 396 ? 4.620 -13.163 33.754 1.00 80.25 396 LEU A N 1
ATOM 3198 C CA . LEU A 1 396 ? 3.227 -13.597 33.854 1.00 80.25 396 LEU A CA 1
ATOM 3199 C C . LEU A 1 396 ? 2.458 -12.854 34.956 1.00 80.25 396 LEU A C 1
ATOM 3201 O O . LEU A 1 396 ? 1.304 -12.494 34.747 1.00 80.25 396 LEU A O 1
ATOM 3205 N N . ASP A 1 397 ? 3.073 -12.612 36.114 1.00 83.62 397 ASP A N 1
ATOM 3206 C CA . ASP A 1 397 ? 2.430 -11.879 37.212 1.00 83.62 397 ASP A CA 1
ATOM 3207 C C . ASP A 1 397 ? 2.237 -10.403 36.849 1.00 83.62 397 ASP A C 1
ATOM 3209 O O . ASP A 1 397 ? 1.239 -9.793 37.226 1.00 83.62 397 ASP A O 1
ATOM 3213 N N . GLU A 1 398 ? 3.160 -9.838 36.071 1.00 84.88 398 GLU A N 1
ATOM 3214 C CA . GLU A 1 398 ? 3.052 -8.488 35.521 1.00 84.88 398 GLU A CA 1
ATOM 3215 C C . GLU A 1 398 ? 1.926 -8.376 34.475 1.00 84.88 398 GLU A C 1
ATOM 3217 O O . GLU A 1 398 ? 1.127 -7.440 34.535 1.00 84.88 398 GLU A O 1
ATOM 3222 N N . ILE A 1 399 ? 1.803 -9.354 33.568 1.00 85.38 399 ILE A N 1
ATOM 3223 C CA . ILE A 1 399 ? 0.690 -9.453 32.604 1.00 85.38 399 ILE A CA 1
ATOM 3224 C C . ILE A 1 399 ? -0.645 -9.621 33.342 1.00 85.38 399 ILE A C 1
ATOM 3226 O O . ILE A 1 399 ? -1.610 -8.922 33.043 1.00 85.38 399 ILE A O 1
ATOM 3230 N N . ARG A 1 400 ? -0.701 -10.493 34.357 1.00 87.44 400 ARG A N 1
ATOM 3231 C CA . ARG A 1 400 ? -1.888 -10.693 35.211 1.00 87.44 400 ARG A CA 1
ATOM 3232 C C . ARG A 1 400 ? -2.280 -9.452 35.986 1.00 87.44 400 ARG A C 1
ATOM 3234 O O . ARG A 1 400 ? -3.464 -9.183 36.160 1.00 87.44 400 ARG A O 1
ATOM 3241 N N . ALA A 1 401 ? -1.291 -8.690 36.431 1.00 85.88 401 ALA A N 1
ATOM 3242 C CA . ALA A 1 401 ? -1.514 -7.402 37.056 1.00 85.88 401 ALA A CA 1
ATOM 3243 C C . ALA A 1 401 ? -1.880 -6.305 36.045 1.00 85.88 401 ALA A C 1
ATOM 3245 O O . ALA A 1 401 ? -2.146 -5.192 36.480 1.00 85.88 401 ALA A O 1
ATOM 3246 N N . GLY A 1 402 ? -1.881 -6.594 34.736 1.00 84.81 402 GLY A N 1
ATOM 3247 C CA . GLY A 1 402 ? -2.175 -5.652 33.660 1.00 84.81 402 GLY A CA 1
ATOM 3248 C C . GLY A 1 402 ? -1.119 -4.558 33.504 1.00 84.81 402 GLY A C 1
ATOM 3249 O O . GLY A 1 402 ? -1.454 -3.451 33.101 1.00 84.81 402 GLY A O 1
ATOM 3250 N N . ARG A 1 403 ? 0.140 -4.823 33.871 1.00 86.19 403 ARG A N 1
ATOM 3251 C CA . ARG A 1 403 ? 1.251 -3.866 33.729 1.00 86.19 403 ARG A CA 1
ATOM 3252 C C . ARG A 1 403 ? 1.947 -3.942 32.371 1.00 86.19 403 ARG A C 1
ATOM 3254 O O . ARG A 1 403 ? 2.661 -3.009 32.022 1.00 86.19 403 ARG A O 1
ATOM 3261 N N . TYR A 1 404 ? 1.702 -5.007 31.606 1.00 85.62 404 TYR A N 1
ATOM 3262 C CA . TYR A 1 404 ? 2.167 -5.160 30.227 1.00 85.62 404 TYR A CA 1
ATOM 3263 C C . TYR A 1 404 ? 1.088 -5.811 29.356 1.00 85.62 404 TYR A C 1
ATOM 3265 O O . TYR A 1 404 ? 0.419 -6.739 29.827 1.00 85.62 404 TYR A O 1
ATOM 3273 N N . PRO A 1 405 ? 0.937 -5.375 28.093 1.00 89.44 405 PRO A N 1
ATOM 3274 C CA . PRO A 1 405 ? 0.057 -6.035 27.143 1.00 89.44 405 PRO A CA 1
ATOM 3275 C C . PRO A 1 405 ? 0.647 -7.381 26.702 1.00 89.44 405 PRO A C 1
ATOM 3277 O O . PRO A 1 405 ? 1.852 -7.513 26.485 1.00 89.44 405 PRO A O 1
ATOM 3280 N N . TYR A 1 406 ? -0.211 -8.384 26.526 1.00 88.50 406 TYR A N 1
ATOM 3281 C CA . TYR A 1 406 ? 0.149 -9.673 25.945 1.00 88.50 406 TYR A CA 1
ATOM 3282 C C . TYR A 1 406 ? -0.508 -9.857 24.579 1.00 88.50 406 TYR A C 1
ATOM 3284 O O . TYR A 1 406 ? -1.710 -10.083 24.480 1.00 88.50 406 TYR A O 1
ATOM 3292 N N . THR A 1 407 ? 0.290 -9.812 23.517 1.00 86.25 407 THR A N 1
ATOM 3293 C CA . THR A 1 407 ? -0.198 -9.860 22.129 1.00 86.25 407 THR A CA 1
ATOM 3294 C C . THR A 1 407 ? -0.217 -11.266 21.527 1.00 86.25 407 THR A C 1
ATOM 3296 O O . THR A 1 407 ? -0.629 -11.438 20.383 1.00 86.25 407 THR A O 1
ATOM 3299 N N . GLY A 1 408 ? 0.196 -12.295 22.271 1.00 82.31 408 GLY A N 1
ATOM 3300 C CA . GLY A 1 408 ? 0.202 -13.677 21.787 1.00 82.31 408 GLY A CA 1
ATOM 3301 C C . GLY A 1 408 ? -1.161 -14.376 21.858 1.00 82.31 408 GLY A C 1
ATOM 3302 O O . GLY A 1 408 ? -2.158 -13.818 22.327 1.00 82.31 408 GLY A O 1
ATOM 3303 N N . ASN A 1 409 ? -1.174 -15.623 21.387 1.00 87.56 409 ASN A N 1
ATOM 3304 C CA . ASN A 1 409 ? -2.273 -16.570 21.575 1.00 87.56 409 ASN A CA 1
ATOM 3305 C C . ASN A 1 409 ? -2.063 -17.371 22.861 1.00 87.56 409 ASN A C 1
ATOM 3307 O O . ASN A 1 409 ? -0.927 -17.598 23.272 1.00 87.56 409 ASN A O 1
ATOM 3311 N N . GLY A 1 410 ? -3.141 -17.866 23.454 1.00 90.38 410 GLY A N 1
ATOM 3312 C CA . GLY A 1 410 ? -3.033 -18.687 24.652 1.00 90.38 410 GLY A CA 1
ATOM 3313 C C . GLY A 1 410 ? -4.383 -19.162 25.151 1.00 90.38 410 GLY A C 1
ATOM 3314 O O . GLY A 1 410 ? -5.294 -19.412 24.364 1.00 90.38 410 GLY A O 1
ATOM 3315 N N . THR A 1 411 ? -4.525 -19.284 26.462 1.00 94.31 411 THR A N 1
ATOM 3316 C CA . THR A 1 411 ? -5.755 -19.758 27.093 1.00 94.31 411 THR A CA 1
ATOM 3317 C C . THR A 1 411 ? -6.652 -18.580 27.456 1.00 94.31 411 THR A C 1
ATOM 3319 O O . THR A 1 411 ? -6.224 -17.645 28.131 1.00 94.31 411 THR A O 1
ATOM 3322 N N . LEU A 1 412 ? -7.914 -18.623 27.035 1.00 96.44 412 LEU A N 1
ATOM 3323 C CA . LEU A 1 412 ? -8.879 -17.578 27.352 1.00 96.44 412 LEU A CA 1
ATOM 3324 C C . LEU A 1 412 ? -9.219 -17.564 28.844 1.00 96.44 412 LEU A C 1
ATOM 3326 O O . LEU A 1 412 ? -9.532 -18.593 29.444 1.00 96.44 412 LEU A O 1
ATOM 3330 N N . VAL A 1 413 ? -9.239 -16.371 29.425 1.00 95.69 413 VAL A N 1
ATOM 3331 C CA . VAL A 1 413 ? -9.703 -16.078 30.785 1.00 95.69 413 VAL A CA 1
ATOM 3332 C C . VAL A 1 413 ? -10.761 -14.980 30.726 1.00 95.69 413 VAL A C 1
ATOM 3334 O O . VAL A 1 413 ? -10.853 -14.263 29.735 1.00 95.69 413 VAL A O 1
ATOM 3337 N N . ASN A 1 414 ? -11.609 -14.856 31.751 1.00 95.81 414 ASN A N 1
ATOM 3338 C CA . ASN A 1 414 ? -12.628 -13.794 31.833 1.00 95.81 414 ASN A CA 1
ATOM 3339 C C . ASN A 1 414 ? -13.510 -13.644 30.567 1.00 95.81 414 ASN A C 1
ATOM 3341 O O . ASN A 1 414 ? -13.980 -12.549 30.262 1.00 95.81 414 ASN A O 1
ATOM 3345 N N . SER A 1 415 ? -13.734 -14.741 29.834 1.00 97.00 415 SER A N 1
ATOM 3346 C CA . SER A 1 415 ? -14.332 -14.749 28.487 1.00 97.00 415 SER A CA 1
ATOM 3347 C C . SER A 1 415 ? -15.635 -15.554 28.434 1.00 97.00 415 SER A C 1
ATOM 3349 O O . SER A 1 415 ? -15.924 -16.255 27.465 1.00 97.00 415 SER A O 1
ATOM 3351 N N . GLY A 1 416 ? -16.412 -15.513 29.522 1.00 94.88 416 GLY A N 1
ATOM 3352 C CA . GLY A 1 416 ? -17.689 -16.221 29.631 1.00 94.88 416 GLY A CA 1
ATOM 3353 C C . GLY A 1 416 ? -17.547 -17.727 29.387 1.00 94.88 416 GLY A C 1
ATOM 3354 O O . GLY A 1 416 ? -16.662 -18.367 29.959 1.00 94.88 416 GLY A O 1
ATOM 3355 N N . GLU A 1 417 ? -18.395 -18.271 28.510 1.00 95.31 417 GLU A N 1
ATOM 3356 C CA . GLU A 1 417 ? -18.419 -19.694 28.128 1.00 95.31 417 GLU A CA 1
ATOM 3357 C C . GLU A 1 417 ? -17.144 -20.183 27.418 1.00 95.31 417 GLU A C 1
ATOM 3359 O O . GLU A 1 417 ? -16.904 -21.387 27.344 1.00 95.31 417 GLU A O 1
ATOM 3364 N N . PHE A 1 418 ? -16.301 -19.268 26.929 1.00 96.75 418 PHE A N 1
ATOM 3365 C CA . PHE A 1 418 ? -15.048 -19.597 26.246 1.00 96.75 418 PHE A CA 1
ATOM 3366 C C . PHE A 1 418 ? -13.848 -19.697 27.197 1.00 96.75 418 PHE A C 1
ATOM 3368 O O . PHE A 1 418 ? -12.762 -20.092 26.773 1.00 96.75 418 PHE A O 1
ATOM 3375 N N . THR A 1 419 ? -14.030 -19.360 28.478 1.00 97.06 419 THR A N 1
ATOM 3376 C CA . THR A 1 419 ? -12.975 -19.438 29.498 1.00 97.06 419 THR A CA 1
ATOM 3377 C C . THR A 1 419 ? -12.382 -20.849 29.572 1.00 97.06 419 THR A C 1
ATOM 3379 O O . THR A 1 419 ? -13.108 -21.837 29.662 1.00 97.06 419 THR A O 1
ATOM 3382 N N . GLY A 1 420 ? -11.052 -20.943 29.554 1.00 94.81 420 GLY A N 1
ATOM 3383 C CA . GLY A 1 420 ? -10.298 -22.197 29.576 1.00 94.81 420 GLY A CA 1
ATOM 3384 C C . GLY A 1 420 ? -10.056 -22.832 28.202 1.00 94.81 420 GLY A C 1
ATOM 3385 O O . GLY A 1 420 ? -9.360 -23.842 28.133 1.00 94.81 420 GLY A O 1
ATOM 3386 N N . ARG A 1 421 ? -10.595 -22.269 27.111 1.00 95.75 421 ARG A N 1
ATOM 3387 C CA . ARG A 1 421 ? -10.320 -22.732 25.739 1.00 95.75 421 ARG A CA 1
ATOM 3388 C C . ARG A 1 421 ? -9.139 -21.976 25.118 1.00 95.75 421 ARG A C 1
ATOM 3390 O O . ARG A 1 421 ? -8.808 -20.874 25.551 1.00 95.75 421 ARG A O 1
ATOM 3397 N N . ASN A 1 422 ? -8.515 -22.555 24.092 1.00 94.94 422 ASN A N 1
ATOM 3398 C CA . ASN A 1 422 ? -7.444 -21.897 23.342 1.00 94.94 422 ASN A CA 1
ATOM 3399 C C . ASN A 1 422 ? -8.000 -20.750 22.477 1.00 94.94 422 ASN A C 1
ATOM 3401 O O . ASN A 1 422 ? -8.985 -20.933 21.766 1.00 94.94 422 ASN A O 1
ATOM 3405 N N . SER A 1 423 ? -7.370 -19.576 22.522 1.00 92.81 423 SER A N 1
ATOM 3406 C CA . SER A 1 423 ? -7.855 -18.355 21.874 1.00 92.81 423 SER A CA 1
ATOM 3407 C C . SER A 1 423 ? -7.960 -18.481 20.352 1.00 92.81 423 SER A C 1
ATOM 3409 O O . SER A 1 423 ? -8.929 -18.008 19.765 1.00 92.81 423 SER A O 1
ATOM 3411 N N . GLU A 1 424 ? -7.018 -19.174 19.710 1.00 90.06 424 GLU A N 1
ATOM 3412 C CA . GLU A 1 424 ? -6.983 -19.339 18.254 1.00 90.06 424 GLU A CA 1
ATOM 3413 C C . GLU A 1 424 ? -8.045 -20.332 17.764 1.00 90.06 424 GLU A C 1
ATOM 3415 O O . GLU A 1 424 ? -8.717 -20.083 16.763 1.00 90.06 424 GLU A O 1
ATOM 3420 N N . GLU A 1 425 ? -8.247 -21.431 18.496 1.00 91.81 425 GLU A N 1
ATOM 3421 C CA . GLU A 1 425 ? -9.201 -22.484 18.125 1.00 91.81 425 GLU A CA 1
ATOM 3422 C C . GLU A 1 425 ? -10.656 -22.001 18.133 1.00 91.81 425 GLU A C 1
ATOM 3424 O O . GLU A 1 425 ? -11.487 -22.514 17.383 1.00 91.81 425 GLU A O 1
ATOM 3429 N N . VAL A 1 426 ? -10.977 -21.022 18.983 1.00 94.94 426 VAL A N 1
ATOM 3430 C CA . VAL A 1 426 ? -12.367 -20.628 19.273 1.00 94.94 426 VAL A CA 1
ATOM 3431 C C . VAL A 1 426 ? -12.720 -19.231 18.799 1.00 94.94 426 VAL A C 1
ATOM 3433 O O . VAL A 1 426 ? -13.869 -18.812 18.944 1.00 94.94 426 VAL A O 1
ATOM 3436 N N . LYS A 1 427 ? -11.768 -18.502 18.208 1.00 92.94 427 LYS A N 1
ATOM 3437 C CA . LYS A 1 427 ? -11.972 -17.111 17.786 1.00 92.94 427 LYS A CA 1
ATOM 3438 C C . LYS A 1 427 ? -13.195 -16.941 16.882 1.00 92.94 427 LYS A C 1
ATOM 3440 O O . LYS A 1 427 ? -13.912 -15.955 16.996 1.00 92.94 427 LYS A O 1
ATOM 3445 N N . TRP A 1 428 ? -13.499 -17.929 16.038 1.00 94.81 428 TRP A N 1
ATOM 3446 C CA . TRP A 1 428 ? -14.674 -17.897 15.158 1.00 94.81 428 TRP A CA 1
ATOM 3447 C C . TRP A 1 428 ? -15.984 -18.269 15.859 1.00 94.81 428 TRP A C 1
ATOM 3449 O O . TRP A 1 428 ? -17.031 -17.722 15.504 1.00 94.81 428 TRP A O 1
ATOM 3459 N N . ASP A 1 429 ? -15.937 -19.129 16.880 1.00 95.81 429 ASP A N 1
ATOM 3460 C CA . ASP A 1 429 ? -17.094 -19.388 17.744 1.00 95.81 429 ASP A CA 1
ATOM 3461 C C . ASP A 1 429 ? -17.481 -18.102 18.495 1.00 95.81 429 ASP A C 1
ATOM 3463 O O . ASP A 1 429 ? -18.660 -17.754 18.564 1.00 95.81 429 ASP A O 1
ATOM 3467 N N . ILE A 1 430 ? -16.481 -17.350 18.974 1.00 95.94 430 ILE A N 1
ATOM 3468 C CA . ILE A 1 430 ? -16.663 -16.048 19.630 1.00 95.94 430 ILE A CA 1
ATOM 3469 C C . ILE A 1 430 ? -17.296 -15.034 18.675 1.00 95.94 430 ILE A C 1
ATOM 3471 O O . ILE A 1 430 ? -18.272 -14.382 19.044 1.00 95.94 430 ILE A O 1
ATOM 3475 N N . VAL A 1 431 ? -16.799 -14.922 17.435 1.00 94.81 431 VAL A N 1
ATOM 3476 C CA . VAL A 1 431 ? -17.399 -14.041 16.412 1.00 94.81 431 VAL A CA 1
ATOM 3477 C C . VAL A 1 431 ? -18.876 -14.367 16.221 1.00 94.81 431 VAL A C 1
ATOM 3479 O O . VAL A 1 431 ? -19.711 -13.465 16.233 1.00 94.81 431 VAL A O 1
ATOM 3482 N N . LYS A 1 432 ? -19.214 -15.655 16.102 1.00 94.25 432 LYS A N 1
ATOM 3483 C CA . LYS A 1 432 ? -20.600 -16.102 15.940 1.00 94.25 432 LYS A CA 1
ATOM 3484 C C . LYS A 1 432 ? -21.460 -15.757 17.160 1.00 94.25 432 LYS A C 1
ATOM 3486 O O . LYS A 1 432 ? -22.568 -15.256 16.985 1.00 94.25 432 LYS A O 1
ATOM 3491 N N . ALA A 1 433 ? -20.959 -15.983 18.375 1.00 94.38 433 ALA A N 1
ATOM 3492 C CA . ALA A 1 433 ? -21.664 -15.655 19.617 1.00 94.38 433 ALA A CA 1
ATOM 3493 C C . ALA A 1 433 ? -21.882 -14.139 19.788 1.00 94.38 433 ALA A C 1
ATOM 3495 O O . ALA A 1 433 ? -22.936 -13.705 20.254 1.00 94.38 433 ALA A O 1
ATOM 3496 N N . ALA A 1 434 ? -20.924 -13.327 19.338 1.00 93.62 434 ALA A N 1
ATOM 3497 C CA . ALA A 1 434 ? -21.018 -11.870 19.318 1.00 93.62 434 ALA A CA 1
ATOM 3498 C C . ALA A 1 434 ? -21.875 -11.321 18.156 1.00 93.62 434 ALA A C 1
ATOM 3500 O O . ALA A 1 434 ? -22.078 -10.110 18.069 1.00 93.62 434 ALA A O 1
ATOM 3501 N N . GLY A 1 435 ? -22.393 -12.179 17.266 1.00 92.31 435 GLY A N 1
ATOM 3502 C CA . GLY A 1 435 ? -23.181 -11.768 16.099 1.00 92.31 435 GLY A CA 1
ATOM 3503 C C . GLY A 1 435 ? -22.363 -11.054 15.016 1.00 92.31 435 GLY A C 1
ATOM 3504 O O . GLY A 1 435 ? -22.913 -10.241 14.276 1.00 92.31 435 GLY A O 1
ATOM 3505 N N . GLY A 1 436 ? -21.057 -11.314 14.958 1.00 92.06 436 GLY A N 1
ATOM 3506 C CA . GLY A 1 436 ? -20.145 -10.768 13.959 1.00 92.06 436 GLY A CA 1
ATOM 3507 C C . GLY A 1 436 ? -20.027 -11.608 12.692 1.00 92.06 436 GLY A C 1
ATOM 3508 O O . GLY A 1 436 ? -20.604 -12.689 12.563 1.00 92.06 436 GLY A O 1
ATOM 3509 N N . GLU A 1 437 ? -19.206 -11.117 11.768 1.00 92.25 437 GLU A N 1
ATOM 3510 C CA . GLU A 1 437 ? -18.929 -11.756 10.483 1.00 92.25 437 GLU A CA 1
ATOM 3511 C C . GLU A 1 437 ? -17.421 -11.903 10.264 1.00 92.25 437 GLU A C 1
ATOM 3513 O O . GLU A 1 437 ? -16.652 -10.957 10.443 1.00 92.25 437 GLU A O 1
ATOM 3518 N N . LYS A 1 438 ? -16.985 -13.096 9.851 1.00 89.75 438 LYS A N 1
ATOM 3519 C CA . LYS A 1 438 ? -15.601 -13.349 9.442 1.00 89.75 438 LYS A CA 1
ATOM 3520 C C . LYS A 1 438 ? -15.307 -12.644 8.117 1.00 89.75 438 LYS A C 1
ATOM 3522 O O . LYS A 1 438 ? -16.072 -12.759 7.167 1.00 89.75 438 LYS A O 1
ATOM 3527 N N . THR A 1 439 ? -14.167 -11.969 8.025 1.00 82.12 439 THR A N 1
ATOM 3528 C CA . THR A 1 439 ? -13.739 -11.271 6.809 1.00 82.12 439 THR A CA 1
ATOM 3529 C C . THR A 1 439 ? -12.215 -11.305 6.651 1.00 82.12 439 THR A C 1
ATOM 3531 O O . THR A 1 439 ? -11.480 -11.726 7.544 1.00 82.12 439 THR A O 1
ATOM 3534 N N . SER A 1 440 ? -11.706 -10.915 5.488 1.00 71.75 440 SER A N 1
ATOM 3535 C CA . SER A 1 440 ? -10.264 -10.862 5.211 1.00 71.75 440 SER A CA 1
ATOM 3536 C C . SER A 1 440 ? -9.928 -9.637 4.362 1.00 71.75 440 SER A C 1
ATOM 3538 O O . SER A 1 440 ? -9.564 -9.786 3.193 1.00 71.75 440 SER A O 1
ATOM 3540 N N . PRO A 1 441 ? -10.118 -8.417 4.895 1.00 64.44 441 PRO A N 1
ATOM 3541 C CA . PRO A 1 441 ? -9.796 -7.208 4.160 1.00 64.44 441 PRO A CA 1
ATOM 3542 C C . PRO A 1 441 ? -8.287 -7.138 3.892 1.00 64.44 441 PRO A C 1
ATOM 3544 O O . PRO A 1 441 ? -7.459 -7.475 4.742 1.00 64.44 441 PRO A O 1
ATOM 3547 N N . ALA A 1 442 ? -7.934 -6.687 2.692 1.00 58.19 442 ALA A N 1
ATOM 3548 C CA . ALA A 1 442 ? -6.572 -6.302 2.346 1.00 58.19 442 ALA A CA 1
ATOM 3549 C C . ALA A 1 442 ? -6.408 -4.795 2.561 1.00 58.19 442 ALA A C 1
ATOM 3551 O O . ALA A 1 442 ? -7.297 -4.023 2.193 1.00 58.19 442 ALA A O 1
ATOM 3552 N N . ARG A 1 443 ? -5.266 -4.362 3.104 1.00 62.03 443 ARG A N 1
ATOM 3553 C CA . ARG A 1 443 ? -4.921 -2.933 3.216 1.00 62.03 443 ARG A CA 1
ATOM 3554 C C . ARG A 1 443 ? -4.922 -2.229 1.852 1.00 62.03 443 ARG A C 1
ATOM 3556 O O . ARG A 1 443 ? -5.329 -1.075 1.770 1.00 62.03 443 ARG A O 1
ATOM 3563 N N . LEU A 1 444 ? -4.612 -2.977 0.791 1.00 55.97 444 LEU A N 1
ATOM 3564 C CA . LEU A 1 444 ? -4.687 -2.583 -0.624 1.00 55.97 444 LEU A CA 1
ATOM 3565 C C . LEU A 1 444 ? -6.045 -1.953 -1.049 1.00 55.97 444 LEU A C 1
ATOM 3567 O O . LEU A 1 444 ? -6.138 -1.361 -2.124 1.00 55.97 444 LEU A O 1
ATOM 3571 N N . ALA A 1 445 ? -7.103 -2.075 -0.227 1.00 46.75 445 ALA A N 1
ATOM 3572 C CA . ALA A 1 445 ? -8.501 -1.695 -0.481 1.00 46.75 445 ALA A CA 1
ATOM 3573 C C . ALA A 1 445 ? -8.775 -0.263 -0.987 1.00 46.75 445 ALA A C 1
ATOM 3575 O O . ALA A 1 445 ? -9.866 -0.017 -1.508 1.00 46.75 445 ALA A O 1
ATOM 3576 N N . ARG A 1 446 ? -7.844 0.690 -0.856 1.00 45.72 446 ARG A N 1
ATOM 3577 C CA . ARG A 1 446 ? -8.080 2.093 -1.258 1.00 45.72 446 ARG A CA 1
ATOM 3578 C C . ARG A 1 446 ? -7.036 2.717 -2.187 1.00 45.72 446 ARG A C 1
ATOM 3580 O O . ARG A 1 446 ? -7.198 3.878 -2.543 1.00 45.72 446 ARG A O 1
ATOM 3587 N N . GLU A 1 447 ? -6.003 1.994 -2.605 1.00 48.72 447 GLU A N 1
ATOM 3588 C CA . GLU A 1 447 ? -4.767 2.656 -3.077 1.00 48.72 447 GLU A CA 1
ATOM 3589 C C . GLU A 1 447 ? -4.649 2.780 -4.602 1.00 48.72 447 GLU A C 1
ATOM 3591 O O . GLU A 1 447 ? -3.884 3.588 -5.111 1.00 48.72 447 GLU A O 1
ATOM 3596 N N . SER A 1 448 ? -5.481 2.057 -5.348 1.00 39.81 448 SER A N 1
ATOM 3597 C CA . SER A 1 448 ? -5.461 1.984 -6.816 1.00 39.81 448 SER A CA 1
ATOM 3598 C C . SER A 1 448 ? -6.384 3.019 -7.467 1.00 39.81 448 SER A C 1
ATOM 3600 O O . SER A 1 448 ? -7.208 2.692 -8.324 1.00 39.81 448 SER A O 1
ATOM 3602 N N . ALA A 1 449 ? -6.274 4.281 -7.041 1.00 37.25 449 ALA A N 1
ATOM 3603 C CA . ALA A 1 449 ? -6.753 5.397 -7.852 1.00 37.25 449 ALA A CA 1
ATOM 3604 C C . ALA A 1 449 ? -5.762 5.576 -9.003 1.00 37.25 449 ALA A C 1
ATOM 3606 O O . ALA A 1 449 ? -4.676 6.119 -8.798 1.00 37.25 449 ALA A O 1
ATOM 3607 N N . GLU A 1 450 ? -6.108 5.127 -10.209 1.00 38.59 450 GLU A N 1
ATOM 3608 C CA . GLU A 1 450 ? -5.354 5.588 -11.366 1.00 38.59 450 GLU A CA 1
ATOM 3609 C C . GLU A 1 450 ? -5.800 7.005 -11.694 1.00 38.59 450 GLU A C 1
ATOM 3611 O O . GLU A 1 450 ? -6.955 7.295 -12.023 1.00 38.59 450 GLU A O 1
ATOM 3616 N N . ILE A 1 451 ? -4.832 7.901 -11.585 1.00 40.66 451 ILE A N 1
ATOM 3617 C CA . ILE A 1 451 ? -4.928 9.277 -12.017 1.00 40.66 451 ILE A CA 1
ATOM 3618 C C . ILE A 1 451 ? -5.023 9.252 -13.540 1.00 40.66 451 ILE A C 1
ATOM 3620 O O . ILE A 1 451 ? -4.025 9.351 -14.248 1.00 40.66 451 ILE A O 1
ATOM 3624 N N . LEU A 1 452 ? -6.244 9.231 -14.069 1.00 31.42 452 LEU A N 1
ATOM 3625 C CA . LEU A 1 452 ? -6.523 9.854 -15.363 1.00 31.42 452 LEU A CA 1
ATOM 3626 C C . LEU A 1 452 ? -6.447 11.380 -15.181 1.00 31.42 452 LEU A C 1
ATOM 3628 O O . LEU A 1 452 ? -7.409 12.116 -15.387 1.00 31.42 452 LEU A O 1
ATOM 3632 N N . GLY A 1 453 ? -5.289 11.866 -14.736 1.00 32.09 453 GLY A N 1
ATOM 3633 C CA . GLY A 1 453 ? -4.973 13.271 -14.516 1.00 32.09 453 GLY A CA 1
ATOM 3634 C C . GLY A 1 453 ? -4.640 13.953 -15.828 1.00 32.09 453 GLY A C 1
ATOM 3635 O O . GLY A 1 453 ? -3.588 14.554 -15.960 1.00 32.09 453 GLY A O 1
ATOM 3636 N N . MET A 1 454 ? -5.547 13.873 -16.797 1.00 29.73 454 MET A N 1
ATOM 3637 C CA . MET A 1 454 ? -5.648 14.870 -17.857 1.00 29.73 454 MET A CA 1
ATOM 3638 C C . MET A 1 454 ? -6.887 15.717 -17.575 1.00 29.73 454 MET A C 1
ATOM 3640 O O . MET A 1 454 ? -7.844 15.740 -18.342 1.00 29.73 454 MET A O 1
ATOM 3644 N N . SER A 1 455 ? -6.884 16.420 -16.441 1.00 25.30 455 SER A N 1
ATOM 3645 C CA . SER A 1 455 ? -7.784 17.554 -16.225 1.00 25.30 455 SER A CA 1
ATOM 3646 C C . SER A 1 455 ? -7.038 18.875 -16.393 1.00 25.30 455 SER A C 1
ATOM 3648 O O . SER A 1 455 ? -7.237 19.808 -15.624 1.00 25.30 455 SER A O 1
ATOM 3650 N N . HIS A 1 456 ? -6.210 18.990 -17.431 1.00 26.83 456 HIS A N 1
ATOM 3651 C CA . HIS A 1 456 ? -6.186 20.254 -18.145 1.00 26.83 456 HIS A CA 1
ATOM 3652 C C . HIS A 1 456 ? -7.284 20.156 -19.186 1.00 26.83 456 HIS A C 1
ATOM 3654 O O . HIS A 1 456 ? -7.200 19.400 -20.151 1.00 26.83 456 HIS A O 1
ATOM 3660 N N . SER A 1 457 ? -8.348 20.921 -18.959 1.00 25.69 457 SER A N 1
ATOM 3661 C CA . SER A 1 457 ? -9.196 21.397 -20.035 1.00 25.69 457 SER A CA 1
ATOM 3662 C C . SER A 1 457 ? -8.299 21.725 -21.228 1.00 25.69 457 SER A C 1
ATOM 3664 O O . SER A 1 457 ? -7.574 22.723 -21.185 1.00 25.69 457 SER A O 1
ATOM 3666 N N . TYR A 1 458 ? -8.336 20.910 -22.283 1.00 25.41 458 TYR A N 1
ATOM 3667 C CA . TYR A 1 458 ? -7.979 21.384 -23.607 1.00 25.41 458 TYR A CA 1
ATOM 3668 C C . TYR A 1 458 ? -8.944 22.541 -23.869 1.00 25.41 458 TYR A C 1
ATOM 3670 O O . TYR A 1 458 ? -10.059 22.359 -24.356 1.00 25.41 458 TYR A O 1
ATOM 3678 N N . ARG A 1 459 ? -8.542 23.762 -23.497 1.00 24.92 459 ARG A N 1
ATOM 3679 C CA . ARG A 1 459 ? -9.018 24.943 -24.196 1.00 24.92 459 ARG A CA 1
ATOM 3680 C C . ARG A 1 459 ? -8.584 24.688 -25.623 1.00 24.92 459 ARG A C 1
ATOM 3682 O O . ARG A 1 459 ? -7.415 24.846 -25.955 1.00 24.92 459 ARG A O 1
ATOM 3689 N N . LEU A 1 460 ? -9.531 24.231 -26.436 1.00 24.77 460 LEU A N 1
ATOM 3690 C CA . LEU A 1 460 ? -9.497 24.408 -27.873 1.00 24.77 460 LEU A CA 1
ATOM 3691 C C . LEU A 1 460 ? -9.041 25.850 -28.092 1.00 24.77 460 LEU A C 1
ATOM 3693 O O . LEU A 1 460 ? -9.801 26.779 -27.823 1.00 24.77 460 LEU A O 1
ATOM 3697 N N . TYR A 1 461 ? -7.776 26.044 -28.461 1.00 24.00 461 TYR A N 1
ATOM 3698 C CA . TYR A 1 461 ? -7.293 27.344 -28.888 1.00 24.00 461 TYR A CA 1
ATOM 3699 C C . TYR A 1 461 ? -8.135 27.700 -30.117 1.00 24.00 461 TYR A C 1
ATOM 3701 O O . TYR A 1 461 ? -8.022 27.011 -31.137 1.00 24.00 461 TYR A O 1
ATOM 3709 N N . PRO A 1 462 ? -9.006 28.725 -30.068 1.00 26.17 462 PRO A N 1
ATOM 3710 C CA . PRO A 1 462 ? -9.603 29.204 -31.295 1.00 26.17 462 PRO A CA 1
ATOM 3711 C C . PRO A 1 462 ? -8.459 29.780 -32.128 1.00 26.17 462 PRO A C 1
ATOM 3713 O O . PRO A 1 462 ? -7.668 30.581 -31.620 1.00 26.17 462 PRO A O 1
ATOM 3716 N N . ARG A 1 463 ? -8.364 29.356 -33.396 1.00 28.17 463 ARG A N 1
ATOM 3717 C CA . ARG A 1 463 ? -7.509 29.987 -34.409 1.00 28.17 463 ARG A CA 1
ATOM 3718 C C . ARG A 1 463 ? -7.664 31.504 -34.288 1.00 28.17 463 ARG A C 1
ATOM 3720 O O . ARG A 1 463 ? -8.713 32.039 -34.634 1.00 28.17 463 ARG A O 1
ATOM 3727 N N . ARG A 1 464 ? -6.640 32.197 -33.790 1.00 27.28 464 ARG A N 1
ATOM 3728 C CA . ARG A 1 464 ? -6.574 33.653 -33.899 1.00 27.28 464 ARG A CA 1
ATOM 3729 C C . ARG A 1 464 ? -5.917 33.984 -35.225 1.00 27.28 464 ARG A C 1
ATOM 3731 O O . ARG A 1 464 ? -4.708 33.848 -35.385 1.00 27.28 464 ARG A O 1
ATOM 3738 N N . GLU A 1 465 ? -6.760 34.385 -36.167 1.00 26.81 465 GLU A N 1
ATOM 3739 C CA . GLU A 1 465 ? -6.353 35.170 -37.321 1.00 26.81 465 GLU A CA 1
ATOM 3740 C C . GLU A 1 465 ? -5.585 36.416 -36.867 1.00 26.81 465 GLU A C 1
ATOM 3742 O O . GLU A 1 465 ? -5.844 37.012 -35.818 1.00 26.81 465 GLU A O 1
ATOM 3747 N N . ALA A 1 466 ? -4.592 36.767 -37.674 1.00 29.50 466 ALA A N 1
ATOM 3748 C CA . ALA A 1 466 ? -3.700 37.884 -37.461 1.00 29.50 466 ALA A CA 1
ATOM 3749 C C . ALA A 1 466 ? -4.452 39.224 -37.471 1.00 29.50 466 ALA A C 1
ATOM 3751 O O . ALA A 1 466 ? -5.104 39.570 -38.452 1.00 29.50 466 ALA A O 1
ATOM 3752 N N . ALA A 1 467 ? -4.251 40.038 -36.434 1.00 26.34 467 ALA A N 1
ATOM 3753 C CA . ALA A 1 467 ? -4.456 41.479 -36.516 1.00 26.34 467 ALA A CA 1
ATOM 3754 C C . ALA A 1 467 ? -3.409 42.205 -35.660 1.00 26.34 467 ALA A C 1
ATOM 3756 O O . ALA A 1 467 ? -3.273 41.979 -34.459 1.00 26.34 467 ALA A O 1
ATOM 3757 N N . ARG A 1 468 ? -2.633 43.057 -36.333 1.00 27.05 468 ARG A N 1
ATOM 3758 C CA . ARG A 1 468 ? -1.609 43.950 -35.782 1.00 27.05 468 ARG A CA 1
ATOM 3759 C C . ARG A 1 468 ? -2.273 45.122 -35.049 1.00 27.05 468 ARG A C 1
ATOM 3761 O O . ARG A 1 468 ? -3.148 45.744 -35.636 1.00 27.05 468 ARG A O 1
ATOM 3768 N N . HIS A 1 469 ? -1.802 45.478 -33.851 1.00 25.91 469 HIS A N 1
ATOM 3769 C CA . HIS A 1 469 ? -1.220 46.797 -33.512 1.00 25.91 469 HIS A CA 1
ATOM 3770 C C . HIS A 1 469 ? -0.947 46.938 -31.991 1.00 25.91 469 HIS A C 1
ATOM 3772 O O . HIS A 1 469 ? -1.546 46.217 -31.197 1.00 25.91 469 HIS A O 1
ATOM 3778 N N . PRO A 1 470 ? -0.009 47.821 -31.580 1.00 35.41 470 PRO A N 1
ATOM 3779 C CA . PRO A 1 470 ? 0.618 47.821 -30.256 1.00 35.41 470 PRO A CA 1
ATOM 3780 C C . PRO A 1 470 ? 0.025 48.881 -29.314 1.00 35.41 470 PRO A C 1
ATOM 3782 O O . PRO A 1 470 ? -0.482 49.890 -29.796 1.00 35.41 470 PRO A O 1
ATOM 3785 N N . ALA A 1 471 ? 0.191 48.712 -27.992 1.00 24.56 471 ALA A N 1
ATOM 3786 C CA . ALA A 1 471 ? 0.656 49.767 -27.072 1.00 24.56 471 ALA A CA 1
ATOM 3787 C C . ALA A 1 471 ? 0.504 49.417 -25.576 1.00 24.56 471 ALA A C 1
ATOM 3789 O O . ALA A 1 471 ? -0.558 49.015 -25.120 1.00 24.56 471 ALA A O 1
ATOM 3790 N N . ARG A 1 472 ? 1.564 49.801 -24.847 1.00 24.61 472 ARG A N 1
ATOM 3791 C CA . ARG A 1 472 ? 1.622 50.383 -23.491 1.00 24.61 472 ARG A CA 1
ATOM 3792 C C . ARG A 1 472 ? 1.497 49.481 -22.258 1.00 24.61 472 ARG A C 1
ATOM 3794 O O . ARG A 1 472 ? 0.448 48.968 -21.899 1.00 24.61 472 ARG A O 1
ATOM 3801 N N . ALA A 1 473 ? 2.626 49.459 -21.551 1.00 26.91 473 ALA A N 1
ATOM 3802 C CA . ALA A 1 473 ? 2.780 49.134 -20.148 1.00 26.91 473 ALA A CA 1
ATOM 3803 C C . ALA A 1 473 ? 2.080 50.160 -19.238 1.00 26.91 473 ALA A C 1
ATOM 3805 O O . ALA A 1 473 ? 2.166 51.367 -19.474 1.00 26.91 473 ALA A O 1
ATOM 3806 N N . SER A 1 474 ? 1.493 49.675 -18.146 1.00 25.36 474 SER A N 1
ATOM 3807 C CA . SER A 1 474 ? 1.297 50.443 -16.916 1.00 25.36 474 SER A CA 1
ATOM 3808 C C . SER A 1 474 ? 1.515 49.529 -15.716 1.00 25.36 474 SER A C 1
ATOM 3810 O O . SER A 1 474 ? 0.902 48.468 -15.613 1.00 25.36 474 SER A O 1
ATOM 3812 N N . ALA A 1 475 ? 2.412 49.959 -14.837 1.00 23.89 475 ALA A N 1
ATOM 3813 C CA . ALA A 1 475 ? 2.737 49.329 -13.573 1.00 23.89 475 ALA A CA 1
ATOM 3814 C C . ALA A 1 475 ? 1.589 49.457 -12.561 1.00 23.89 475 ALA A C 1
ATOM 3816 O O . ALA A 1 475 ? 0.954 50.508 -12.484 1.00 23.89 475 ALA A O 1
ATOM 3817 N N . VAL A 1 476 ? 1.403 48.427 -11.733 1.00 26.75 476 VAL A N 1
ATOM 3818 C CA . VAL A 1 476 ? 0.798 48.537 -10.399 1.00 26.75 476 VAL A CA 1
ATOM 3819 C C . VAL A 1 476 ? 1.623 47.660 -9.456 1.00 26.75 476 VAL A C 1
ATOM 3821 O O . VAL A 1 476 ? 1.872 46.491 -9.741 1.00 26.75 476 VAL A O 1
ATOM 3824 N N . ALA A 1 477 ? 2.101 48.274 -8.376 1.00 25.61 477 ALA A N 1
ATOM 3825 C CA . ALA A 1 477 ? 2.896 47.669 -7.313 1.00 25.61 477 ALA A CA 1
ATOM 3826 C C . ALA A 1 477 ? 2.038 46.787 -6.382 1.00 25.61 477 ALA A C 1
ATOM 3828 O O . ALA A 1 477 ? 0.868 47.115 -6.170 1.00 25.61 477 ALA A O 1
ATOM 3829 N N . PRO A 1 478 ? 2.597 45.732 -5.761 1.00 29.19 478 PRO A N 1
ATOM 3830 C CA . PRO A 1 478 ? 2.007 45.122 -4.581 1.00 29.19 478 PRO A CA 1
ATOM 3831 C C . PRO A 1 478 ? 2.523 45.796 -3.302 1.00 29.19 478 PRO A C 1
ATOM 3833 O O . PRO A 1 478 ? 3.707 46.106 -3.173 1.00 29.19 478 PRO A O 1
ATOM 3836 N N . ALA A 1 479 ? 1.592 46.017 -2.377 1.00 27.00 479 ALA A N 1
ATOM 3837 C CA . ALA A 1 479 ? 1.844 46.457 -1.016 1.00 27.00 479 ALA A CA 1
ATOM 3838 C C . ALA A 1 479 ? 2.436 45.326 -0.155 1.00 27.00 479 ALA A C 1
ATOM 3840 O O . ALA A 1 479 ? 2.160 44.144 -0.368 1.00 27.00 479 ALA A O 1
ATOM 3841 N N . ASP A 1 480 ? 3.233 45.769 0.813 1.00 28.38 480 ASP A N 1
ATOM 3842 C CA . ASP A 1 480 ? 3.846 45.078 1.950 1.00 28.38 480 ASP A CA 1
ATOM 3843 C C . ASP A 1 480 ? 2.897 44.097 2.673 1.00 28.38 480 ASP A C 1
ATOM 3845 O O . ASP A 1 480 ? 1.685 44.280 2.684 1.00 28.38 480 ASP A O 1
ATOM 3849 N N . GLY A 1 481 ? 3.335 43.058 3.379 1.00 24.81 481 GLY A N 1
ATOM 3850 C CA . GLY A 1 481 ? 4.668 42.620 3.756 1.00 24.81 481 GLY A CA 1
ATOM 3851 C C . GLY A 1 481 ? 4.541 41.532 4.832 1.00 24.81 481 GLY A C 1
ATOM 3852 O O . GLY A 1 481 ? 3.532 41.441 5.524 1.00 24.81 481 GLY A O 1
ATOM 3853 N N . CYS A 1 482 ? 5.573 40.709 4.985 1.00 24.75 482 CYS A N 1
ATOM 3854 C CA . CYS A 1 482 ? 5.974 40.167 6.281 1.00 24.75 482 CYS A CA 1
ATOM 3855 C C . CYS A 1 482 ? 7.437 39.751 6.134 1.00 24.75 482 CYS A C 1
ATOM 3857 O O . CYS A 1 482 ? 7.768 38.830 5.390 1.00 24.75 482 CYS A O 1
ATOM 3859 N N . GLY A 1 483 ? 8.319 40.546 6.734 1.00 24.02 483 GLY A N 1
ATOM 3860 C 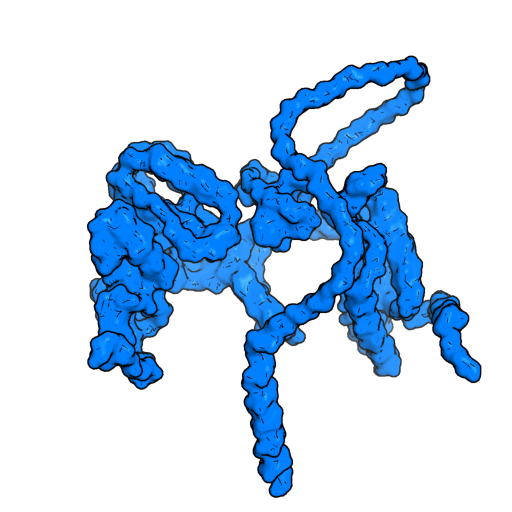CA . GLY A 1 483 ? 9.755 40.445 6.545 1.00 24.02 483 GLY A CA 1
ATOM 3861 C C . GLY A 1 483 ? 10.385 39.277 7.291 1.00 24.02 483 GLY A C 1
ATOM 3862 O O . GLY A 1 483 ? 9.920 38.880 8.352 1.00 24.02 483 GLY A O 1
ATOM 3863 N N . LEU A 1 484 ? 11.514 38.820 6.755 1.00 27.77 484 LEU A N 1
ATOM 3864 C CA . LEU A 1 484 ? 12.698 38.457 7.524 1.00 27.77 484 LEU A CA 1
ATOM 3865 C C . LEU A 1 484 ? 13.912 38.933 6.717 1.00 27.77 484 LEU A C 1
ATOM 3867 O O . LEU A 1 484 ? 14.081 38.612 5.542 1.00 27.77 484 LEU A O 1
ATOM 3871 N N . SER A 1 485 ? 14.692 39.791 7.361 1.00 26.02 485 SER A N 1
ATOM 3872 C CA . SER A 1 485 ? 15.882 40.476 6.871 1.00 26.02 485 SER A CA 1
ATOM 3873 C C . SER A 1 485 ? 16.987 39.509 6.448 1.00 26.02 485 SER A C 1
ATOM 3875 O O . SER A 1 485 ? 17.376 38.629 7.215 1.00 26.02 485 SER A O 1
ATOM 3877 N N . ALA A 1 486 ? 17.551 39.746 5.267 1.00 26.56 486 ALA A N 1
ATOM 3878 C CA . ALA A 1 486 ? 18.857 39.248 4.872 1.00 26.56 486 ALA A CA 1
ATOM 3879 C C . ALA A 1 486 ? 19.895 40.338 5.139 1.00 26.56 486 ALA A C 1
ATOM 3881 O O . ALA A 1 486 ? 19.780 41.389 4.528 1.00 26.56 486 ALA A O 1
ATOM 3882 N N . GLU A 1 487 ? 20.915 40.076 5.957 1.00 25.38 487 GLU A N 1
ATOM 3883 C CA . GLU A 1 487 ? 22.246 40.677 5.802 1.00 25.38 487 GLU A CA 1
ATOM 3884 C C . GLU A 1 487 ? 23.316 39.750 6.396 1.00 25.38 487 GLU A C 1
ATOM 3886 O O . GLU A 1 487 ? 23.131 39.172 7.464 1.00 25.38 487 GLU A O 1
ATOM 3891 N N . GLY A 1 488 ? 24.450 39.633 5.694 1.00 25.16 488 GLY A N 1
ATOM 3892 C CA . GLY A 1 488 ? 25.699 39.125 6.266 1.00 25.16 488 GLY A CA 1
ATOM 3893 C C . GLY A 1 488 ? 26.349 37.953 5.532 1.00 25.16 488 GLY A C 1
ATOM 3894 O O . GLY A 1 488 ? 26.399 36.844 6.053 1.00 25.16 488 GLY A O 1
ATOM 3895 N N . ARG A 1 489 ? 26.957 38.202 4.363 1.00 26.03 489 ARG A N 1
ATOM 3896 C CA . ARG A 1 489 ? 28.149 37.428 3.964 1.00 26.03 489 ARG A CA 1
ATOM 3897 C C . ARG A 1 489 ? 29.335 37.901 4.809 1.00 26.03 489 ARG A C 1
ATOM 3899 O O . ARG A 1 489 ? 29.528 39.110 4.933 1.00 26.03 489 ARG A O 1
ATOM 3906 N N . PRO A 1 490 ? 30.196 36.978 5.260 1.00 27.06 490 PRO A N 1
ATOM 3907 C CA . PRO A 1 490 ? 31.614 37.154 4.976 1.00 27.06 490 PRO A CA 1
ATOM 3908 C C . PRO A 1 490 ? 32.318 35.857 4.541 1.00 27.06 490 PRO A C 1
ATOM 3910 O O . PRO A 1 490 ? 31.740 34.779 4.453 1.00 27.06 490 PRO A O 1
ATOM 3913 N N . ALA A 1 491 ? 33.575 36.054 4.161 1.00 23.20 491 ALA A N 1
ATOM 3914 C CA . ALA A 1 491 ? 34.429 35.228 3.329 1.00 23.20 491 ALA A CA 1
ATOM 3915 C C . ALA A 1 491 ? 35.019 33.955 3.973 1.00 23.20 491 ALA A C 1
ATOM 3917 O O . ALA A 1 491 ? 35.065 33.794 5.187 1.00 23.20 491 ALA A O 1
ATOM 3918 N N . PHE A 1 492 ? 35.522 33.105 3.068 1.00 28.23 492 PHE A N 1
ATOM 3919 C CA . PHE A 1 492 ? 36.472 31.993 3.201 1.00 28.23 492 PHE A CA 1
ATOM 3920 C C . PHE A 1 492 ? 37.227 31.832 4.535 1.00 28.23 492 PHE A C 1
ATOM 3922 O O . PHE A 1 492 ? 38.013 32.686 4.936 1.00 28.23 492 PHE A O 1
ATOM 3929 N N . GLY A 1 493 ? 37.125 30.625 5.098 1.00 21.91 493 GLY A N 1
ATOM 3930 C CA . GLY A 1 493 ? 38.038 30.071 6.097 1.00 21.91 493 GLY A CA 1
ATOM 3931 C C . GLY A 1 493 ? 37.831 28.560 6.193 1.00 21.91 493 GLY A C 1
ATOM 3932 O O . GLY A 1 493 ? 36.745 28.101 6.535 1.00 21.91 493 GLY A O 1
ATOM 3933 N N . GLY A 1 494 ? 38.844 27.778 5.815 1.00 27.50 494 GLY A N 1
ATOM 3934 C CA . GLY A 1 494 ? 38.783 26.322 5.847 1.00 27.50 494 GLY A CA 1
ATOM 3935 C C . GLY A 1 494 ? 38.742 25.783 7.272 1.00 27.50 494 GLY A C 1
ATOM 3936 O O . GLY A 1 494 ? 39.601 26.118 8.078 1.00 27.50 494 GLY A O 1
ATOM 3937 N N . HIS A 1 495 ? 37.800 24.881 7.547 1.00 23.30 495 HIS A N 1
ATOM 3938 C CA . HIS A 1 495 ? 37.904 23.941 8.655 1.00 23.30 495 HIS A CA 1
ATOM 3939 C C . HIS A 1 495 ? 37.288 22.588 8.289 1.00 23.30 495 HIS A C 1
ATOM 3941 O O . HIS A 1 495 ? 36.153 22.465 7.838 1.00 23.30 495 HIS A O 1
ATOM 3947 N N . SER A 1 496 ? 38.119 21.572 8.489 1.00 23.47 496 SER A N 1
ATOM 3948 C CA . SER A 1 496 ? 37.861 20.140 8.428 1.00 23.47 496 SER A CA 1
ATOM 3949 C C . SER A 1 496 ? 36.655 19.722 9.274 1.00 23.47 496 SER A C 1
ATOM 3951 O O . SER A 1 496 ? 36.676 19.888 10.496 1.00 23.47 496 SER A O 1
ATOM 3953 N N . PHE A 1 497 ? 35.660 19.086 8.657 1.00 22.69 497 PHE A N 1
ATOM 3954 C CA . PHE A 1 497 ? 34.624 18.360 9.388 1.00 22.69 497 PHE A CA 1
ATOM 3955 C C . PHE A 1 497 ? 35.169 17.004 9.859 1.00 22.69 497 PHE A C 1
ATOM 3957 O O . PHE A 1 497 ? 35.408 16.093 9.066 1.00 22.69 497 PHE A O 1
ATOM 3964 N N . LYS A 1 498 ? 35.377 16.878 11.175 1.00 22.84 498 LYS A N 1
ATOM 3965 C CA . LYS A 1 498 ? 35.543 15.594 11.865 1.00 22.84 498 LYS A CA 1
ATOM 3966 C C . LYS A 1 498 ? 34.177 14.914 11.949 1.00 22.84 498 LYS A C 1
ATOM 3968 O O . LYS A 1 498 ? 33.305 15.377 12.675 1.00 22.84 498 LYS A O 1
ATOM 3973 N N . ILE A 1 499 ? 34.020 13.807 11.232 1.00 25.42 499 ILE A N 1
ATOM 3974 C CA . ILE A 1 499 ? 32.917 12.862 11.415 1.00 25.42 499 ILE A CA 1
ATOM 3975 C C . ILE A 1 499 ? 33.156 12.111 12.730 1.00 25.42 499 ILE A C 1
ATOM 3977 O O . ILE A 1 499 ? 34.214 11.516 12.947 1.00 25.42 499 ILE A O 1
ATOM 3981 N N . THR A 1 500 ? 32.179 12.163 13.629 1.00 24.95 500 THR A N 1
ATOM 3982 C CA . THR A 1 500 ? 32.162 11.457 14.912 1.00 24.95 500 THR A CA 1
ATOM 3983 C C . THR A 1 500 ? 31.902 9.967 14.675 1.00 24.95 500 THR A C 1
ATOM 3985 O O . THR A 1 500 ? 30.780 9.478 14.738 1.00 24.95 500 THR A O 1
ATOM 3988 N N . THR A 1 501 ? 32.968 9.221 14.395 1.00 28.86 501 THR A N 1
ATOM 3989 C CA . THR A 1 501 ? 32.964 7.756 14.318 1.00 28.86 501 THR A CA 1
ATOM 3990 C C . THR A 1 501 ? 33.067 7.159 15.722 1.00 28.86 501 THR A C 1
ATOM 3992 O O . THR A 1 501 ? 34.159 6.876 16.209 1.00 28.86 501 THR A O 1
ATOM 3995 N N . ARG A 1 502 ? 31.939 6.938 16.399 1.00 29.45 502 ARG A N 1
ATOM 3996 C CA . ARG A 1 502 ? 31.845 6.011 17.541 1.00 29.45 502 ARG A CA 1
ATOM 3997 C C . ARG A 1 502 ? 30.473 5.358 17.502 1.00 29.45 502 ARG A C 1
ATOM 3999 O O . ARG A 1 502 ? 29.502 6.022 17.813 1.00 29.45 502 ARG A O 1
ATOM 4006 N N . VAL A 1 503 ? 30.440 4.101 17.050 1.00 30.05 503 VAL A N 1
ATOM 4007 C CA . VAL A 1 503 ? 29.461 3.018 17.335 1.00 30.05 503 VAL A CA 1
ATOM 4008 C C . VAL A 1 503 ? 29.656 1.854 16.334 1.00 30.05 503 VAL A C 1
ATOM 4010 O O . VAL A 1 503 ? 29.336 0.717 16.651 1.00 30.05 503 VAL A O 1
ATOM 4013 N N . ILE A 1 504 ? 30.341 2.061 15.198 1.00 30.69 504 ILE A N 1
ATOM 4014 C CA . ILE A 1 504 ? 30.570 1.003 14.180 1.00 30.69 504 ILE A CA 1
ATOM 4015 C C . ILE A 1 504 ? 31.876 0.190 14.393 1.00 30.69 504 ILE A C 1
ATOM 4017 O O . ILE A 1 504 ? 32.074 -0.853 13.782 1.00 30.69 504 ILE A O 1
ATOM 4021 N N . GLN A 1 505 ? 32.761 0.571 15.324 1.00 29.47 505 GLN A N 1
ATOM 4022 C CA . GLN A 1 505 ? 34.011 -0.178 15.582 1.00 29.47 505 GLN A CA 1
ATOM 4023 C C . GLN A 1 505 ? 33.878 -1.357 16.571 1.00 29.47 505 GLN A C 1
ATOM 4025 O O . GLN A 1 505 ? 34.822 -2.133 16.718 1.00 29.47 505 GLN A O 1
ATOM 4030 N N . GLY A 1 506 ? 32.725 -1.529 17.230 1.00 32.16 506 GLY A N 1
ATOM 4031 C CA . GLY A 1 506 ? 32.500 -2.626 18.185 1.00 32.16 506 GLY A CA 1
ATOM 4032 C C . GLY A 1 506 ? 32.099 -3.956 17.537 1.00 32.16 506 GLY A C 1
ATOM 4033 O O . GLY A 1 506 ? 32.452 -5.020 18.034 1.00 32.16 506 GLY A O 1
ATOM 4034 N N . THR A 1 507 ? 31.414 -3.916 16.395 1.00 35.44 507 THR A N 1
ATOM 4035 C CA . THR A 1 507 ? 30.821 -5.100 15.747 1.00 35.44 507 THR A CA 1
ATOM 4036 C C . THR A 1 507 ? 31.722 -5.747 14.691 1.00 35.44 507 THR A C 1
ATOM 4038 O O . THR A 1 507 ? 31.557 -6.927 14.386 1.00 35.44 507 THR A O 1
ATOM 4041 N N . GLN A 1 508 ? 32.737 -5.034 14.189 1.00 33.59 508 GLN A N 1
ATOM 4042 C CA . GLN A 1 508 ? 33.682 -5.568 13.197 1.00 33.59 508 GLN A CA 1
ATOM 4043 C C . GLN A 1 508 ? 34.801 -6.424 13.825 1.00 33.59 508 GLN A C 1
ATOM 4045 O O . GLN A 1 508 ? 35.176 -7.445 13.258 1.00 33.59 508 GLN A O 1
ATOM 4050 N N . ARG A 1 509 ? 35.247 -6.120 15.058 1.00 33.72 509 ARG A N 1
ATOM 4051 C CA . ARG A 1 509 ? 36.235 -6.961 15.776 1.00 33.72 509 ARG A CA 1
ATOM 4052 C C . ARG A 1 509 ? 35.685 -8.320 16.232 1.00 33.72 509 ARG A C 1
ATOM 4054 O O . ARG A 1 509 ? 36.463 -9.260 16.364 1.00 33.72 509 ARG A O 1
ATOM 4061 N N . ALA A 1 510 ? 34.371 -8.443 16.436 1.00 36.16 510 ALA A N 1
ATOM 4062 C CA . ALA A 1 510 ? 33.735 -9.706 16.826 1.00 36.16 510 ALA A CA 1
ATOM 4063 C C . ALA A 1 510 ? 33.501 -10.656 15.632 1.00 36.16 510 ALA A C 1
ATOM 4065 O O . ALA A 1 510 ? 33.532 -11.874 15.801 1.00 36.16 510 ALA A O 1
ATOM 4066 N N . ARG A 1 511 ? 33.321 -10.124 14.412 1.00 37.03 511 ARG A N 1
ATOM 4067 C CA . ARG A 1 511 ? 33.177 -10.941 13.192 1.00 37.03 511 ARG A CA 1
ATOM 4068 C C . ARG A 1 511 ? 34.512 -11.505 12.696 1.00 37.03 511 ARG A C 1
ATOM 4070 O O . ARG A 1 511 ? 34.563 -12.680 12.340 1.00 37.03 511 ARG A O 1
ATOM 4077 N N . ASP A 1 512 ? 35.600 -10.742 12.784 1.00 38.81 512 ASP A N 1
ATOM 4078 C CA . ASP A 1 512 ? 36.918 -11.198 12.311 1.00 38.81 512 ASP A CA 1
ATOM 4079 C C . ASP A 1 512 ? 37.579 -12.249 13.227 1.00 38.81 512 ASP A C 1
ATOM 4081 O O . ASP A 1 512 ? 38.389 -13.056 12.765 1.00 38.81 512 ASP A O 1
ATOM 4085 N N . GLN A 1 513 ? 37.205 -12.314 14.514 1.00 40.19 513 GLN A N 1
ATOM 4086 C CA . GLN A 1 513 ? 37.670 -13.377 15.420 1.00 40.19 513 GLN A CA 1
ATOM 4087 C C . GLN A 1 513 ? 36.947 -14.719 15.214 1.00 40.19 513 GLN A C 1
ATOM 4089 O O . GLN A 1 513 ? 37.557 -15.765 15.441 1.00 40.19 513 GLN A O 1
ATOM 4094 N N . ASN A 1 514 ? 35.698 -14.717 14.735 1.00 39.41 514 ASN A N 1
ATOM 4095 C CA . ASN A 1 514 ? 34.955 -15.953 14.459 1.00 39.41 514 ASN A CA 1
ATOM 4096 C C . ASN A 1 514 ? 35.305 -16.576 13.099 1.00 39.41 514 ASN A C 1
ATOM 4098 O O . ASN A 1 514 ? 35.262 -17.796 12.967 1.00 39.41 514 ASN A O 1
ATOM 4102 N N . ILE A 1 515 ? 35.750 -15.783 12.119 1.00 41.84 515 ILE A N 1
ATOM 4103 C CA . ILE A 1 515 ? 36.189 -16.306 10.811 1.00 41.84 515 ILE A CA 1
ATOM 4104 C C . ILE A 1 515 ? 37.567 -16.990 10.904 1.00 41.84 515 ILE A C 1
ATOM 4106 O O . ILE A 1 515 ? 37.811 -17.971 10.209 1.00 41.84 515 ILE A O 1
ATOM 4110 N N . ARG A 1 516 ? 38.448 -16.569 11.826 1.00 37.09 516 ARG A N 1
ATOM 4111 C CA . ARG A 1 516 ? 39.743 -17.243 12.058 1.00 37.09 516 ARG A CA 1
ATOM 4112 C C . ARG A 1 516 ? 39.667 -18.528 12.889 1.00 37.09 516 ARG A C 1
ATOM 4114 O O . ARG A 1 516 ? 40.629 -19.280 12.881 1.00 37.09 516 ARG A O 1
ATOM 4121 N N . ARG A 1 517 ? 38.558 -18.811 13.583 1.00 41.41 517 ARG A N 1
ATOM 4122 C CA . ARG A 1 517 ? 38.377 -20.066 14.346 1.00 41.41 517 ARG A CA 1
ATOM 4123 C C . ARG A 1 517 ? 37.640 -21.168 13.575 1.00 41.41 517 ARG A C 1
ATOM 4125 O O . ARG A 1 517 ? 37.658 -22.308 14.018 1.00 41.41 517 ARG A O 1
ATOM 4132 N N . GLY A 1 518 ? 37.027 -20.848 12.433 1.00 41.75 518 GLY A N 1
ATOM 4133 C CA . GLY A 1 518 ? 36.324 -21.814 11.578 1.00 41.75 518 GLY A CA 1
ATOM 4134 C C . GLY A 1 518 ? 37.167 -22.437 10.458 1.00 41.75 518 GLY A C 1
ATOM 4135 O O . GLY A 1 518 ? 36.655 -23.282 9.737 1.00 41.75 518 GLY A O 1
ATOM 4136 N N . LEU A 1 519 ? 38.431 -22.026 10.293 1.00 40.72 519 LEU A N 1
ATOM 4137 C CA . LEU A 1 519 ? 39.321 -22.502 9.221 1.00 40.72 519 LEU A CA 1
ATOM 4138 C C . LEU A 1 519 ? 40.429 -23.468 9.691 1.00 40.72 519 LEU A C 1
ATOM 4140 O O . LEU A 1 519 ? 41.116 -24.023 8.845 1.00 40.72 519 LEU A O 1
ATOM 4144 N N . ASP A 1 520 ? 40.548 -23.735 10.999 1.00 40.25 520 ASP A N 1
ATOM 4145 C CA . ASP A 1 520 ? 41.530 -24.680 11.577 1.00 40.25 520 ASP A CA 1
ATOM 4146 C C . ASP A 1 520 ? 40.899 -25.995 12.096 1.00 40.25 520 ASP A C 1
ATOM 4148 O O . ASP A 1 520 ? 41.545 -26.777 12.790 1.00 40.25 520 ASP A O 1
ATOM 4152 N N . ALA A 1 521 ? 39.636 -26.280 11.760 1.00 44.69 521 ALA A N 1
ATOM 4153 C CA . AL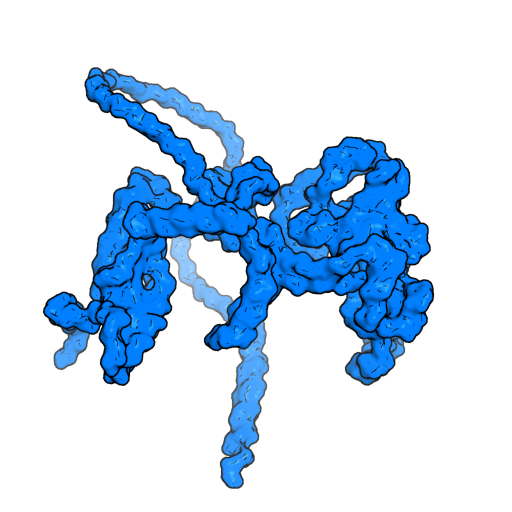A A 1 521 ? 38.962 -27.538 12.101 1.00 44.69 521 ALA A CA 1
ATOM 4154 C C . ALA A 1 521 ? 38.281 -28.126 10.855 1.00 44.69 521 ALA A C 1
ATOM 4156 O O . ALA A 1 521 ? 37.068 -28.028 10.685 1.00 44.69 521 ALA A O 1
ATOM 4157 N N . GLY A 1 522 ? 39.089 -28.683 9.952 1.00 51.22 522 GLY A N 1
ATOM 4158 C CA . GLY A 1 522 ? 38.616 -29.273 8.700 1.00 51.22 522 GLY A CA 1
ATOM 4159 C C . GLY A 1 522 ? 39.738 -29.721 7.761 1.00 51.22 522 GLY A C 1
ATOM 4160 O O . GLY A 1 522 ? 39.722 -29.346 6.592 1.00 51.22 522 GLY A O 1
ATOM 4161 N N . VAL A 1 523 ? 40.700 -30.493 8.280 1.00 39.56 523 VAL A N 1
ATOM 4162 C CA . VAL A 1 523 ? 41.522 -31.463 7.529 1.00 39.56 523 VAL A CA 1
ATOM 4163 C C . VAL A 1 523 ? 41.409 -32.796 8.248 1.00 39.56 523 VAL A C 1
ATOM 4165 O O . VAL A 1 523 ? 41.505 -32.770 9.498 1.00 39.56 523 VAL A O 1
#

Nearest PDB structures (foldseek):
  5on3-assembly1_A  TM=8.802E-01  e=5.417E-42  Escherichia coli K-12
  3zgz-assembly2_D  TM=8.544E-01  e=1.212E-41  Escherichia coli
  5on3-assembly2_D  TM=8.475E-01  e=1.019E-40  Escherichia coli K-12
  5ah5-assembly2_A  TM=8.872E-01  e=6.367E-34  Rhizobium rhizogenes K84
  5ah5-assembly1_B  TM=8.502E-01  e=2.131E-33  Rhizobium rhizogenes K84